Protein AF-A0A8H6G0J8-F1 (afdb_monomer)

Organism: NCBI:txid112416

Radius of gyration: 27.84 Å; Cα contacts (8 Å, |Δi|>4): 837; chains: 1; bounding box: 77×48×76 Å

Secondary structure (DSSP, 8-state):
-PPPPEEEEEEEEEESS-SEEETTSSS---EEEEEEE-TTS---S-EEEEE-TTSTTSHHHHHHTTSEEEEETTTTEEEEEEEGGGTTS-------SS--EEEEEEPSTT----PPP-----------PPPPPEEEE----TT-SS---EEEE--HHHHHGGG--TT-EEEEEESSSB-----EEEEPSS----TT--GGGSPPPPSSEEEESS--EEEEEEES-PPPPPPEEEEEEEESSEEETT--SPPEEEEEEEE-SSS-EEEE-SS---S--SS------SPPTT-SSSPPPGGGEEEEETTT--B-SPPP-------S--GGGEEEE-BT-EEEEEEETTTT-HHHHHH--SEEEEEEEPPEEE-EEES-HHHHHTT-SS-SS-SSSS-PPEEE-----EEEEEE---

Foldseek 3Di:
DPPFAAFAKAWAWDWLFFLEAALVCPDDTFIKIKIFGDPPRPPDQFKKKFWCPQWLLQPLNCQQVQQKWKAFPVVRATEHEHECVVPVDDDDDDDDPDHDYDYHYDYPVVDDDDDDDDDDDDDDDDDPDDFTDMDMQHGDPPPDDDDRIDIHTSSCCVVCSVVDDAFIKMKMKGPFQFGSTPAMDTDDPDPDPCRHPPPVRDDDGDRHTYTYPDIYMRMGHYHNHFDDDFDKAKDWDWPPLADELVCVPFIKIKIKIAGQDQFKKKWFQFWAAQARGSDPPQTDRAGHPQQPQDAHACLQKFKAFPPPRDTQDDDDRDDDDDDFDALSRMGMHGHGDIDMDIHRPNVNCPSCNPPDDWGKIKMFGDWDWIDMDTDDSCVQCPPHRTDRDGPDPHHGTDIDGHPDIRMHTYDYDD

Nearest PDB structures (foldseek):
  2ice-assembly2_D  TM=2.641E-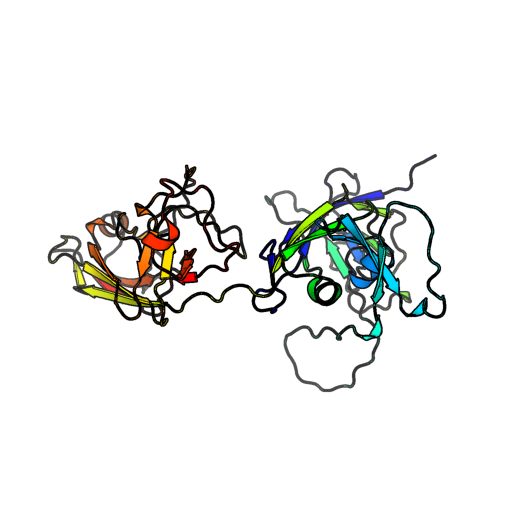01  e=4.319E-03  Homo sapiens
  5fo9-assembly1_D  TM=2.405E-01  e=1.978E-02  Homo sapiens
  2ice-assembly1_A  TM=2.514E-01  e=1.492E-02  Homo sapiens
  8oq3-assembly1_D  TM=1.794E-01  e=2.601E-03  Homo sapiens
  2a73-assembly1_A  TM=1.605E-01  e=1.670E-02  Homo sapiens

pLDDT: mean 79.12, std 18.6, range [26.67, 98.12]

Solvent-accessible surface area (backbone atoms only — not comparable to full-atom values): 24398 Å² total; per-residue (Å²): 131,84,73,78,56,67,46,51,31,40,56,41,61,37,61,54,29,39,58,54,40,29,69,67,58,83,51,78,49,35,42,23,41,36,40,34,77,48,92,78,74,83,75,66,82,50,24,40,35,33,41,30,64,68,8,58,73,24,49,73,50,9,34,41,71,53,38,31,40,47,30,37,68,76,77,71,28,43,53,44,41,37,58,52,88,63,66,83,66,74,90,75,85,78,92,64,98,80,75,59,69,53,80,42,75,48,69,82,84,74,60,75,80,85,76,80,90,80,92,79,97,74,96,71,82,86,76,93,67,86,73,56,47,71,49,74,45,59,48,68,65,95,82,65,92,84,80,44,69,46,77,40,78,49,60,48,45,82,77,47,54,91,77,64,52,62,80,39,36,36,33,44,31,38,70,46,36,61,34,52,50,81,39,38,40,75,42,63,98,61,86,78,84,49,63,82,53,57,79,91,74,55,75,85,53,56,91,47,49,46,27,38,75,51,64,38,57,43,69,34,36,29,36,59,60,71,68,78,60,76,54,64,49,44,46,69,47,57,45,57,44,65,38,37,72,82,46,71,73,64,32,34,35,39,36,38,40,25,26,71,38,93,55,34,37,19,30,56,19,44,41,70,70,92,39,48,48,63,53,92,69,76,51,49,47,59,29,35,87,68,32,89,73,48,79,62,46,59,65,49,32,45,37,27,35,64,90,79,66,48,70,74,53,73,80,75,79,49,90,72,90,77,87,63,49,56,77,72,33,52,35,62,35,46,47,73,43,66,50,74,40,80,37,59,51,64,84,62,23,65,59,58,75,74,73,56,74,72,44,50,34,40,38,33,54,46,76,40,78,26,38,70,43,83,40,48,57,63,74,76,45,61,96,44,97,54,46,87,66,79,81,85,71,79,3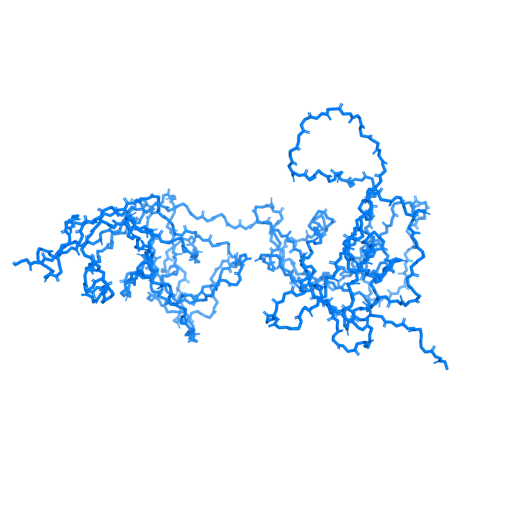5,57,48,30,70,50,49,38,90,49,73,44,67,34,36,40,38,76,76,127

Structure (mmCIF, N/CA/C/O backbone):
data_AF-A0A8H6G0J8-F1
#
_entry.id   AF-A0A8H6G0J8-F1
#
loop_
_atom_site.group_PDB
_atom_site.id
_atom_site.type_symbol
_atom_site.label_atom_id
_atom_site.label_alt_id
_atom_site.label_comp_id
_atom_site.label_asym_id
_atom_site.label_entity_id
_atom_site.label_seq_id
_atom_site.pdbx_PDB_ins_code
_atom_site.Cartn_x
_atom_site.Cartn_y
_atom_site.Cartn_z
_atom_site.occupancy
_atom_site.B_iso_or_equiv
_atom_site.auth_seq_id
_atom_site.auth_comp_id
_atom_site.auth_asym_id
_atom_site.auth_atom_id
_atom_site.pdbx_PDB_model_num
ATOM 1 N N . MET A 1 1 ? -11.792 21.447 44.479 1.00 40.25 1 MET A N 1
ATOM 2 C CA . MET A 1 1 ? -11.626 20.067 43.989 1.00 40.25 1 MET A CA 1
ATOM 3 C C . MET A 1 1 ? -10.348 20.055 43.179 1.00 40.25 1 MET A C 1
ATOM 5 O O . MET A 1 1 ? -10.345 20.572 42.070 1.00 40.25 1 MET A O 1
ATOM 9 N N . GLU A 1 2 ? -9.246 19.625 43.788 1.00 47.16 2 GLU A N 1
ATOM 10 C CA . GLU A 1 2 ? -7.993 19.401 43.063 1.00 47.16 2 GLU A CA 1
ATOM 11 C C . GLU A 1 2 ? -8.250 18.283 42.051 1.00 47.16 2 GLU A C 1
ATOM 13 O O . GLU A 1 2 ? -8.705 17.204 42.425 1.00 47.16 2 GLU A O 1
ATOM 18 N N . GLY A 1 3 ? -8.083 18.577 40.761 1.00 70.88 3 GLY A N 1
ATOM 19 C CA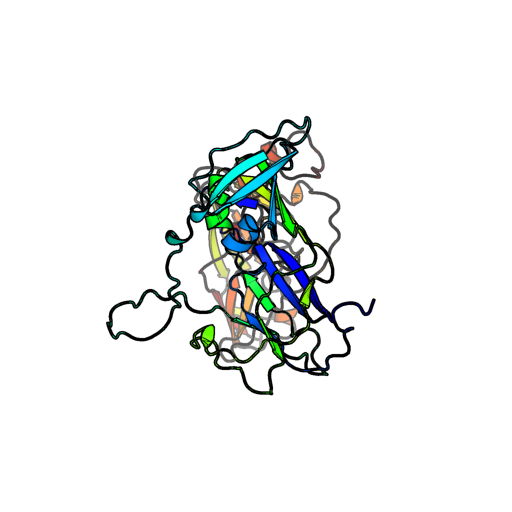 . GLY A 1 3 ? -8.262 17.575 39.717 1.00 70.88 3 GLY A CA 1
ATOM 20 C C . GLY A 1 3 ? -7.226 16.471 39.887 1.00 70.88 3 GLY A C 1
ATOM 21 O O . GLY A 1 3 ? -6.053 16.769 40.115 1.00 70.88 3 GLY A O 1
ATOM 22 N N . THR A 1 4 ? -7.655 15.213 39.782 1.00 75.00 4 THR A N 1
ATOM 23 C CA . THR A 1 4 ? -6.759 14.054 39.765 1.00 75.00 4 THR A CA 1
ATOM 24 C C . THR A 1 4 ? -5.615 14.322 38.783 1.00 75.00 4 THR A C 1
ATOM 26 O O . THR A 1 4 ? -5.885 14.732 37.646 1.00 75.00 4 THR A O 1
ATOM 29 N N . PRO A 1 5 ? -4.344 14.153 39.189 1.00 83.56 5 PRO A N 1
ATOM 30 C CA . PRO A 1 5 ? -3.228 14.372 38.283 1.00 83.56 5 PRO A CA 1
ATOM 31 C C . PRO A 1 5 ? -3.387 13.448 37.070 1.00 83.56 5 PRO A C 1
ATOM 33 O O . PRO A 1 5 ? -3.730 12.277 37.214 1.00 83.56 5 PRO A O 1
ATOM 36 N N . CYS A 1 6 ? -3.157 13.973 35.868 1.00 84.56 6 CYS A N 1
ATOM 37 C CA . CYS A 1 6 ? -3.256 13.206 34.631 1.00 84.56 6 CYS A CA 1
ATOM 38 C C . CYS A 1 6 ? -1.990 13.368 33.792 1.00 84.56 6 CYS A C 1
ATOM 40 O O . CYS A 1 6 ? -1.335 14.411 33.830 1.00 84.56 6 CYS A O 1
ATOM 42 N N . VAL A 1 7 ? -1.656 12.328 33.031 1.00 85.69 7 VAL A N 1
ATOM 43 C CA . VAL A 1 7 ? -0.593 12.351 32.025 1.00 85.69 7 VAL A CA 1
ATOM 44 C C . VAL A 1 7 ? -1.217 12.189 30.649 1.00 85.69 7 VAL A C 1
ATOM 46 O O . VAL A 1 7 ? -1.873 11.189 30.362 1.00 85.69 7 VAL A O 1
ATOM 49 N N . LYS A 1 8 ? -0.990 13.173 29.785 1.00 88.69 8 LYS A N 1
ATOM 50 C CA . LYS A 1 8 ? -1.549 13.255 28.443 1.00 88.69 8 LYS A CA 1
ATOM 51 C C . LYS A 1 8 ? -0.637 12.578 27.431 1.00 88.69 8 LYS A C 1
ATOM 53 O O . LYS A 1 8 ? 0.538 12.921 27.260 1.00 88.69 8 LYS A O 1
ATOM 58 N N . LEU A 1 9 ? -1.221 11.657 26.684 1.00 87.12 9 LEU A N 1
ATOM 59 C CA . LEU A 1 9 ? -0.642 11.054 25.497 1.00 87.12 9 LEU A CA 1
ATOM 60 C C . LEU A 1 9 ? -1.373 11.589 24.268 1.00 87.12 9 LEU A C 1
ATOM 62 O O . LEU A 1 9 ? -2.596 11.693 24.235 1.00 87.12 9 LEU A O 1
ATOM 66 N N . ARG A 1 10 ? -0.628 11.947 23.229 1.00 86.75 10 ARG A N 1
ATOM 67 C CA . ARG A 1 10 ? -1.212 12.172 21.913 1.00 86.75 10 ARG A CA 1
ATOM 68 C C . ARG A 1 10 ? -1.430 10.809 21.278 1.00 86.75 10 ARG A C 1
ATOM 70 O O . ARG A 1 10 ? -0.469 10.070 21.088 1.00 86.75 10 ARG A O 1
ATOM 77 N N . ILE A 1 11 ? -2.680 10.526 20.939 1.00 87.94 11 ILE A N 1
ATOM 78 C CA . ILE A 1 11 ? -3.084 9.281 20.303 1.00 87.94 11 ILE A CA 1
ATOM 79 C C . ILE A 1 11 ? -3.740 9.576 18.963 1.00 87.94 11 ILE A C 1
ATOM 81 O O . ILE A 1 11 ? -4.491 10.545 18.830 1.00 87.94 11 ILE A O 1
ATOM 85 N N . ASN A 1 12 ? -3.438 8.752 17.964 1.00 87.00 12 ASN A N 1
ATOM 86 C CA . ASN A 1 12 ? -4.037 8.849 16.645 1.00 87.00 12 ASN A CA 1
ATOM 87 C C . ASN A 1 12 ? -4.220 7.456 16.032 1.00 87.00 12 ASN A C 1
ATOM 89 O O . ASN A 1 12 ? -3.272 6.677 15.967 1.00 87.00 12 ASN A O 1
ATOM 93 N N . LEU A 1 13 ? -5.430 7.156 15.561 1.00 86.06 13 LEU A N 1
ATOM 94 C CA . LEU A 1 13 ? -5.717 5.950 14.786 1.00 86.06 13 LEU A CA 1
ATOM 95 C C . LEU A 1 13 ? -5.312 6.191 13.335 1.00 86.06 13 LEU A C 1
ATOM 97 O O . LEU A 1 13 ? -5.855 7.084 12.689 1.00 86.06 13 LEU A O 1
ATOM 101 N N . GLN A 1 14 ? -4.384 5.410 12.803 1.00 83.75 14 GLN A N 1
ATOM 102 C CA . GLN A 1 14 ? -3.931 5.474 11.416 1.00 83.75 14 GLN A CA 1
ATOM 103 C C . GLN A 1 14 ? -4.237 4.153 10.711 1.00 83.75 14 GLN A C 1
ATOM 105 O O . GLN A 1 14 ? -4.139 3.106 11.339 1.00 83.75 14 GLN A O 1
ATOM 110 N N . PRO A 1 15 ? -4.597 4.147 9.422 1.00 79.25 15 PRO A N 1
ATOM 111 C CA . PRO A 1 15 ? -4.571 2.904 8.665 1.00 79.25 15 PRO A CA 1
ATOM 112 C C . PRO A 1 15 ? -3.132 2.386 8.559 1.00 79.25 15 PRO A C 1
ATOM 114 O O . PRO A 1 15 ? -2.200 3.169 8.379 1.00 79.25 15 PRO A O 1
ATOM 117 N N 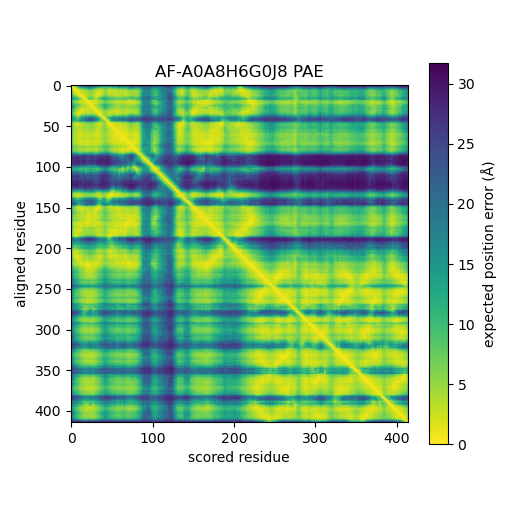. SER A 1 16 ? -2.953 1.068 8.638 1.00 72.44 16 SER A N 1
ATOM 118 C CA . SER A 1 16 ? -1.670 0.425 8.318 1.00 72.44 16 SER A CA 1
ATOM 119 C C . SER A 1 16 ? -1.301 0.616 6.854 1.00 72.44 16 SER A C 1
ATOM 121 O O . SER A 1 16 ? -0.179 1.007 6.543 1.00 72.44 16 SER A O 1
ATOM 123 N N . HIS A 1 17 ? -2.273 0.370 5.976 1.00 69.19 17 HIS A N 1
ATOM 124 C CA . HIS A 1 17 ? -2.066 0.379 4.534 1.00 69.19 17 HIS A CA 1
ATOM 125 C C . HIS A 1 17 ? -3.214 1.013 3.749 1.00 69.19 17 HIS A C 1
ATOM 127 O O . HIS A 1 17 ? -3.002 1.605 2.699 1.00 69.19 17 HIS A O 1
ATOM 133 N N . SER A 1 18 ? -4.448 0.874 4.229 1.00 77.31 18 SER A N 1
ATOM 134 C CA . SER A 1 18 ? -5.642 1.252 3.481 1.00 77.31 18 SER A CA 1
ATOM 135 C C . SER A 1 18 ? -6.769 1.672 4.406 1.00 77.31 18 SER A C 1
ATOM 137 O O . SER A 1 18 ? -6.881 1.170 5.519 1.00 77.31 18 SER A O 1
ATOM 139 N N . LEU A 1 19 ? -7.659 2.529 3.906 1.00 86.38 19 LEU A N 1
ATOM 140 C CA . LEU A 1 19 ? -8.984 2.764 4.495 1.00 86.38 19 LEU A CA 1
ATOM 141 C C . LEU A 1 19 ? -10.038 1.796 3.927 1.00 86.38 19 LEU A C 1
ATOM 143 O O . LEU A 1 19 ? -11.237 2.069 3.974 1.00 86.38 19 LEU A O 1
ATOM 147 N N . VAL A 1 20 ? -9.593 0.689 3.336 1.00 89.56 20 VAL A N 1
ATOM 148 C CA . VAL A 1 20 ? -10.431 -0.343 2.729 1.00 89.56 20 VAL A CA 1
ATOM 149 C C . VAL A 1 20 ? -10.112 -1.676 3.386 1.00 89.56 20 VAL A C 1
ATOM 151 O O . VAL A 1 20 ? -8.983 -2.160 3.291 1.00 89.56 20 VAL A O 1
ATOM 154 N N . PHE A 1 21 ? -11.112 -2.240 4.052 1.00 91.56 21 PHE A N 1
ATOM 155 C CA . PHE A 1 21 ? -11.091 -3.563 4.648 1.00 91.56 21 PHE A CA 1
ATOM 156 C C . PHE A 1 21 ? -11.520 -4.587 3.598 1.00 91.56 21 PHE A C 1
ATOM 158 O O . PHE A 1 21 ? -12.638 -4.529 3.086 1.00 91.56 21 PHE A O 1
ATOM 165 N N . ASP A 1 22 ? -10.635 -5.527 3.291 1.00 92.00 22 ASP A N 1
ATOM 166 C CA . ASP A 1 22 ? -10.881 -6.612 2.347 1.00 92.00 22 ASP A CA 1
ATOM 167 C C . ASP A 1 22 ? -11.289 -7.884 3.103 1.00 92.00 22 ASP A C 1
ATOM 169 O O . ASP A 1 22 ? -10.471 -8.501 3.792 1.00 92.00 22 ASP A O 1
ATOM 173 N N . LEU A 1 23 ? -12.558 -8.285 2.989 1.00 92.12 23 LEU A N 1
ATOM 174 C CA . LEU A 1 23 ? -13.074 -9.470 3.681 1.00 92.12 23 LEU A CA 1
ATOM 175 C C . LEU A 1 23 ? -12.442 -10.775 3.182 1.00 92.12 23 LEU A C 1
ATOM 177 O O . LEU A 1 23 ? -12.340 -11.728 3.962 1.00 92.12 23 LEU A O 1
ATOM 181 N N . SER A 1 24 ? -11.945 -10.817 1.942 1.00 90.38 24 SER A N 1
ATOM 182 C CA . SER A 1 24 ? -11.219 -11.982 1.424 1.00 90.38 24 SER A CA 1
ATOM 183 C C . SER A 1 24 ? -9.900 -12.228 2.166 1.00 90.38 24 SER A C 1
ATOM 185 O O . SER A 1 24 ? -9.430 -13.361 2.227 1.00 90.38 24 SER A O 1
ATOM 187 N N . GLY A 1 25 ? -9.339 -11.192 2.803 1.00 85.69 25 GLY A N 1
ATOM 188 C CA . GLY A 1 25 ? -8.056 -11.252 3.503 1.00 85.69 25 GLY A CA 1
ATOM 189 C C . GLY A 1 25 ? -6.837 -11.144 2.585 1.00 85.69 25 GLY A C 1
ATOM 190 O O . GLY A 1 25 ? -5.717 -11.292 3.067 1.00 85.69 25 GLY A O 1
ATOM 191 N N . THR A 1 26 ? -7.033 -10.872 1.291 1.00 83.69 26 THR A N 1
ATOM 192 C CA . THR A 1 26 ? -5.938 -10.722 0.320 1.00 83.69 26 THR A CA 1
ATOM 193 C C . THR A 1 26 ? -5.108 -9.475 0.617 1.00 83.69 26 THR A C 1
ATOM 195 O O . THR A 1 26 ? -3.881 -9.513 0.556 1.00 83.69 26 THR A O 1
ATOM 198 N N . ASN A 1 27 ? -5.765 -8.370 0.978 1.00 81.94 27 ASN A N 1
ATOM 199 C CA . ASN A 1 27 ? -5.090 -7.169 1.452 1.00 81.94 27 ASN A CA 1
ATOM 200 C C . ASN A 1 27 ? -5.131 -7.088 2.986 1.00 81.94 27 ASN A C 1
ATOM 202 O O . ASN A 1 27 ? -6.226 -6.984 3.552 1.00 81.94 27 ASN A O 1
ATOM 206 N N . PRO A 1 28 ? -3.974 -7.068 3.675 1.00 81.81 28 PRO A N 1
ATOM 207 C CA . PRO A 1 28 ? -3.955 -6.908 5.117 1.00 81.81 28 PRO A CA 1
ATOM 208 C C . PRO A 1 28 ? -4.561 -5.552 5.489 1.00 81.81 28 PRO A C 1
ATOM 210 O O . PRO A 1 28 ? -4.145 -4.496 5.004 1.00 81.81 28 PRO A O 1
ATOM 213 N N . PHE A 1 29 ? -5.558 -5.593 6.365 1.00 85.94 29 PHE A N 1
ATOM 214 C CA . PHE A 1 29 ? -6.103 -4.414 7.012 1.00 85.94 29 PHE A CA 1
ATOM 215 C C . PHE A 1 29 ? -5.723 -4.456 8.483 1.00 85.94 29 PHE A C 1
ATOM 217 O O . PHE A 1 29 ? -5.848 -5.489 9.139 1.00 85.94 29 PHE A O 1
ATOM 224 N N . ASP A 1 30 ? -5.281 -3.319 8.997 1.00 86.06 30 ASP A N 1
ATOM 225 C CA . ASP A 1 30 ? -5.179 -3.084 10.427 1.00 86.06 30 ASP A CA 1
ATOM 226 C C . ASP A 1 30 ? -5.194 -1.582 10.700 1.00 86.06 30 ASP A C 1
ATOM 228 O O . ASP A 1 30 ? -4.848 -0.776 9.826 1.00 86.06 30 ASP A O 1
ATOM 232 N N . LEU A 1 31 ? -5.549 -1.219 11.925 1.00 86.12 31 LEU A N 1
ATOM 233 C CA . LEU A 1 31 ? -5.402 0.129 12.439 1.00 86.12 31 LEU A CA 1
ATOM 234 C C . LEU A 1 31 ? -4.182 0.188 13.356 1.00 86.12 31 LEU A C 1
ATOM 236 O O . LEU A 1 31 ? -3.965 -0.652 14.223 1.00 86.12 31 LEU A O 1
ATOM 240 N N . LEU A 1 32 ? -3.370 1.207 13.138 1.00 87.50 32 LEU A N 1
ATOM 241 C CA . LEU A 1 32 ? -2.192 1.518 13.915 1.00 87.50 32 LEU A CA 1
ATOM 242 C C . LEU A 1 32 ? -2.547 2.609 14.916 1.00 87.50 32 LEU A C 1
ATOM 244 O O . LEU A 1 32 ? -3.043 3.670 14.535 1.00 87.50 32 LEU A O 1
ATOM 248 N N . LEU A 1 33 ? -2.251 2.380 16.189 1.00 85.06 33 LEU A N 1
ATOM 249 C CA . LEU A 1 33 ? -2.282 3.423 17.194 1.00 85.06 33 LEU A CA 1
ATOM 250 C C . LEU A 1 33 ? -0.920 4.104 17.254 1.00 85.06 33 LEU A C 1
ATOM 252 O O . LEU A 1 33 ? 0.080 3.532 17.691 1.00 85.06 33 LEU A O 1
ATOM 256 N N . GLU A 1 34 ? -0.883 5.345 16.796 1.00 86.69 34 GLU A N 1
ATOM 257 C CA . GLU A 1 34 ? 0.239 6.239 17.010 1.00 86.69 34 GLU A CA 1
ATOM 258 C C . GLU A 1 34 ? 0.135 6.834 18.412 1.00 86.69 34 GLU A C 1
ATOM 260 O O . GLU A 1 34 ? -0.859 7.482 18.734 1.00 86.69 34 GLU A O 1
ATOM 265 N N . VAL A 1 35 ? 1.175 6.643 19.223 1.00 84.75 35 VAL A N 1
ATOM 266 C CA . VAL A 1 35 ? 1.263 7.161 20.588 1.00 84.75 35 VAL A CA 1
ATOM 267 C C . VAL A 1 35 ? 2.512 8.033 20.718 1.00 84.75 35 VAL A C 1
ATOM 269 O O . VAL A 1 35 ? 3.634 7.584 20.467 1.00 84.75 35 VAL A O 1
ATOM 272 N N . ASP A 1 36 ? 2.316 9.286 21.125 1.00 83.25 36 ASP A N 1
ATOM 273 C CA . ASP A 1 36 ? 3.375 10.260 21.412 1.00 83.25 36 ASP A CA 1
ATOM 274 C C . ASP A 1 36 ? 3.121 10.926 22.770 1.00 83.25 36 ASP A C 1
ATOM 276 O O . ASP A 1 36 ? 1.985 11.064 23.226 1.00 83.25 36 ASP A O 1
ATOM 280 N N . ARG A 1 37 ? 4.182 11.366 23.444 1.00 77.62 37 ARG A N 1
ATOM 281 C CA . ARG A 1 37 ? 4.048 12.083 24.715 1.00 77.62 37 ARG A CA 1
ATOM 282 C C . ARG A 1 37 ? 3.680 13.536 24.457 1.00 77.62 37 ARG A C 1
ATOM 284 O O . ARG A 1 37 ? 4.317 14.228 23.660 1.00 77.62 37 ARG A O 1
ATOM 291 N N . PHE A 1 38 ? 2.675 14.037 25.170 1.00 75.06 38 PHE A N 1
ATOM 292 C CA . PHE A 1 38 ? 2.313 15.442 25.066 1.00 75.06 38 PHE A CA 1
ATOM 293 C C . PHE A 1 38 ? 3.381 16.326 25.735 1.00 75.06 38 PHE A C 1
ATOM 295 O O . PHE A 1 38 ? 3.789 16.098 26.870 1.00 75.06 38 PHE A O 1
ATOM 302 N N . ARG A 1 39 ? 3.852 17.364 25.029 1.00 66.25 39 ARG A N 1
ATOM 303 C CA . ARG A 1 39 ? 4.986 18.214 25.457 1.00 66.25 39 ARG A CA 1
ATOM 304 C C . ARG A 1 39 ? 4.653 19.172 26.623 1.00 66.25 39 ARG A C 1
ATOM 306 O O . ARG A 1 39 ? 5.517 19.940 27.025 1.00 66.25 39 ARG A O 1
ATOM 313 N N . GLY A 1 40 ? 3.427 19.160 27.150 1.00 63.72 40 GLY A N 1
ATOM 314 C CA . GLY A 1 40 ? 2.923 20.183 28.077 1.00 63.72 40 GLY A CA 1
ATOM 315 C C . GLY A 1 40 ? 2.911 19.834 29.570 1.00 63.72 40 GLY A C 1
ATOM 316 O O . GLY A 1 40 ? 2.740 20.741 30.374 1.00 63.72 40 GLY A O 1
ATOM 317 N N . ASP A 1 41 ? 3.105 18.575 29.965 1.00 57.44 41 ASP A N 1
ATOM 318 C CA . ASP A 1 41 ? 2.653 18.116 31.295 1.00 57.44 41 ASP A CA 1
ATOM 319 C C . ASP A 1 41 ? 3.667 18.253 32.443 1.00 57.44 41 ASP A C 1
ATOM 321 O O . ASP A 1 41 ? 3.487 17.662 33.502 1.00 57.44 41 ASP A O 1
ATOM 325 N N . GLY A 1 42 ? 4.758 19.004 32.273 1.00 57.62 42 GLY A N 1
ATOM 326 C CA . GLY A 1 42 ? 5.709 19.299 33.361 1.00 57.62 42 GLY A CA 1
ATOM 327 C C . GLY A 1 42 ? 6.493 18.098 33.937 1.00 57.62 42 GLY A C 1
ATOM 328 O O . GLY A 1 42 ? 7.509 18.308 34.591 1.00 57.62 42 GLY A O 1
ATOM 329 N N . GLY A 1 43 ? 6.107 16.850 33.638 1.00 56.97 43 GLY A N 1
ATOM 330 C CA . GLY A 1 43 ? 6.656 15.593 34.180 1.00 56.97 43 GLY A CA 1
ATOM 331 C C . GLY A 1 43 ? 8.059 15.192 33.704 1.00 56.97 43 GLY A C 1
ATOM 332 O O . GLY A 1 43 ? 8.468 14.042 33.860 1.00 56.97 43 GLY A O 1
ATOM 333 N N . GLY A 1 44 ? 8.815 16.123 33.123 1.00 61.75 44 GLY A N 1
ATOM 334 C CA . GLY A 1 44 ? 10.196 15.906 32.705 1.00 61.75 44 GLY A CA 1
ATOM 335 C C . GLY A 1 44 ? 10.394 14.871 31.587 1.00 61.75 44 GLY A C 1
ATOM 336 O O . GLY A 1 44 ? 9.498 14.156 31.131 1.00 61.75 44 GLY A O 1
ATOM 337 N N . TRP A 1 45 ? 11.638 14.795 31.127 1.00 68.81 45 TRP A N 1
ATOM 338 C CA . TRP A 1 45 ? 12.089 13.936 30.034 1.00 68.81 45 TRP A CA 1
ATOM 339 C C . TRP A 1 45 ? 12.367 12.502 30.508 1.00 68.81 45 TRP A C 1
ATOM 341 O O . TRP A 1 45 ? 13.428 11.983 30.196 1.00 68.81 45 TRP A O 1
ATOM 351 N N . ARG A 1 46 ? 11.484 11.868 31.297 1.00 78.56 46 ARG A N 1
ATOM 352 C CA . ARG A 1 46 ? 11.637 10.459 31.749 1.00 78.56 46 ARG A CA 1
ATOM 353 C C . ARG A 1 46 ? 10.817 9.508 30.893 1.00 78.56 46 ARG A C 1
ATOM 355 O O . ARG A 1 46 ? 9.747 9.907 30.458 1.00 78.56 46 ARG A O 1
ATOM 362 N N . SER A 1 47 ? 11.289 8.298 30.606 1.00 80.88 47 SER A N 1
ATOM 363 C CA . SER A 1 47 ? 10.511 7.354 29.792 1.00 80.88 47 SER A CA 1
ATOM 364 C C . SER A 1 47 ? 9.236 6.972 30.540 1.00 80.88 47 SER A C 1
ATOM 366 O O . SER A 1 47 ? 9.196 7.045 31.765 1.00 80.88 47 SER A O 1
ATOM 368 N N . ILE A 1 48 ? 8.181 6.604 29.821 1.00 86.25 48 ILE A N 1
ATOM 369 C CA . ILE A 1 48 ? 6.953 6.067 30.417 1.00 86.25 48 ILE A CA 1
ATOM 370 C C . ILE A 1 48 ? 6.850 4.612 30.007 1.00 86.25 48 ILE A C 1
ATOM 372 O O . ILE A 1 48 ? 7.010 4.305 28.833 1.00 86.25 48 ILE A O 1
ATOM 376 N N . THR A 1 49 ? 6.577 3.732 30.956 1.00 87.44 49 THR A N 1
ATOM 377 C CA . THR A 1 49 ? 6.264 2.330 30.694 1.00 87.44 49 THR A CA 1
ATOM 378 C C . THR A 1 49 ? 4.851 2.064 31.181 1.00 87.44 49 THR A C 1
ATOM 380 O O . THR A 1 49 ? 4.548 2.393 32.322 1.00 87.44 49 THR A O 1
ATOM 383 N N . LEU A 1 50 ? 3.989 1.516 30.328 1.00 89.00 50 LEU A N 1
ATOM 384 C CA . LEU A 1 50 ? 2.586 1.252 30.646 1.00 89.00 50 LEU A CA 1
ATOM 385 C C . LEU A 1 50 ? 2.181 -0.168 30.252 1.00 89.00 50 LEU A C 1
ATOM 387 O O . LEU A 1 50 ? 2.700 -0.723 29.277 1.00 89.00 50 LEU A O 1
ATOM 391 N N . LEU A 1 51 ? 1.270 -0.743 31.032 1.00 88.50 51 LEU A N 1
ATOM 392 C CA . LEU A 1 51 ? 0.673 -2.046 30.766 1.00 88.50 51 LEU A CA 1
ATOM 393 C C . LEU A 1 51 ? -0.403 -1.902 29.683 1.00 88.50 51 LEU A C 1
ATOM 395 O O . LEU A 1 51 ? -1.202 -0.969 29.717 1.00 88.50 51 LEU A O 1
ATOM 399 N N . LEU A 1 52 ? -0.393 -2.810 28.707 1.00 88.19 52 LEU A N 1
ATOM 400 C CA . LEU A 1 52 ? -1.347 -2.807 27.596 1.00 88.19 52 LEU A CA 1
ATOM 401 C C . LEU A 1 52 ? -2.631 -3.562 27.932 1.00 88.19 52 LEU A C 1
ATOM 403 O O . LEU A 1 52 ? -3.694 -3.168 27.463 1.00 88.19 52 LEU A O 1
ATOM 407 N N . ASN A 1 53 ? -2.527 -4.630 28.722 1.00 88.62 53 ASN A N 1
ATOM 408 C CA . ASN A 1 53 ? -3.661 -5.452 29.129 1.00 88.62 53 ASN A CA 1
ATOM 409 C C . ASN A 1 53 ? -4.702 -4.592 29.856 1.00 88.62 53 ASN A C 1
ATOM 411 O O . ASN A 1 53 ? -4.344 -3.792 30.725 1.00 88.62 53 ASN A O 1
ATOM 415 N N . GLY A 1 54 ? -5.977 -4.768 29.514 1.00 88.19 54 GLY A N 1
ATOM 416 C CA . GLY A 1 54 ? -7.050 -4.014 30.160 1.00 88.19 54 GLY A CA 1
ATOM 417 C C . GLY A 1 54 ? -7.104 -2.528 29.784 1.00 88.19 54 GLY A C 1
ATOM 418 O O . GLY A 1 54 ? -7.707 -1.746 30.504 1.00 88.19 54 GLY A O 1
ATOM 419 N N . SER A 1 55 ? -6.448 -2.116 28.696 1.00 91.38 55 SER A N 1
ATOM 420 C CA . SER A 1 55 ? -6.425 -0.721 28.233 1.00 91.38 55 SER A CA 1
ATOM 421 C C . SER A 1 55 ? -6.991 -0.586 26.819 1.00 91.38 55 SER A C 1
ATOM 423 O O . SER A 1 55 ? -7.313 -1.573 26.163 1.00 91.38 55 SER A O 1
ATOM 425 N N . LEU A 1 56 ? -7.021 0.640 26.291 1.00 91.12 56 LEU A N 1
ATOM 426 C CA . LEU A 1 56 ? -7.353 0.941 24.893 1.00 91.12 56 LEU A CA 1
ATOM 427 C C . LEU A 1 56 ? -6.523 0.134 23.869 1.00 91.12 56 LEU A C 1
ATOM 429 O O . LEU A 1 56 ? -6.939 -0.054 22.729 1.00 91.12 56 LEU A O 1
ATOM 433 N N . LEU A 1 57 ? -5.328 -0.310 24.264 1.00 87.50 57 LEU A N 1
ATOM 434 C CA . LEU A 1 57 ? -4.382 -1.055 23.427 1.00 87.50 57 LEU A CA 1
ATOM 435 C C . LEU A 1 57 ? -4.643 -2.570 23.409 1.00 87.50 57 LEU A C 1
ATOM 437 O O . LEU A 1 57 ? -3.993 -3.298 22.656 1.00 87.50 57 LEU A O 1
ATOM 441 N N . ASP A 1 58 ? -5.585 -3.031 24.224 1.00 90.25 58 ASP A N 1
ATOM 442 C CA . ASP A 1 58 ? -6.094 -4.393 24.270 1.00 90.25 58 ASP A CA 1
ATOM 443 C C . ASP A 1 58 ? -7.483 -4.410 23.622 1.00 90.25 58 ASP A C 1
ATOM 445 O O . ASP A 1 58 ? -8.486 -4.129 24.268 1.00 90.25 58 ASP A O 1
ATOM 449 N N . VAL A 1 59 ? -7.541 -4.638 22.306 1.00 90.44 59 VAL A N 1
ATOM 450 C CA . VAL A 1 59 ? -8.756 -4.410 21.500 1.00 90.44 59 VAL A CA 1
ATOM 451 C C . VAL A 1 59 ? -9.992 -5.164 22.007 1.00 90.44 59 VAL A C 1
ATOM 453 O O . VAL A 1 59 ? -11.030 -4.512 22.142 1.00 90.44 59 VAL A O 1
ATOM 456 N N . PRO A 1 60 ? -9.941 -6.477 22.315 1.00 90.62 60 PRO A N 1
ATOM 457 C CA . PRO A 1 60 ? -11.101 -7.182 22.864 1.00 90.62 60 PRO A CA 1
ATOM 458 C C . PRO A 1 60 ? -11.613 -6.544 24.159 1.00 90.62 60 PRO A C 1
ATOM 460 O O . PRO A 1 60 ? -12.814 -6.291 24.295 1.00 90.62 60 PRO A O 1
ATOM 463 N N . HIS A 1 61 ? -10.699 -6.206 25.074 1.00 90.94 61 HIS A N 1
ATOM 464 C CA . HIS A 1 61 ? -11.040 -5.527 26.317 1.00 90.94 61 HIS A CA 1
ATOM 465 C C . HIS A 1 61 ? -11.619 -4.133 26.057 1.00 90.94 61 HIS A C 1
ATOM 467 O O . HIS A 1 61 ? -12.651 -3.774 26.623 1.00 90.94 61 HIS A O 1
ATOM 473 N N . ALA A 1 62 ? -10.982 -3.357 25.181 1.00 93.06 62 ALA A N 1
ATOM 474 C CA . ALA A 1 62 ? -11.372 -1.999 24.852 1.00 93.06 62 ALA A CA 1
ATOM 475 C C . ALA A 1 62 ? -12.763 -1.939 24.213 1.00 93.06 62 ALA A C 1
ATOM 477 O O . ALA A 1 62 ? -13.534 -1.041 24.535 1.00 93.06 62 ALA A O 1
ATOM 478 N N . LEU A 1 63 ? -13.112 -2.890 23.345 1.00 92.75 63 LEU A N 1
ATOM 479 C CA . LEU A 1 63 ? -14.453 -2.985 22.768 1.00 92.75 63 LEU A CA 1
ATOM 480 C C . LEU A 1 63 ? -15.491 -3.386 23.827 1.00 92.75 63 LEU A C 1
ATOM 482 O O . LEU A 1 63 ? -16.540 -2.754 23.928 1.00 92.75 63 LEU A O 1
ATOM 486 N N . THR A 1 64 ? -15.181 -4.392 24.649 1.00 91.62 64 THR A N 1
ATOM 487 C CA . THR A 1 64 ? -16.098 -4.930 25.672 1.00 91.62 64 THR A CA 1
ATOM 488 C C . THR A 1 64 ? -16.390 -3.937 26.795 1.00 91.62 64 THR A C 1
ATOM 490 O O . THR A 1 64 ? -17.521 -3.825 27.255 1.00 91.62 64 THR A O 1
ATOM 493 N N . ASN A 1 65 ? -15.384 -3.169 27.211 1.00 91.94 65 ASN A N 1
ATOM 494 C CA . ASN A 1 65 ? -15.507 -2.169 28.275 1.00 91.94 65 ASN A CA 1
ATOM 495 C C . ASN A 1 65 ? -15.841 -0.775 27.728 1.00 91.94 65 ASN A C 1
ATOM 497 O O . ASN A 1 65 ? -15.802 0.212 28.460 1.00 91.94 65 ASN A O 1
ATOM 501 N N . GLY A 1 66 ? -16.156 -0.680 26.431 1.00 92.69 66 GLY A N 1
ATOM 502 C CA . GLY A 1 66 ? -16.573 0.559 25.794 1.00 92.69 66 GLY A CA 1
ATOM 503 C C . GLY A 1 66 ? -15.511 1.655 25.823 1.00 92.69 66 GLY A C 1
ATOM 504 O O . GLY A 1 66 ? -15.885 2.816 25.910 1.00 92.69 66 GLY A O 1
ATOM 505 N N . LEU A 1 67 ? -14.218 1.320 25.759 1.00 93.19 67 LEU A N 1
ATOM 506 C CA . LEU A 1 67 ? -13.116 2.252 25.466 1.00 93.19 67 LEU A CA 1
ATOM 507 C C . LEU A 1 67 ? -12.990 2.508 23.952 1.00 93.19 67 LEU A C 1
ATOM 509 O O . LEU A 1 67 ? -12.639 3.610 23.526 1.00 93.19 67 LEU A O 1
ATOM 513 N N . LEU A 1 68 ? -13.306 1.493 23.142 1.00 94.00 68 LEU A N 1
ATOM 514 C CA . LEU A 1 68 ? -13.470 1.566 21.691 1.00 94.00 68 LEU A CA 1
ATOM 515 C C . LEU A 1 68 ? -14.914 1.250 21.316 1.00 94.00 68 LEU A C 1
ATOM 517 O O . LEU A 1 68 ? -15.561 0.404 21.926 1.00 94.00 68 LEU A O 1
ATOM 521 N N . GLU A 1 69 ? -15.393 1.888 20.258 1.00 95.12 69 GLU A N 1
ATOM 522 C CA . GLU A 1 69 ? -16.674 1.564 19.645 1.00 95.12 69 GLU A CA 1
ATOM 523 C C . GLU A 1 69 ? -16.541 1.435 18.131 1.00 95.12 69 GLU A C 1
ATOM 525 O O . GLU A 1 69 ? -15.794 2.175 17.483 1.00 95.12 69 GLU A O 1
ATOM 530 N N . LEU A 1 70 ? -17.294 0.482 17.587 1.00 96.06 70 LEU A N 1
ATOM 531 C CA . LEU A 1 70 ? -17.480 0.282 16.159 1.00 96.06 70 LEU A CA 1
ATOM 532 C C . LEU A 1 70 ? -18.884 0.767 15.789 1.00 96.06 70 LEU A C 1
ATOM 534 O O . LEU A 1 70 ? -19.862 0.397 16.441 1.00 96.06 70 LEU A O 1
ATOM 538 N N . ILE A 1 71 ? -18.973 1.588 14.748 1.00 96.19 71 ILE A N 1
ATOM 539 C CA . ILE A 1 71 ? -20.222 2.181 14.262 1.00 96.19 71 ILE A CA 1
ATOM 540 C C . ILE A 1 71 ? -20.353 1.864 12.775 1.00 96.19 71 ILE A C 1
ATOM 542 O O . ILE A 1 71 ? -19.416 2.121 12.018 1.00 96.19 71 ILE A O 1
ATOM 546 N N . ASP A 1 72 ? -21.495 1.324 12.355 1.00 96.25 72 ASP A N 1
ATOM 547 C CA . ASP A 1 72 ? -21.891 1.245 10.949 1.00 96.25 72 ASP A CA 1
ATOM 548 C C . ASP A 1 72 ? -22.438 2.614 10.527 1.00 96.25 72 ASP A C 1
ATOM 550 O O . ASP A 1 72 ? -23.483 3.054 11.000 1.00 96.25 72 ASP A O 1
ATOM 554 N N . LEU A 1 73 ? -21.702 3.321 9.672 1.00 95.62 73 LEU A N 1
ATOM 555 C CA . LEU A 1 73 ? -22.045 4.681 9.251 1.00 95.62 73 LEU A CA 1
ATOM 556 C C . LEU A 1 73 ? -23.181 4.720 8.229 1.00 95.62 73 LEU A C 1
ATOM 558 O O . LEU A 1 73 ? -23.752 5.788 8.014 1.00 95.62 73 LEU A O 1
ATOM 562 N N . ASP A 1 74 ? -23.463 3.606 7.554 1.00 93.38 74 ASP A N 1
ATOM 563 C CA . ASP A 1 74 ? -24.518 3.551 6.545 1.00 93.38 74 ASP A CA 1
ATOM 564 C C . ASP A 1 74 ? -25.844 3.065 7.151 1.00 93.38 74 ASP A C 1
ATOM 566 O O . ASP A 1 74 ? -26.906 3.494 6.701 1.00 93.38 74 ASP A O 1
ATOM 570 N N . ALA A 1 75 ? -25.794 2.231 8.197 1.00 92.38 75 ALA A N 1
ATOM 571 C CA . ALA A 1 75 ? -26.962 1.852 8.998 1.00 92.38 75 ALA A CA 1
ATOM 572 C C . ALA A 1 75 ? -27.221 2.771 10.211 1.00 92.38 75 ALA A C 1
ATOM 574 O O . ALA A 1 75 ? -28.269 2.645 10.842 1.00 92.38 75 ALA A O 1
ATOM 575 N N . ASP A 1 76 ? -26.280 3.666 10.532 1.00 91.50 76 ASP A N 1
ATOM 576 C CA . ASP A 1 76 ? -26.276 4.516 11.734 1.00 91.50 76 ASP A CA 1
ATOM 577 C C . ASP A 1 76 ? -26.475 3.708 13.032 1.00 91.50 76 ASP A C 1
ATOM 579 O O . ASP A 1 76 ? -27.211 4.098 13.937 1.00 91.50 76 ASP A O 1
ATOM 583 N N . CYS A 1 77 ? -25.842 2.530 13.108 1.00 92.06 77 CYS A N 1
ATOM 584 C CA . CYS A 1 77 ? -25.953 1.626 14.251 1.00 92.06 77 CYS A CA 1
ATOM 585 C C . CYS A 1 77 ? -24.607 1.413 14.949 1.00 92.06 77 CYS A C 1
ATOM 587 O O . CYS A 1 77 ? -23.542 1.360 14.327 1.00 92.06 77 CYS A O 1
ATOM 589 N N . LYS A 1 78 ? -24.657 1.282 16.276 1.00 92.81 78 LYS A N 1
ATOM 590 C CA . LYS A 1 78 ? -23.484 1.027 17.116 1.00 92.81 78 LYS A CA 1
ATOM 591 C C . LYS A 1 78 ? -23.455 -0.435 17.546 1.00 92.81 78 LYS A C 1
ATOM 593 O O . LYS A 1 78 ? -24.445 -0.960 18.059 1.00 92.81 78 LYS A O 1
ATOM 598 N N . PHE A 1 79 ? -22.292 -1.063 17.409 1.00 91.00 79 PHE A N 1
ATOM 599 C CA . PHE A 1 79 ? -22.056 -2.403 17.939 1.00 91.00 79 PHE A CA 1
ATOM 600 C C . PHE A 1 79 ? -21.750 -2.329 19.437 1.00 91.00 79 PHE A C 1
ATOM 602 O O . PHE A 1 79 ? -20.928 -1.519 19.877 1.00 91.00 79 PHE A O 1
ATOM 609 N N . VAL A 1 80 ? -22.403 -3.186 20.220 1.00 89.88 80 VAL A N 1
ATOM 610 C CA . VAL A 1 80 ? -22.179 -3.320 21.664 1.00 89.88 80 VAL A CA 1
ATOM 611 C C . VAL A 1 80 ? -21.533 -4.670 21.931 1.00 89.88 80 VAL A C 1
ATOM 613 O O . VAL A 1 80 ? -22.139 -5.712 21.688 1.00 89.88 80 VAL A O 1
ATOM 616 N N . PHE A 1 81 ? -20.311 -4.651 22.451 1.00 89.00 81 PHE A N 1
ATOM 617 C CA . PHE A 1 81 ? -19.548 -5.856 22.762 1.00 89.00 81 PHE A CA 1
ATOM 618 C C . PHE A 1 81 ? -19.722 -6.218 24.239 1.00 89.00 81 PHE A C 1
ATOM 620 O O . PHE A 1 81 ? -19.720 -5.334 25.093 1.00 89.00 81 PHE A O 1
ATOM 627 N N . LYS A 1 82 ? -19.888 -7.507 24.541 1.00 86.19 82 LYS A N 1
ATOM 628 C CA . LYS A 1 82 ? -19.994 -8.037 25.908 1.00 86.19 82 LYS A CA 1
ATOM 629 C C . LYS A 1 82 ? -19.056 -9.225 26.103 1.00 86.19 82 LYS A C 1
ATOM 631 O O . LYS A 1 82 ? -18.857 -10.010 25.171 1.00 86.19 82 LYS A O 1
ATOM 636 N N . SER A 1 83 ? -18.523 -9.376 27.316 1.00 77.81 83 SER A N 1
ATOM 637 C CA . SER A 1 83 ? -17.727 -10.553 27.681 1.00 77.81 83 SER A CA 1
ATOM 638 C C . SER A 1 83 ? -18.634 -11.780 27.781 1.00 77.81 83 SER A C 1
ATOM 640 O O . SER A 1 83 ? -19.774 -11.687 28.249 1.00 77.81 83 SER A O 1
ATOM 642 N N . LYS A 1 84 ? -18.142 -12.946 27.344 1.00 68.00 84 LYS A N 1
ATOM 643 C CA . LYS A 1 84 ? -18.850 -14.224 27.515 1.00 68.00 84 LYS A CA 1
ATOM 644 C C . LYS A 1 84 ? -19.046 -14.603 28.985 1.00 68.00 84 LYS A C 1
ATOM 646 O O . LYS A 1 84 ? -20.046 -15.252 29.285 1.00 68.00 84 LYS A O 1
ATOM 651 N N . ASP A 1 85 ? -18.181 -14.152 29.890 1.00 63.09 85 ASP A N 1
ATOM 652 C CA . ASP A 1 85 ? -18.286 -14.468 31.323 1.00 63.09 85 ASP A CA 1
ATOM 653 C C . ASP A 1 85 ? -19.466 -13.766 32.007 1.00 63.09 85 ASP A C 1
ATOM 655 O O . ASP A 1 85 ? -19.980 -14.228 33.025 1.00 63.09 85 ASP A O 1
ATOM 659 N N . GLU A 1 86 ? -19.993 -12.701 31.398 1.00 56.44 86 GLU A N 1
ATOM 660 C CA . GLU A 1 86 ? -21.256 -12.078 31.813 1.00 56.44 86 GLU A CA 1
ATOM 661 C C . GLU A 1 86 ? -22.496 -12.864 31.310 1.00 56.44 86 GLU A C 1
ATOM 663 O O . GLU A 1 86 ? -23.651 -12.532 31.604 1.00 56.44 86 GLU A O 1
ATOM 668 N N . GLY A 1 87 ? -22.272 -13.950 30.562 1.00 43.44 87 GLY A N 1
ATOM 669 C CA . GLY A 1 87 ? -23.252 -14.770 29.855 1.00 43.44 87 GLY A CA 1
ATOM 670 C C . GLY A 1 87 ? -24.018 -15.796 30.696 1.00 43.44 87 GLY A C 1
ATOM 671 O O . GLY A 1 87 ? -24.130 -16.950 30.296 1.00 43.44 87 GLY A O 1
ATOM 672 N N . ILE A 1 88 ? -24.639 -15.375 31.803 1.00 36.94 88 ILE A N 1
ATOM 673 C CA . ILE A 1 88 ? -25.935 -15.945 32.250 1.00 36.94 88 ILE A CA 1
ATOM 674 C C . ILE A 1 88 ? -27.045 -14.869 32.236 1.00 36.94 88 ILE A C 1
ATOM 676 O O . ILE A 1 88 ? -28.224 -15.159 32.451 1.00 36.94 88 ILE A O 1
ATOM 680 N N . ALA A 1 89 ? -26.738 -13.615 31.890 1.00 36.22 89 ALA A N 1
ATOM 681 C CA . ALA A 1 89 ? -27.766 -12.590 31.756 1.00 36.22 89 ALA A CA 1
ATOM 682 C C . ALA A 1 89 ? -28.440 -12.645 30.371 1.00 36.22 89 ALA A C 1
ATOM 684 O O . ALA A 1 89 ? -27.855 -12.287 29.348 1.00 36.22 89 ALA A O 1
ATOM 685 N N . ARG A 1 90 ? -29.704 -13.090 30.356 1.00 29.70 90 ARG A N 1
ATOM 686 C CA . ARG A 1 90 ? -30.633 -12.985 29.215 1.00 29.70 90 ARG A CA 1
ATOM 687 C C . ARG A 1 90 ? -30.596 -11.571 28.600 1.00 29.70 90 ARG A C 1
ATOM 689 O O . ARG A 1 90 ? -30.507 -10.601 29.352 1.00 29.70 90 ARG A O 1
ATOM 696 N N . PRO A 1 91 ? -30.744 -11.419 27.272 1.00 31.41 91 PRO A N 1
ATOM 697 C CA . PRO A 1 91 ? -30.875 -10.103 26.660 1.00 31.41 91 PRO A CA 1
ATOM 698 C C . PRO A 1 91 ? -32.175 -9.435 27.128 1.00 31.41 91 PRO A C 1
ATOM 700 O O . PRO A 1 91 ? -33.273 -9.901 26.825 1.00 31.41 91 PRO A O 1
ATOM 703 N N . THR A 1 92 ? -32.057 -8.337 27.871 1.00 31.06 92 THR A N 1
ATOM 704 C CA . THR A 1 92 ? -33.177 -7.433 28.146 1.00 31.06 92 THR A CA 1
ATOM 705 C C . THR A 1 92 ? -33.243 -6.419 27.008 1.00 31.06 92 THR A C 1
ATOM 707 O O . THR A 1 92 ? -32.310 -5.636 26.829 1.00 31.06 92 THR A O 1
ATOM 710 N N . LEU A 1 93 ? -34.328 -6.436 26.225 1.00 29.66 93 LEU A N 1
ATOM 711 C CA . LEU A 1 93 ? -34.632 -5.350 25.293 1.00 29.66 93 LEU A CA 1
ATOM 712 C C . LEU A 1 93 ? -34.781 -4.047 26.089 1.00 29.66 93 LEU A C 1
ATOM 714 O O . LEU A 1 93 ? -35.652 -3.946 26.953 1.00 29.66 93 LEU A O 1
ATOM 718 N N . SER A 1 94 ? -33.951 -3.053 25.781 1.00 30.34 94 SER A N 1
ATOM 719 C CA . SER A 1 94 ? -34.174 -1.677 26.217 1.00 30.34 94 SER A CA 1
ATOM 720 C C . SER A 1 94 ? -35.125 -1.009 25.230 1.00 30.34 94 SER A C 1
ATOM 722 O O . SER A 1 94 ? -34.818 -0.878 24.048 1.00 30.34 94 SER A O 1
ATOM 724 N N . THR A 1 95 ? -36.301 -0.604 25.702 1.00 34.41 95 THR A N 1
ATOM 725 C CA . THR A 1 95 ? -37.240 0.226 24.947 1.00 34.41 95 THR A CA 1
ATOM 726 C C . THR A 1 95 ? -36.857 1.698 25.102 1.00 34.41 95 THR A C 1
ATOM 728 O O . THR A 1 95 ? -37.377 2.386 25.981 1.00 34.41 95 THR A O 1
ATOM 731 N N . GLN A 1 96 ? -35.972 2.187 24.233 1.00 33.59 96 GLN A N 1
ATOM 732 C CA . GLN A 1 96 ? -35.951 3.594 23.828 1.00 33.59 96 GLN A CA 1
ATOM 733 C C . GLN A 1 96 ? -35.952 3.683 22.293 1.00 33.59 96 GLN A C 1
ATOM 735 O O . GLN A 1 96 ? -35.261 2.902 21.641 1.00 33.59 96 GLN A O 1
ATOM 740 N N . PRO A 1 97 ? -36.755 4.579 21.694 1.00 38.09 97 PRO A N 1
ATOM 741 C CA . PRO A 1 97 ? -36.898 4.663 20.249 1.00 38.09 97 PRO A CA 1
ATOM 742 C C . PRO A 1 97 ? -35.867 5.638 19.659 1.00 38.09 97 PRO A C 1
ATOM 744 O O . PRO A 1 97 ? -36.128 6.834 19.608 1.00 38.09 97 PRO A O 1
ATOM 747 N N . SER A 1 98 ? -34.720 5.119 19.218 1.00 40.62 98 SER A N 1
ATOM 748 C CA . SER A 1 98 ? -33.901 5.650 18.101 1.00 40.62 98 SER A CA 1
ATOM 749 C C . SER A 1 98 ? -32.611 4.858 17.903 1.00 40.62 98 SER A C 1
ATOM 751 O O . SER A 1 98 ? -32.093 4.833 16.794 1.00 40.62 98 SER A O 1
ATOM 753 N N . ASP A 1 99 ? -32.120 4.178 18.940 1.00 41.31 99 ASP A N 1
ATOM 754 C CA . ASP A 1 99 ? -30.789 3.577 18.896 1.00 41.31 99 ASP A CA 1
ATOM 755 C C . ASP A 1 99 ? -30.902 2.071 18.638 1.00 41.31 99 ASP A C 1
ATOM 757 O O . ASP A 1 99 ? -31.188 1.268 19.530 1.00 41.31 99 ASP A O 1
ATOM 761 N N . SER A 1 100 ? -30.725 1.681 17.376 1.00 47.50 100 SER A N 1
ATOM 762 C CA . SER A 1 100 ? -30.588 0.276 17.000 1.00 47.50 100 SER A CA 1
ATOM 763 C C . SER A 1 100 ? -29.205 -0.216 17.430 1.00 47.50 100 SER A C 1
ATOM 765 O O . SER A 1 100 ? -28.191 0.280 16.935 1.00 47.50 100 SER A O 1
ATOM 767 N N . PHE A 1 101 ? -29.153 -1.195 18.335 1.00 50.47 101 PHE A N 1
ATOM 768 C CA . PHE A 1 101 ? -27.908 -1.818 18.791 1.00 50.47 101 PHE A CA 1
ATOM 769 C C . PHE A 1 101 ? -27.848 -3.284 18.371 1.00 50.47 101 PHE A C 1
ATOM 771 O O . PHE A 1 101 ? -28.794 -4.033 18.618 1.00 50.47 101 PHE A O 1
ATOM 778 N N . ASP A 1 102 ? -26.698 -3.702 17.844 1.00 65.62 102 ASP A N 1
ATOM 779 C CA . ASP A 1 102 ? -26.363 -5.115 17.659 1.00 65.62 102 ASP A CA 1
ATOM 780 C C . ASP A 1 102 ? -25.434 -5.563 18.800 1.00 65.62 102 ASP A C 1
ATOM 782 O O . ASP A 1 102 ? -24.369 -4.975 19.018 1.00 65.62 102 ASP A O 1
ATOM 786 N N . ILE A 1 103 ? -25.850 -6.583 19.562 1.00 69.06 103 ILE A N 1
ATOM 787 C CA . ILE A 1 103 ? -25.075 -7.136 20.686 1.00 69.06 103 ILE A CA 1
ATOM 788 C C . ILE A 1 103 ? -24.184 -8.275 20.183 1.00 69.06 103 ILE A C 1
ATOM 790 O O . ILE A 1 103 ? -24.677 -9.242 19.603 1.00 69.06 103 ILE A O 1
ATOM 794 N N . VAL A 1 104 ? -22.885 -8.186 20.470 1.00 68.56 104 VAL A N 1
ATOM 795 C CA . VAL A 1 104 ? -21.858 -9.156 20.069 1.00 68.56 104 VAL A CA 1
ATOM 796 C C . VAL A 1 104 ? -21.139 -9.690 21.307 1.00 68.56 104 VAL A C 1
ATOM 798 O O . VAL A 1 104 ? -20.739 -8.920 22.178 1.00 68.56 104 VAL A O 1
ATOM 801 N N . TYR A 1 105 ? -20.945 -11.006 21.381 1.00 69.00 105 TYR A N 1
ATOM 802 C CA . TYR A 1 105 ? -20.195 -11.652 22.463 1.00 69.00 105 TYR A CA 1
ATOM 803 C C . TYR A 1 105 ? -18.777 -12.000 21.997 1.00 69.00 105 TYR A C 1
ATOM 805 O O . TYR A 1 105 ? -18.622 -12.655 20.965 1.00 69.00 105 TYR A O 1
ATOM 813 N N . LEU A 1 106 ? -17.755 -11.595 22.758 1.00 56.28 106 LEU A N 1
ATOM 814 C CA . LEU A 1 106 ? -16.349 -11.926 22.491 1.00 56.28 106 LEU A CA 1
ATOM 815 C C . LEU A 1 106 ? -15.874 -13.067 23.399 1.00 56.28 106 LEU A C 1
ATOM 817 O O . LEU A 1 106 ? -16.202 -13.105 24.582 1.00 56.28 106 LEU A O 1
ATOM 821 N N . ASP A 1 107 ? -15.122 -14.009 22.828 1.00 53.56 107 ASP A N 1
ATOM 822 C CA . ASP A 1 107 ? -14.474 -15.098 23.563 1.00 53.56 107 ASP A CA 1
ATOM 823 C C . ASP A 1 107 ? -13.064 -14.681 23.988 1.00 53.56 107 ASP A C 1
ATOM 825 O O . ASP A 1 107 ? -12.244 -14.377 23.118 1.00 53.56 107 ASP A O 1
ATOM 829 N N . GLU A 1 108 ? -12.772 -14.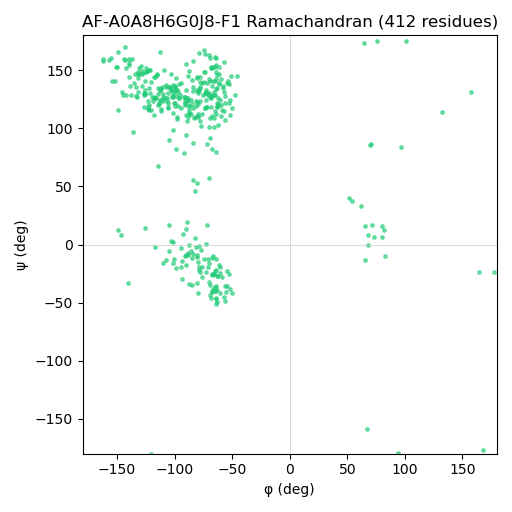667 25.289 1.00 49.53 108 GLU A N 1
ATOM 830 C CA . GLU A 1 108 ? -11.414 -14.389 25.776 1.00 49.53 108 GLU A CA 1
ATOM 831 C C . GLU A 1 108 ? -10.461 -15.576 25.520 1.00 49.53 108 GLU A C 1
ATOM 833 O O . GLU A 1 108 ? -9.263 -15.369 25.330 1.00 49.53 108 GLU A O 1
ATOM 838 N N . ASP A 1 109 ? -10.979 -16.804 25.375 1.00 41.44 109 ASP A N 1
ATOM 839 C CA . ASP A 1 109 ? -10.169 -18.026 25.235 1.00 41.44 109 ASP A CA 1
ATOM 840 C C . ASP A 1 109 ? -9.816 -18.385 23.779 1.00 41.44 109 ASP A C 1
ATOM 842 O O . ASP A 1 109 ? -8.978 -19.253 23.525 1.00 41.44 109 ASP A O 1
ATOM 846 N N . SER A 1 110 ? -10.401 -17.699 22.790 1.00 36.25 110 SER A N 1
ATOM 847 C CA . SER A 1 110 ? -10.036 -17.863 21.367 1.00 36.25 110 SER A CA 1
ATOM 848 C C . SER A 1 110 ? -8.793 -17.052 20.961 1.00 36.25 110 SER A C 1
ATOM 850 O O . SER A 1 110 ? -8.427 -17.008 19.783 1.00 36.25 110 SER A O 1
ATOM 852 N N . LEU A 1 111 ? -8.123 -16.410 21.924 1.00 37.84 111 LEU A N 1
ATOM 853 C CA . LEU A 1 111 ? -6.884 -15.668 21.717 1.00 37.84 111 LEU A CA 1
ATOM 854 C C . LEU A 1 111 ? -5.728 -16.634 21.419 1.00 37.84 111 LEU A C 1
ATOM 856 O O . LEU A 1 111 ? -5.138 -17.247 22.310 1.00 37.84 111 LEU A O 1
ATOM 860 N N . VAL A 1 112 ? -5.369 -16.747 20.137 1.00 27.88 112 VAL A N 1
ATOM 861 C CA . VAL A 1 112 ? -4.161 -17.453 19.694 1.00 27.88 112 VAL A CA 1
ATOM 862 C C . VAL A 1 112 ? -2.953 -16.904 20.451 1.00 27.88 112 VAL A C 1
ATOM 864 O O . VAL A 1 112 ? -2.625 -15.717 20.390 1.00 27.88 112 VAL A O 1
ATOM 867 N N . THR A 1 113 ? -2.264 -17.796 21.161 1.00 28.08 113 THR A N 1
ATOM 868 C CA . THR A 1 113 ? -1.021 -17.492 21.861 1.00 28.08 113 THR A CA 1
ATOM 869 C C . THR A 1 113 ? 0.017 -16.995 20.855 1.00 28.08 113 THR A C 1
ATOM 871 O O . THR A 1 113 ? 0.450 -17.717 19.958 1.00 28.08 113 THR A O 1
ATOM 874 N N . LEU A 1 114 ? 0.413 -15.735 21.016 1.00 30.83 114 LEU A N 1
ATOM 875 C CA . LEU A 1 114 ? 1.426 -15.053 20.219 1.00 30.83 114 LEU A CA 1
ATOM 876 C C . LEU A 1 114 ? 2.763 -15.816 20.277 1.00 30.83 114 LEU A C 1
ATOM 878 O O . LEU A 1 114 ? 3.394 -15.874 21.334 1.00 30.83 114 LEU A O 1
ATOM 882 N N . ARG A 1 115 ? 3.231 -16.353 19.144 1.00 26.67 115 ARG A N 1
ATOM 883 C CA . ARG A 1 115 ? 4.648 -16.705 18.959 1.00 26.67 115 ARG A CA 1
ATOM 884 C C . ARG A 1 115 ? 5.382 -15.501 18.360 1.00 26.67 115 ARG A C 1
ATOM 886 O O . ARG A 1 115 ? 4.982 -15.045 17.291 1.00 26.67 115 ARG A O 1
ATOM 893 N N . PRO A 1 116 ? 6.419 -14.963 19.016 1.00 32.44 116 PRO A N 1
ATOM 894 C CA . PRO A 1 116 ? 7.416 -14.148 18.340 1.00 32.44 116 PRO A CA 1
ATOM 895 C C . PRO A 1 116 ? 8.379 -15.077 17.578 1.00 32.44 116 PRO A C 1
ATOM 897 O O . PRO A 1 116 ? 8.963 -15.969 18.189 1.00 32.44 116 PRO A O 1
ATOM 900 N N . GLU A 1 117 ? 8.524 -14.887 16.268 1.00 33.16 117 GLU A N 1
ATOM 901 C CA . GLU A 1 117 ? 9.730 -15.284 15.511 1.00 33.16 117 GLU A CA 1
ATOM 902 C C . GLU A 1 117 ? 10.891 -14.391 16.035 1.00 33.16 117 GLU A C 1
ATOM 904 O O . GLU A 1 117 ? 10.651 -13.208 16.291 1.00 33.16 117 GLU A O 1
ATOM 909 N N . ASP A 1 118 ? 12.100 -14.837 16.407 1.00 31.88 118 ASP A N 1
ATOM 910 C CA . ASP A 1 118 ? 12.990 -15.894 15.895 1.00 31.88 118 ASP A CA 1
ATOM 911 C C . ASP A 1 118 ? 13.885 -16.559 16.989 1.00 31.88 118 ASP A C 1
ATOM 913 O O . ASP A 1 118 ? 14.087 -16.008 18.073 1.00 31.88 118 ASP A O 1
ATOM 917 N N . ASP A 1 119 ? 14.471 -17.712 16.615 1.00 31.98 119 ASP A N 1
ATOM 918 C CA . ASP A 1 119 ? 15.694 -18.401 17.100 1.00 31.98 119 ASP A CA 1
ATOM 919 C C . ASP A 1 119 ? 15.774 -19.061 18.499 1.00 31.98 119 ASP A C 1
ATOM 921 O O . ASP A 1 119 ? 16.355 -18.534 19.447 1.00 31.98 119 ASP A O 1
ATOM 925 N N . ASN A 1 120 ? 15.314 -20.319 18.580 1.00 28.45 120 ASN A N 1
ATOM 926 C CA . ASN A 1 120 ? 16.105 -21.532 18.898 1.00 28.45 120 ASN A CA 1
ATOM 927 C C . ASN A 1 120 ? 15.211 -22.663 19.436 1.00 28.45 120 ASN A C 1
ATOM 929 O O . ASN A 1 120 ? 14.409 -22.490 20.353 1.00 28.45 120 ASN A O 1
ATOM 933 N N . LEU A 1 121 ? 15.390 -23.854 18.864 1.00 35.59 121 LEU A N 1
ATOM 934 C CA . LEU A 1 121 ? 14.758 -25.102 19.285 1.00 35.59 121 LEU A CA 1
ATOM 935 C C . LEU A 1 121 ? 15.233 -25.528 20.681 1.00 35.59 121 LEU A C 1
ATOM 937 O O . LEU A 1 121 ? 16.320 -26.086 20.814 1.00 35.59 121 LEU A O 1
ATOM 941 N N . THR A 1 122 ? 14.351 -25.425 21.676 1.00 30.39 122 THR A N 1
ATOM 942 C CA . THR A 1 122 ? 14.275 -26.442 22.733 1.00 30.39 122 THR A CA 1
ATOM 943 C C . THR A 1 122 ? 12.851 -26.574 23.262 1.00 30.39 122 THR A C 1
ATOM 945 O O . THR A 1 122 ? 12.274 -25.657 23.840 1.00 30.39 122 THR A O 1
ATOM 948 N N . THR A 1 123 ? 12.282 -27.752 23.036 1.00 36.31 123 THR A N 1
ATOM 949 C CA . THR A 1 123 ? 10.941 -28.172 23.434 1.00 36.31 123 THR A CA 1
ATOM 950 C C . THR A 1 123 ? 10.802 -28.223 24.958 1.00 36.31 123 THR A C 1
ATOM 952 O O . THR A 1 123 ? 11.370 -29.101 25.605 1.00 36.31 123 THR A O 1
ATOM 955 N N . SER A 1 124 ? 9.991 -27.337 25.532 1.00 31.39 124 SER A N 1
ATOM 956 C CA . SER A 1 124 ? 9.352 -27.540 26.837 1.00 31.39 124 SER A CA 1
ATOM 957 C C . SER A 1 124 ? 7.908 -27.019 26.793 1.00 31.39 124 SER A C 1
ATOM 959 O O . SER A 1 124 ? 7.581 -26.104 26.038 1.00 31.39 124 SER A O 1
ATOM 961 N N . ALA A 1 125 ? 7.013 -27.709 27.503 1.00 34.62 125 ALA A N 1
ATOM 962 C CA . ALA A 1 125 ? 5.559 -27.578 27.392 1.00 34.62 125 ALA A CA 1
ATOM 963 C C . ALA A 1 125 ? 5.036 -26.160 27.733 1.00 34.62 125 ALA A C 1
ATOM 965 O O . ALA A 1 125 ? 5.590 -25.507 28.620 1.00 34.62 125 ALA A O 1
ATOM 966 N N . PRO A 1 126 ? 3.956 -25.679 27.083 1.00 37.56 126 PRO A N 1
ATOM 967 C CA . PRO A 1 126 ? 3.446 -24.331 27.307 1.00 37.56 126 PRO A CA 1
ATOM 968 C C . PRO A 1 126 ? 2.673 -24.244 28.631 1.00 37.56 126 PRO A C 1
ATOM 970 O O . PRO A 1 126 ? 1.590 -24.805 28.778 1.00 37.56 126 PRO A O 1
ATOM 973 N N . SER A 1 127 ? 3.228 -23.501 29.588 1.00 35.56 127 SER A N 1
ATOM 974 C CA . SER A 1 127 ? 2.482 -22.952 30.724 1.00 35.56 127 SER A CA 1
ATOM 975 C C . SER A 1 127 ? 1.593 -21.807 30.223 1.00 35.56 127 SER A C 1
ATOM 977 O O . SER A 1 127 ? 2.091 -20.821 29.677 1.00 35.56 127 SER A O 1
ATOM 979 N N . ALA A 1 128 ? 0.278 -21.964 30.368 1.00 45.81 128 ALA A N 1
ATOM 980 C CA . ALA A 1 128 ? -0.763 -21.078 29.854 1.00 45.81 128 ALA A CA 1
ATOM 981 C C . ALA A 1 128 ? -1.041 -19.877 30.781 1.00 45.81 128 ALA A C 1
ATOM 983 O O . ALA A 1 128 ? -2.171 -19.681 31.217 1.00 45.81 128 ALA A O 1
ATOM 984 N N . GLN A 1 129 ? -0.023 -19.078 31.116 1.00 48.75 129 GLN A N 1
ATOM 985 C CA . GLN A 1 129 ? -0.260 -17.772 31.746 1.00 48.75 129 GLN A CA 1
ATOM 986 C C . GLN A 1 129 ? -0.158 -16.645 30.708 1.00 48.75 129 GLN A C 1
ATOM 988 O O . GLN A 1 129 ? 0.803 -16.622 29.929 1.00 48.75 129 GLN A O 1
ATOM 993 N N . PRO A 1 130 ? -1.126 -15.707 30.667 1.00 55.16 130 PRO A N 1
ATOM 994 C CA . PRO A 1 130 ? -1.096 -14.590 29.734 1.00 55.16 130 PRO A CA 1
ATOM 995 C C . PRO A 1 130 ? 0.129 -13.719 30.026 1.00 55.16 130 PRO A C 1
ATOM 997 O O . PRO A 1 130 ? 0.283 -13.168 31.115 1.00 55.16 130 PRO A O 1
ATOM 1000 N N . LYS A 1 131 ? 1.033 -13.608 29.048 1.00 66.50 131 LYS A N 1
ATOM 1001 C CA . LYS A 1 131 ? 2.216 -12.749 29.166 1.00 66.50 131 LYS A CA 1
ATOM 1002 C C . LYS A 1 131 ? 1.781 -11.285 29.235 1.00 66.50 131 LYS A C 1
ATOM 1004 O O . LYS A 1 131 ? 1.042 -10.812 28.369 1.00 66.50 131 LYS A O 1
ATOM 1009 N N . ASN A 1 132 ? 2.276 -10.560 30.235 1.00 73.44 132 ASN A N 1
ATOM 1010 C CA . ASN A 1 132 ? 2.034 -9.128 30.385 1.00 73.44 132 ASN A CA 1
ATOM 1011 C C . ASN A 1 132 ? 2.617 -8.365 29.188 1.00 73.44 132 ASN A C 1
ATOM 1013 O O . ASN A 1 132 ? 3.825 -8.385 28.941 1.00 73.44 132 ASN A O 1
ATOM 1017 N N . ARG A 1 133 ? 1.763 -7.666 28.434 1.00 80.00 133 ARG A N 1
ATOM 1018 C CA . ARG A 1 133 ? 2.205 -6.841 27.306 1.00 80.00 133 ARG A CA 1
ATOM 1019 C C . ARG A 1 133 ? 2.476 -5.429 27.802 1.00 80.00 133 ARG A C 1
ATOM 1021 O O . ARG A 1 133 ? 1.603 -4.783 28.371 1.00 80.00 133 ARG A O 1
ATOM 1028 N N . VAL A 1 134 ? 3.686 -4.938 27.565 1.00 83.62 134 VAL A N 1
ATOM 1029 C CA . VAL A 1 134 ? 4.148 -3.641 28.070 1.00 83.62 134 VAL A CA 1
ATOM 1030 C C . VAL A 1 134 ? 4.651 -2.767 26.927 1.00 83.62 134 VAL A C 1
ATOM 1032 O O . VAL A 1 134 ? 5.328 -3.247 26.016 1.00 83.62 134 VAL A O 1
ATOM 1035 N N . LEU A 1 135 ? 4.353 -1.470 26.997 1.00 84.38 135 LEU A N 1
ATOM 1036 C CA . LEU A 1 135 ? 4.843 -0.454 26.073 1.00 84.38 135 LEU A CA 1
ATOM 1037 C C . LEU A 1 135 ? 5.707 0.568 26.806 1.00 84.38 135 LEU A C 1
ATOM 1039 O O . LEU A 1 135 ? 5.245 1.223 27.737 1.00 84.38 135 LEU A O 1
ATOM 1043 N N . THR A 1 136 ? 6.926 0.780 26.311 1.00 85.06 136 THR A N 1
ATOM 1044 C CA . THR A 1 136 ? 7.801 1.862 26.773 1.00 85.06 136 THR A CA 1
ATOM 1045 C C . THR A 1 136 ? 7.868 2.993 25.743 1.00 85.06 136 THR A C 1
ATOM 1047 O O . THR A 1 136 ? 8.349 2.821 24.619 1.00 85.06 136 THR A O 1
ATOM 1050 N N . LEU A 1 137 ? 7.406 4.174 26.148 1.00 83.00 137 LEU A N 1
ATOM 1051 C CA . LEU A 1 137 ? 7.539 5.448 25.454 1.00 83.00 137 LEU A CA 1
ATOM 1052 C C . LEU A 1 137 ? 8.839 6.124 25.900 1.00 83.00 137 LEU A C 1
ATOM 1054 O O . LEU A 1 137 ? 8.953 6.627 27.023 1.00 83.00 137 LEU A O 1
ATOM 1058 N N . LEU A 1 138 ? 9.836 6.115 25.018 1.00 78.00 138 LEU A N 1
ATOM 1059 C CA . LEU A 1 138 ? 11.144 6.701 25.290 1.00 78.00 138 LEU A CA 1
ATOM 1060 C C . LEU A 1 138 ? 11.094 8.230 25.339 1.00 78.00 138 LEU A C 1
ATOM 1062 O O . LEU A 1 138 ? 10.152 8.894 24.902 1.00 78.00 138 LEU A O 1
ATOM 1066 N N . THR A 1 139 ? 12.147 8.791 25.911 1.00 71.94 139 THR A N 1
ATOM 1067 C CA . THR A 1 139 ? 12.312 10.225 26.090 1.00 71.94 139 THR A CA 1
ATOM 1068 C C . THR A 1 139 ? 12.732 10.848 24.773 1.00 71.94 139 THR A C 1
ATOM 1070 O O . THR A 1 139 ? 13.514 10.289 24.007 1.00 71.94 139 THR A O 1
ATOM 1073 N N . ARG A 1 140 ? 12.183 12.023 24.473 1.00 63.88 140 ARG A N 1
ATOM 1074 C CA . ARG A 1 140 ? 12.569 12.755 23.273 1.00 63.88 140 ARG A CA 1
ATOM 1075 C C . ARG A 1 140 ? 13.913 13.425 23.541 1.00 63.88 140 ARG A C 1
ATOM 1077 O O . ARG A 1 140 ? 13.946 14.448 24.212 1.00 63.88 140 ARG A O 1
ATOM 1084 N N . GLU A 1 141 ? 15.004 12.858 23.036 1.00 58.72 141 GLU A N 1
ATOM 1085 C CA . GLU A 1 141 ? 16.317 13.498 23.135 1.00 58.72 141 GLU A CA 1
ATOM 1086 C C . GLU A 1 141 ? 16.272 14.898 22.505 1.00 58.72 141 GLU A C 1
ATOM 1088 O O . GLU A 1 141 ? 15.743 15.111 21.403 1.00 58.72 141 GLU A O 1
ATOM 1093 N N . SER A 1 142 ? 16.794 15.877 23.240 1.00 50.09 142 SER A N 1
ATOM 1094 C CA . SER A 1 142 ? 16.874 17.281 22.853 1.00 50.09 142 SER A CA 1
ATOM 1095 C C . SER A 1 142 ? 17.846 17.454 21.682 1.00 50.09 142 SER A C 1
ATOM 1097 O O . SER A 1 142 ? 19.009 17.783 21.875 1.00 50.09 142 SER A O 1
ATOM 1099 N N . GLY A 1 143 ? 17.382 17.203 20.457 1.00 53.50 143 GLY A N 1
ATOM 1100 C CA . GLY A 1 143 ? 18.173 17.427 19.239 1.00 53.50 143 GLY A CA 1
ATOM 1101 C C . GLY A 1 143 ? 17.637 16.744 17.979 1.00 53.50 143 GLY A C 1
ATOM 1102 O O . GLY A 1 143 ? 17.861 17.229 16.873 1.00 53.50 143 GLY A O 1
ATOM 1103 N N . GLY A 1 144 ? 16.860 15.664 18.117 1.00 50.41 144 GLY A N 1
ATOM 1104 C CA . GLY A 1 144 ? 16.324 14.918 16.975 1.00 50.41 144 GLY A CA 1
ATOM 1105 C C . GLY A 1 144 ? 14.989 15.466 16.455 1.00 50.41 144 GLY A C 1
ATOM 1106 O O . GLY A 1 144 ? 13.970 15.454 17.156 1.00 50.41 144 GLY A O 1
ATOM 1107 N N . ARG A 1 145 ? 14.941 15.899 15.189 1.00 50.34 145 ARG A N 1
ATOM 1108 C CA . ARG A 1 145 ? 13.673 16.128 14.473 1.00 50.34 145 ARG A CA 1
ATOM 1109 C C . ARG A 1 145 ? 12.963 14.768 14.289 1.00 50.34 145 ARG A C 1
ATOM 1111 O O . ARG A 1 145 ? 13.318 14.022 13.393 1.00 50.34 145 ARG A O 1
ATOM 1118 N N . ARG A 1 146 ? 11.951 14.488 15.130 1.00 55.59 146 ARG A N 1
ATOM 1119 C CA . ARG A 1 146 ? 10.960 13.377 15.054 1.00 55.59 146 ARG A CA 1
ATOM 1120 C C . ARG A 1 146 ? 11.484 11.948 15.325 1.00 55.59 146 ARG A C 1
ATOM 1122 O O . ARG A 1 146 ? 11.769 11.243 14.369 1.00 55.59 146 ARG A O 1
ATOM 1129 N N . LYS A 1 147 ? 11.539 11.482 16.591 1.00 53.03 147 LYS A N 1
ATOM 1130 C CA . LYS A 1 147 ? 11.807 10.050 16.916 1.00 53.03 147 LYS A CA 1
ATOM 1131 C C . LYS A 1 147 ? 11.172 9.456 18.201 1.00 53.03 147 LYS A C 1
ATOM 1133 O O . LYS A 1 147 ? 11.549 8.358 18.581 1.00 53.03 147 LYS A O 1
ATOM 1138 N N . ALA A 1 148 ? 10.209 10.101 18.868 1.00 57.50 148 ALA A N 1
ATOM 1139 C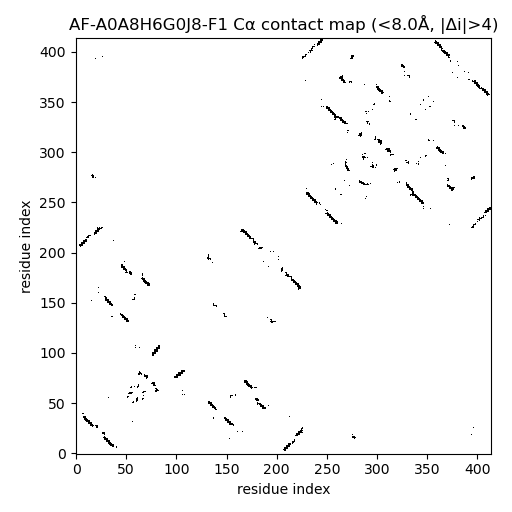 CA . ALA A 1 148 ? 9.570 9.516 20.072 1.00 57.50 148 ALA A CA 1
ATOM 1140 C C . ALA A 1 148 ? 8.151 8.961 19.827 1.00 57.50 148 ALA A C 1
ATOM 1142 O O . ALA A 1 148 ? 7.399 8.743 20.768 1.00 57.50 148 ALA A O 1
ATOM 1143 N N . GLN A 1 149 ? 7.787 8.747 18.564 1.00 73.31 149 GLN A N 1
ATOM 1144 C CA . GLN A 1 149 ? 6.497 8.187 18.183 1.00 73.31 149 GLN A CA 1
ATOM 1145 C C . GLN A 1 149 ? 6.582 6.659 18.224 1.00 73.31 149 GLN A C 1
ATOM 1147 O O . GLN A 1 149 ? 7.445 6.072 17.568 1.00 73.31 149 GLN A O 1
ATOM 1152 N N . LYS A 1 150 ? 5.701 6.008 18.987 1.00 83.44 150 LYS A N 1
ATOM 1153 C CA . LYS A 1 150 ? 5.502 4.556 18.910 1.00 83.44 150 LYS A CA 1
ATOM 1154 C C . LYS A 1 150 ? 4.263 4.279 18.068 1.00 83.44 150 LYS A C 1
ATOM 1156 O O . LYS A 1 150 ? 3.247 4.947 18.219 1.00 83.44 150 LYS A O 1
ATOM 1161 N N . ILE A 1 151 ? 4.376 3.308 17.172 1.00 84.00 151 ILE A N 1
ATOM 1162 C CA . ILE A 1 151 ? 3.292 2.842 16.310 1.00 84.00 151 ILE A CA 1
ATOM 1163 C C . ILE A 1 151 ? 2.959 1.424 16.759 1.00 84.00 151 ILE A C 1
ATOM 1165 O O . ILE A 1 151 ? 3.859 0.585 16.830 1.00 84.00 151 ILE A O 1
ATOM 1169 N N . ILE A 1 152 ? 1.698 1.177 17.105 1.00 84.88 152 ILE A N 1
ATOM 1170 C CA . ILE A 1 152 ? 1.244 -0.095 17.672 1.00 84.88 152 ILE A CA 1
ATOM 1171 C C . ILE A 1 152 ? 0.128 -0.655 16.789 1.00 84.88 152 ILE A C 1
ATOM 1173 O O . ILE A 1 152 ? -0.901 0.005 16.663 1.00 84.88 152 ILE A O 1
ATOM 1177 N N . PRO A 1 153 ? 0.290 -1.839 16.179 1.00 86.12 153 PRO A N 1
ATOM 1178 C CA . PRO A 1 153 ? -0.801 -2.491 15.465 1.00 86.12 153 PR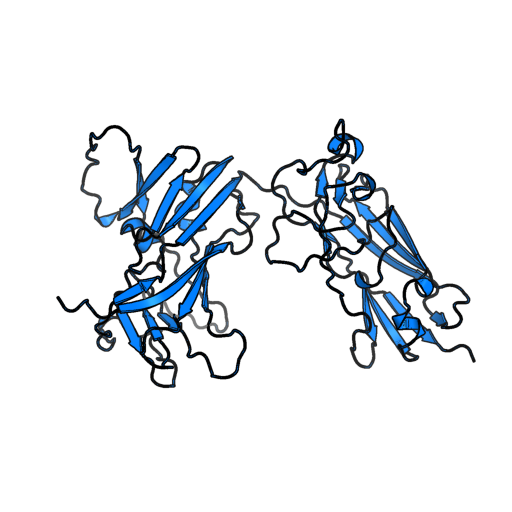O A CA 1
ATOM 1179 C C . PRO A 1 153 ? -1.873 -2.956 16.454 1.00 86.12 153 PRO A C 1
ATOM 1181 O O . PRO A 1 153 ? -1.558 -3.645 17.430 1.00 86.12 153 PRO A O 1
ATOM 1184 N N . LEU A 1 154 ? -3.123 -2.565 16.209 1.00 86.94 154 LEU A N 1
ATOM 1185 C CA . LEU A 1 154 ? -4.268 -2.949 17.034 1.00 86.94 154 LEU A CA 1
ATOM 1186 C C . LEU A 1 154 ? -4.745 -4.373 16.731 1.00 86.94 154 LEU A C 1
ATOM 1188 O O . LEU A 1 154 ? -5.356 -4.996 17.592 1.00 86.94 154 LEU A O 1
ATOM 1192 N N . ARG A 1 155 ? -4.437 -4.906 15.543 1.00 86.44 155 ARG A N 1
ATOM 1193 C CA . ARG A 1 155 ? -4.892 -6.211 15.038 1.00 86.44 155 ARG A CA 1
ATOM 1194 C C . ARG A 1 155 ? -6.407 -6.362 15.069 1.00 86.44 155 ARG A C 1
ATOM 1196 O O . ARG A 1 155 ? -6.939 -7.434 15.336 1.00 86.44 155 ARG A O 1
ATOM 1203 N N . ILE A 1 156 ? -7.115 -5.276 14.773 1.00 87.81 156 ILE A N 1
ATOM 1204 C CA . ILE A 1 156 ? -8.568 -5.225 14.958 1.00 87.81 156 ILE A CA 1
ATOM 1205 C C . ILE A 1 156 ? -9.323 -6.186 14.031 1.00 87.81 156 ILE A C 1
ATOM 1207 O O . ILE A 1 156 ? -10.423 -6.635 14.351 1.00 87.81 156 ILE A O 1
ATOM 1211 N N . SER A 1 157 ? -8.726 -6.524 12.889 1.00 87.81 157 SER A N 1
ATOM 1212 C CA . SER A 1 157 ? -9.342 -7.343 11.848 1.00 87.81 157 SER A CA 1
ATOM 1213 C C . SER A 1 157 ? -9.835 -8.692 12.348 1.00 87.81 157 SER A C 1
ATOM 1215 O O . SER A 1 157 ? -10.934 -9.096 11.985 1.00 87.81 157 SER A O 1
ATOM 1217 N N . GLU A 1 158 ? -9.079 -9.362 13.214 1.00 84.25 158 GLU A N 1
ATOM 1218 C CA . GLU A 1 158 ? -9.468 -10.666 13.765 1.00 84.25 158 GLU A CA 1
ATOM 1219 C C . GLU A 1 158 ? -10.738 -10.558 14.620 1.00 84.25 158 GLU A C 1
ATOM 1221 O O . GLU A 1 158 ? -11.599 -11.435 14.579 1.00 84.25 158 GLU A O 1
ATOM 1226 N N . THR A 1 159 ? -10.893 -9.444 15.338 1.00 88.44 159 THR A N 1
ATOM 1227 C CA . THR A 1 159 ? -12.020 -9.210 16.242 1.00 88.44 159 THR A CA 1
ATOM 1228 C C . THR A 1 159 ? -13.281 -8.772 15.507 1.00 88.44 159 THR A C 1
ATOM 1230 O O . THR A 1 159 ? -14.362 -9.238 15.843 1.00 88.44 159 THR A O 1
ATOM 1233 N N . ILE A 1 160 ? -13.177 -7.891 14.505 1.00 91.69 160 ILE A N 1
ATOM 1234 C CA . ILE A 1 160 ? -14.368 -7.258 13.910 1.00 91.69 160 ILE A CA 1
ATOM 1235 C C . ILE A 1 160 ? -14.804 -7.859 12.572 1.00 91.69 160 ILE A C 1
ATOM 1237 O O . ILE A 1 160 ? -15.931 -7.611 12.161 1.00 91.69 160 ILE A O 1
ATOM 1241 N N . LYS A 1 161 ? -13.964 -8.651 11.883 1.00 92.12 161 LYS A N 1
ATOM 1242 C CA . LYS A 1 161 ? -14.221 -9.117 10.501 1.00 92.12 161 LYS A CA 1
ATOM 1243 C C . LYS A 1 161 ? -15.608 -9.730 10.297 1.00 92.12 161 LYS A C 1
ATOM 1245 O O . LYS A 1 161 ? -16.243 -9.460 9.286 1.00 92.12 161 LYS A O 1
ATOM 1250 N N . HIS A 1 162 ? -16.074 -10.538 11.245 1.00 91.19 162 HIS A N 1
ATOM 1251 C CA . HIS A 1 162 ? -17.354 -11.246 11.156 1.00 91.19 162 HIS A CA 1
ATOM 1252 C C . HIS A 1 162 ? -18.588 -10.331 11.288 1.00 91.19 162 HIS A C 1
ATOM 1254 O O . HIS A 1 162 ? -19.698 -10.770 11.005 1.00 91.19 162 HIS A O 1
ATOM 1260 N N . LEU A 1 163 ? -18.400 -9.076 11.707 1.00 93.31 163 LEU A N 1
ATOM 1261 C CA . LEU A 1 163 ? -19.458 -8.071 11.864 1.00 93.31 163 LEU A CA 1
ATOM 1262 C C . LEU A 1 163 ? -19.622 -7.183 10.630 1.00 93.31 163 LEU A C 1
ATOM 1264 O O . LEU A 1 163 ? -20.639 -6.510 10.469 1.00 93.31 163 LEU A O 1
ATOM 1268 N N . LEU A 1 164 ? -18.599 -7.146 9.780 1.00 94.81 164 LEU A N 1
ATOM 1269 C CA . LEU A 1 164 ? -18.503 -6.203 8.680 1.00 94.81 164 LEU A CA 1
ATOM 1270 C C . LEU A 1 164 ? -19.275 -6.703 7.457 1.00 94.81 164 LEU A C 1
ATOM 1272 O O . LEU A 1 164 ? -19.147 -7.858 7.051 1.00 94.81 164 LEU A O 1
ATOM 1276 N N . LYS A 1 165 ? -20.034 -5.803 6.827 1.00 95.06 165 LYS A N 1
ATOM 1277 C CA . LYS A 1 165 ? -20.788 -6.084 5.601 1.00 95.06 165 LYS A CA 1
ATOM 1278 C C . LYS A 1 165 ? -20.104 -5.450 4.384 1.00 95.06 165 LYS A C 1
ATOM 1280 O O . LYS A 1 165 ? -19.712 -4.283 4.455 1.00 95.06 165 LYS A O 1
ATOM 1285 N N . PRO A 1 166 ? -19.971 -6.175 3.255 1.00 95.06 166 PRO A N 1
ATOM 1286 C CA . PRO A 1 166 ? -19.493 -5.589 2.007 1.00 95.06 166 PRO A CA 1
ATOM 1287 C C . PRO A 1 166 ? -20.313 -4.361 1.594 1.00 95.06 166 PRO A C 1
ATOM 1289 O O . PRO A 1 166 ? -21.538 -4.367 1.685 1.00 95.06 166 PRO A O 1
ATOM 1292 N N . GLY A 1 167 ? -19.641 -3.323 1.099 1.00 92.69 167 GLY A N 1
ATOM 1293 C CA . GLY A 1 167 ? -20.270 -2.090 0.622 1.00 92.69 167 GLY A CA 1
ATOM 1294 C C . GLY A 1 167 ? -20.599 -1.071 1.714 1.00 92.69 167 GLY A C 1
ATOM 1295 O O . GLY A 1 167 ? -20.910 0.068 1.373 1.00 92.69 167 GLY A O 1
ATOM 1296 N N . CYS A 1 168 ? -20.478 -1.442 2.991 1.00 95.06 168 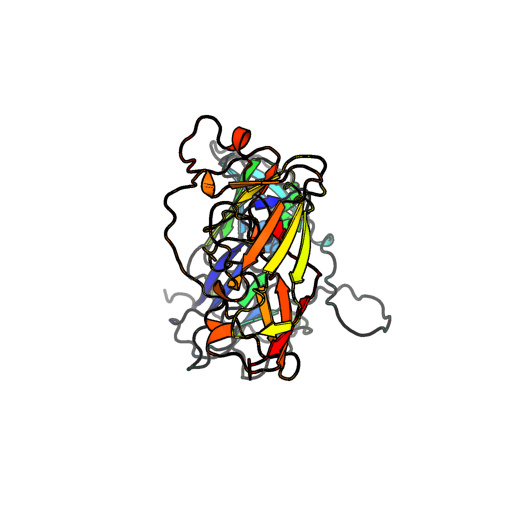CYS A N 1
ATOM 1297 C CA . CYS A 1 168 ? -20.717 -0.551 4.121 1.00 95.06 168 CYS A CA 1
ATOM 1298 C C . CYS A 1 168 ? -19.442 0.192 4.554 1.00 95.06 168 CYS A C 1
ATOM 1300 O O . CYS A 1 168 ? -18.305 -0.253 4.345 1.00 95.06 168 CYS A O 1
ATOM 1302 N N . ARG A 1 169 ? -19.638 1.345 5.186 1.00 95.62 169 ARG A N 1
ATOM 1303 C CA . ARG A 1 169 ? -18.611 2.160 5.830 1.00 95.62 169 ARG A CA 1
ATOM 1304 C C . ARG A 1 169 ? -18.758 2.062 7.332 1.00 95.62 169 ARG A C 1
ATOM 1306 O O . ARG A 1 169 ? -19.851 2.182 7.871 1.00 95.62 169 ARG A O 1
ATOM 1313 N N . TYR A 1 170 ? -17.629 1.929 8.003 1.00 96.25 170 TYR A N 1
ATOM 1314 C CA . TYR A 1 170 ? -17.569 1.811 9.446 1.00 96.25 170 TYR A CA 1
ATOM 1315 C C . TYR A 1 170 ? -16.651 2.872 10.027 1.00 96.25 170 TYR A C 1
ATOM 1317 O O . TYR A 1 170 ? -15.697 3.315 9.383 1.00 96.25 170 TYR A O 1
ATOM 1325 N N . ARG A 1 171 ? -16.927 3.256 11.269 1.00 95.88 171 ARG A N 1
ATOM 1326 C CA . ARG A 1 171 ? -16.060 4.091 12.092 1.00 95.88 171 ARG A CA 1
ATOM 1327 C C . ARG A 1 171 ? -15.626 3.303 13.309 1.00 95.88 171 ARG A C 1
ATOM 1329 O O . ARG A 1 171 ? -16.468 2.823 14.060 1.00 95.88 171 ARG A O 1
ATOM 1336 N N . LEU A 1 172 ? -14.318 3.232 13.525 1.00 95.25 172 LEU A N 1
ATOM 1337 C CA . LEU A 1 172 ? -13.772 2.892 14.831 1.00 95.25 172 LEU A CA 1
ATOM 1338 C C . LEU A 1 172 ? -13.431 4.186 15.561 1.00 95.25 172 LEU A C 1
ATOM 1340 O O . LEU A 1 172 ? -12.686 5.006 15.019 1.00 95.25 172 LEU A O 1
ATOM 1344 N N . GLN A 1 173 ? -13.934 4.377 16.776 1.00 94.44 173 GLN A N 1
ATOM 1345 C CA . GLN A 1 173 ? -13.592 5.550 17.577 1.00 94.44 173 GLN A CA 1
ATOM 1346 C C . GLN A 1 173 ? -13.381 5.223 19.049 1.00 94.44 173 GLN A C 1
ATOM 1348 O O . GLN A 1 173 ? -13.892 4.236 19.569 1.00 94.44 173 GLN A O 1
ATOM 1353 N N . THR A 1 174 ? -12.592 6.058 19.716 1.00 94.12 174 THR A N 1
ATOM 1354 C CA . THR A 1 174 ? -12.440 6.025 21.171 1.00 94.12 174 THR A CA 1
ATOM 1355 C C . THR A 1 174 ? -13.638 6.719 21.809 1.00 94.12 174 THR A C 1
ATOM 1357 O O . THR A 1 174 ? -13.961 7.839 21.416 1.00 94.12 174 THR A O 1
ATOM 1360 N N . THR A 1 175 ? -14.264 6.119 22.811 1.00 92.62 175 THR A N 1
ATOM 1361 C CA . THR A 1 175 ? -15.454 6.697 23.469 1.00 92.62 175 THR A CA 1
ATOM 1362 C C . THR A 1 175 ? -15.113 7.837 24.428 1.00 92.62 175 THR A C 1
ATOM 1364 O O . THR A 1 175 ? -15.926 8.729 24.669 1.00 92.62 175 THR A O 1
ATOM 1367 N N . SER A 1 176 ? -13.905 7.815 24.992 1.00 92.00 176 SER A N 1
ATOM 1368 C CA . SER A 1 176 ? -13.446 8.780 25.982 1.00 92.00 176 SER A CA 1
ATOM 1369 C C . SER A 1 176 ? -11.967 9.115 25.786 1.00 92.00 176 SER A C 1
ATOM 1371 O O . SER A 1 176 ? -11.263 8.488 24.994 1.00 92.00 176 SER A O 1
ATOM 1373 N N . ILE A 1 177 ? -11.498 10.137 26.505 1.00 92.50 177 ILE A N 1
ATOM 1374 C CA . ILE A 1 177 ? -10.066 10.433 26.592 1.00 92.50 177 ILE A CA 1
ATOM 1375 C C . ILE A 1 177 ? -9.350 9.543 27.611 1.00 92.50 177 ILE A C 1
ATOM 1377 O O . ILE A 1 177 ? -8.130 9.575 27.654 1.00 92.50 177 ILE A O 1
ATOM 1381 N N . ASP A 1 178 ? -10.053 8.781 28.444 1.00 93.19 178 ASP A N 1
ATOM 1382 C CA . ASP A 1 178 ? -9.413 7.811 29.330 1.00 93.19 178 ASP A CA 1
ATOM 1383 C C . ASP A 1 178 ? -8.918 6.615 28.509 1.00 93.19 178 ASP A C 1
ATOM 1385 O O . ASP A 1 178 ? -9.624 6.089 27.648 1.00 93.19 178 ASP A O 1
ATOM 1389 N N . LEU A 1 179 ? -7.676 6.207 28.756 1.00 91.31 179 LEU A N 1
ATOM 1390 C CA . LEU A 1 179 ? -7.052 5.084 28.067 1.00 91.31 179 LEU A CA 1
ATOM 1391 C C . LEU A 1 179 ? -7.316 3.744 28.753 1.00 91.31 179 LEU A C 1
ATOM 1393 O O . LEU A 1 179 ? -6.894 2.720 28.220 1.00 91.31 179 LEU A O 1
ATOM 1397 N N . GLY A 1 180 ? -7.934 3.739 29.938 1.00 92.00 180 GLY A N 1
ATOM 1398 C CA . GLY A 1 180 ? -8.141 2.527 30.732 1.00 92.00 180 GLY A CA 1
ATOM 1399 C C . GLY A 1 180 ? -6.835 1.903 31.231 1.00 92.00 180 GLY A C 1
ATOM 1400 O O . GLY A 1 180 ? -6.804 0.742 31.611 1.00 92.00 180 GLY A O 1
ATOM 1401 N N . VAL A 1 181 ? -5.719 2.638 31.206 1.00 91.88 181 VAL A N 1
ATOM 1402 C CA . VAL A 1 181 ? -4.418 2.109 31.637 1.00 91.88 181 VAL A CA 1
ATOM 1403 C C . VAL A 1 181 ? -4.439 1.901 33.149 1.00 91.88 181 VAL A C 1
ATOM 1405 O O . VAL A 1 181 ? -4.402 2.861 33.918 1.00 91.88 181 VAL A O 1
ATOM 1408 N N . THR A 1 182 ? -4.457 0.638 33.565 1.00 90.69 182 THR A N 1
ATOM 1409 C CA . THR A 1 182 ? -4.511 0.231 34.978 1.00 90.69 182 THR A CA 1
ATOM 1410 C C . THR A 1 182 ? -3.165 0.350 35.691 1.00 90.69 182 THR A C 1
ATOM 1412 O O . THR A 1 182 ? -3.122 0.501 36.911 1.00 90.69 182 THR A O 1
ATOM 1415 N N . TRP A 1 183 ? -2.056 0.308 34.943 1.00 91.62 183 TRP A N 1
ATOM 1416 C CA . TRP A 1 183 ? -0.705 0.399 35.492 1.00 91.62 183 TRP A CA 1
ATOM 1417 C C . TRP A 1 183 ? 0.255 1.135 34.554 1.00 91.62 183 TRP A C 1
ATOM 1419 O O . TRP A 1 183 ? 0.368 0.804 33.369 1.00 91.62 183 TRP A O 1
ATOM 1429 N N . TRP A 1 184 ? 1.003 2.101 35.092 1.00 91.19 184 TRP A N 1
ATOM 1430 C CA . TRP A 1 184 ? 2.122 2.738 34.398 1.00 91.19 184 TRP A CA 1
ATOM 1431 C C . TRP A 1 184 ? 3.148 3.329 35.371 1.00 91.19 184 TRP A C 1
ATOM 1433 O O . TRP A 1 184 ? 2.865 3.579 36.545 1.00 91.19 184 TRP A O 1
ATOM 1443 N N . ARG A 1 185 ? 4.365 3.571 34.874 1.00 89.06 185 ARG A N 1
ATOM 1444 C CA . ARG A 1 185 ? 5.456 4.162 35.654 1.00 89.06 185 ARG A CA 1
ATOM 1445 C C . ARG A 1 185 ? 6.426 4.980 34.816 1.00 89.06 185 ARG A C 1
ATOM 1447 O O . ARG A 1 185 ? 6.652 4.690 33.638 1.00 89.06 185 ARG A O 1
ATOM 1454 N N . TYR A 1 186 ? 7.073 5.960 35.444 1.00 86.25 186 TYR A N 1
ATOM 1455 C CA . TYR A 1 186 ? 8.281 6.555 34.881 1.00 86.25 186 TYR A CA 1
ATOM 1456 C C . TYR A 1 186 ? 9.455 5.569 34.936 1.00 86.25 186 TYR A C 1
ATOM 1458 O O . TYR A 1 186 ? 9.759 4.999 35.983 1.00 86.25 186 TYR A O 1
ATOM 1466 N N . GLY A 1 187 ? 10.153 5.396 33.817 1.00 73.06 187 GLY A N 1
ATOM 1467 C CA . GLY A 1 187 ? 11.407 4.654 33.777 1.00 73.06 187 GLY A CA 1
ATOM 1468 C C . GLY A 1 187 ? 12.571 5.492 34.310 1.00 73.06 187 GLY A C 1
ATOM 1469 O O . GLY A 1 187 ? 12.733 6.663 33.950 1.00 73.06 187 GLY A O 1
ATOM 1470 N N . SER A 1 188 ? 13.411 4.884 35.148 1.00 62.25 188 SER A N 1
ATOM 1471 C CA . SER A 1 188 ? 14.824 5.264 35.258 1.00 62.25 188 SER A CA 1
ATOM 1472 C C . SER A 1 188 ? 15.537 4.872 33.957 1.00 62.25 188 SER A C 1
ATOM 1474 O O . SER A 1 188 ? 15.088 3.954 33.280 1.00 62.25 188 SER A O 1
ATOM 1476 N N . GLN A 1 189 ? 16.607 5.567 33.558 1.00 49.34 189 GLN A N 1
ATOM 1477 C CA . GLN A 1 189 ? 17.386 5.192 32.367 1.00 49.34 189 GLN A CA 1
ATOM 1478 C C . GLN A 1 189 ? 17.793 3.707 32.450 1.00 49.34 189 GLN A C 1
ATOM 1480 O O . GLN A 1 189 ? 18.567 3.331 33.324 1.00 49.34 189 GLN A O 1
ATOM 1485 N N . GLY A 1 190 ? 17.218 2.878 31.578 1.00 50.62 190 GLY A N 1
ATOM 1486 C CA . GLY A 1 190 ? 17.302 1.416 31.624 1.00 50.62 190 GLY A CA 1
ATOM 1487 C C . GLY A 1 190 ? 15.911 0.815 31.444 1.00 50.62 190 GLY A C 1
ATOM 1488 O O . GLY A 1 190 ? 15.026 1.044 32.265 1.00 50.62 190 GLY A O 1
ATOM 1489 N N . GLU A 1 191 ? 15.691 0.112 30.331 1.00 54.12 191 GLU A N 1
ATOM 1490 C CA . GLU A 1 191 ? 14.433 -0.586 30.058 1.00 54.12 191 GLU A CA 1
ATOM 1491 C C . GLU A 1 191 ? 14.057 -1.450 31.262 1.00 54.12 191 GLU A C 1
ATOM 1493 O O . GLU A 1 191 ? 14.785 -2.360 31.653 1.00 54.12 191 GLU A O 1
ATOM 1498 N N . LEU A 1 192 ? 12.921 -1.137 31.878 1.00 54.84 192 LEU A N 1
ATOM 1499 C CA . LEU A 1 192 ? 12.330 -1.993 32.887 1.00 54.84 192 LEU A CA 1
ATOM 1500 C C . LEU A 1 192 ? 12.057 -3.350 32.220 1.00 54.84 192 LEU A C 1
ATOM 1502 O O . LEU A 1 192 ? 11.190 -3.451 31.351 1.00 54.84 192 LEU A O 1
ATOM 1506 N N . ALA A 1 193 ? 12.813 -4.380 32.610 1.00 55.91 193 ALA A N 1
ATOM 1507 C CA . ALA A 1 193 ? 12.650 -5.767 32.177 1.00 55.91 193 ALA A CA 1
ATOM 1508 C C . ALA A 1 193 ? 11.365 -6.377 32.777 1.00 55.91 193 ALA A C 1
ATOM 1510 O O . ALA A 1 193 ? 11.399 -7.351 33.517 1.00 55.91 193 ALA A O 1
ATOM 1511 N N . ILE A 1 194 ? 10.216 -5.751 32.504 1.00 61.28 194 ILE A N 1
ATOM 1512 C CA . ILE A 1 194 ? 8.899 -6.125 33.039 1.00 61.28 194 ILE A CA 1
ATOM 1513 C C . ILE A 1 194 ? 8.206 -7.169 32.154 1.00 61.28 194 ILE A C 1
ATOM 1515 O O . ILE A 1 194 ? 7.204 -7.748 32.557 1.00 61.28 194 ILE A O 1
ATOM 1519 N N . LYS A 1 195 ? 8.746 -7.459 30.963 1.00 58.66 195 LYS A N 1
ATOM 1520 C CA . LYS A 1 195 ? 8.100 -8.329 29.964 1.00 58.66 195 LYS A CA 1
ATOM 1521 C C . LYS A 1 195 ? 7.718 -9.721 30.495 1.00 58.66 195 LYS A C 1
ATOM 1523 O O . LYS A 1 195 ? 6.778 -10.301 29.966 1.00 58.66 195 LYS A O 1
ATOM 1528 N N . ASP A 1 196 ? 8.369 -10.192 31.562 1.00 63.72 196 ASP A N 1
ATOM 1529 C CA . ASP A 1 196 ? 8.129 -11.509 32.167 1.00 63.72 196 ASP A CA 1
ATOM 1530 C C . ASP A 1 196 ? 7.803 -11.453 33.675 1.00 63.72 196 ASP A C 1
ATOM 1532 O O . ASP A 1 196 ? 7.853 -12.474 34.358 1.00 63.72 196 ASP A O 1
ATOM 1536 N N . VAL A 1 197 ? 7.478 -10.275 34.222 1.00 67.81 197 VAL A N 1
ATOM 1537 C CA . VAL A 1 197 ? 7.131 -10.134 35.646 1.00 67.81 197 VAL A CA 1
ATOM 1538 C C . VAL A 1 197 ? 5.615 -10.301 35.819 1.00 67.81 197 VAL A C 1
ATOM 1540 O O . VAL A 1 197 ? 4.866 -9.531 35.210 1.00 67.81 197 VAL A O 1
ATOM 1543 N N . PRO A 1 198 ? 5.140 -11.265 36.636 1.00 73.38 198 PRO A N 1
ATOM 1544 C CA . PRO A 1 198 ? 3.731 -11.388 37.011 1.00 73.38 198 PRO A CA 1
ATOM 1545 C C . PRO A 1 198 ? 3.156 -10.067 37.529 1.00 73.38 198 PRO A C 1
ATOM 1547 O O . PRO A 1 198 ? 3.853 -9.311 38.205 1.00 73.38 198 PRO A O 1
ATOM 1550 N N . MET A 1 199 ? 1.877 -9.794 37.246 1.00 71.50 199 MET A N 1
ATOM 1551 C CA . MET A 1 199 ? 1.237 -8.514 37.598 1.00 71.50 199 MET A CA 1
ATOM 1552 C C . MET A 1 199 ? 1.332 -8.210 39.105 1.00 71.50 199 MET A C 1
ATOM 1554 O O . MET A 1 199 ? 1.564 -7.073 39.503 1.00 71.50 199 MET A O 1
ATOM 1558 N N . GLU A 1 200 ? 1.240 -9.253 39.928 1.00 75.12 200 GLU A N 1
ATOM 1559 C CA . GLU A 1 200 ? 1.337 -9.222 41.394 1.00 75.12 200 GLU A CA 1
ATOM 1560 C C . GLU A 1 200 ? 2.708 -8.765 41.914 1.00 75.12 200 GLU A C 1
ATOM 1562 O O . GLU A 1 200 ? 2.825 -8.306 43.048 1.00 75.12 200 GLU A O 1
ATOM 1567 N N . LEU A 1 201 ? 3.751 -8.889 41.089 1.00 79.12 201 LEU A N 1
ATOM 1568 C CA . LEU A 1 201 ? 5.129 -8.527 41.420 1.00 79.12 201 LEU A CA 1
ATOM 1569 C C . LEU A 1 201 ? 5.538 -7.173 40.824 1.00 79.12 201 LEU A C 1
ATOM 1571 O O . LEU A 1 201 ? 6.685 -6.747 40.988 1.00 79.12 201 LEU A O 1
ATOM 1575 N N . LEU A 1 202 ? 4.623 -6.481 40.136 1.00 77.81 202 LEU A N 1
ATOM 1576 C CA . LEU A 1 202 ? 4.879 -5.133 39.645 1.00 77.81 202 LEU A CA 1
ATOM 1577 C C . LEU A 1 202 ? 4.959 -4.149 40.817 1.00 77.81 202 LEU A C 1
ATOM 1579 O O . LEU A 1 202 ? 4.166 -4.223 41.758 1.00 77.81 202 LEU A O 1
ATOM 1583 N N . PRO A 1 203 ? 5.883 -3.175 40.771 1.00 83.88 203 PRO A N 1
ATOM 1584 C CA . PRO A 1 203 ? 5.891 -2.115 41.763 1.00 83.88 203 PRO A CA 1
ATOM 1585 C C . PRO A 1 203 ? 4.610 -1.269 41.637 1.00 83.88 203 PRO A C 1
ATOM 1587 O O . PRO A 1 203 ? 3.983 -1.271 40.574 1.00 83.88 203 PRO A O 1
ATOM 1590 N N . PRO A 1 204 ? 4.236 -0.486 42.666 1.00 87.25 204 PRO A N 1
ATOM 1591 C CA . PRO A 1 204 ? 3.049 0.362 42.606 1.00 87.25 204 PRO A CA 1
ATOM 1592 C C . PRO A 1 204 ? 3.044 1.272 41.370 1.00 87.25 204 PRO A C 1
ATOM 1594 O O . PRO A 1 204 ? 4.089 1.831 41.003 1.00 87.25 204 PRO A O 1
ATOM 1597 N N . SER A 1 205 ? 1.870 1.397 40.742 1.00 89.31 205 SER A N 1
ATOM 1598 C CA . SER A 1 205 ? 1.636 2.336 39.640 1.00 89.31 205 SER A CA 1
ATOM 1599 C C . SER A 1 205 ? 1.787 3.775 40.127 1.00 89.31 205 SER A C 1
ATOM 1601 O O . SER A 1 205 ? 1.574 4.084 41.301 1.00 89.31 205 SER A O 1
ATOM 1603 N N . GLU A 1 206 ? 2.121 4.670 39.206 1.00 90.12 206 GLU A N 1
ATOM 1604 C CA . GLU A 1 206 ? 2.028 6.105 39.452 1.00 90.12 206 GLU A CA 1
ATOM 1605 C C . GLU A 1 206 ? 0.560 6.507 39.696 1.00 90.12 206 GLU A C 1
ATOM 1607 O O . GLU A 1 206 ? -0.344 5.927 39.085 1.00 90.12 206 GLU A O 1
ATOM 1612 N N . PRO A 1 207 ? 0.299 7.501 40.566 1.00 87.25 207 PRO A N 1
ATOM 1613 C CA . PRO A 1 207 ? -1.053 7.851 41.012 1.00 87.25 207 PRO A CA 1
ATOM 1614 C C . PRO A 1 207 ? -1.865 8.650 39.981 1.00 87.25 207 PRO A C 1
ATOM 1616 O O . PRO A 1 207 ? -3.025 8.970 40.230 1.00 87.25 207 PRO A O 1
ATOM 1619 N N . ALA A 1 208 ? -1.256 9.034 38.857 1.00 88.06 208 ALA A N 1
ATOM 1620 C CA . ALA A 1 208 ? -1.918 9.817 37.821 1.00 88.06 208 ALA A CA 1
ATOM 1621 C C . ALA A 1 208 ? -2.637 8.910 36.816 1.00 88.06 208 ALA A C 1
ATOM 1623 O O . ALA A 1 208 ? -2.166 7.819 36.516 1.00 88.06 208 ALA A O 1
ATOM 1624 N N . THR A 1 209 ? -3.735 9.374 36.231 1.00 89.88 209 THR A N 1
ATOM 1625 C CA . THR A 1 209 ? -4.412 8.657 35.139 1.00 89.88 209 THR A CA 1
ATOM 1626 C C . THR A 1 209 ? -3.782 8.989 33.789 1.00 89.88 209 THR A C 1
ATOM 1628 O O . THR A 1 209 ? -3.408 10.137 33.528 1.00 89.88 209 THR A O 1
ATOM 1631 N N . MET A 1 210 ? -3.665 7.998 32.902 1.00 89.25 210 MET A N 1
ATOM 1632 C CA . MET A 1 210 ? -3.214 8.239 31.530 1.00 89.25 210 MET A CA 1
ATOM 1633 C C . MET A 1 210 ? -4.407 8.571 30.639 1.00 89.25 210 MET A C 1
ATOM 1635 O O . MET A 1 210 ? -5.342 7.783 30.535 1.00 89.25 210 MET A O 1
ATOM 1639 N N . VAL A 1 211 ? -4.355 9.721 29.971 1.00 92.25 211 VAL A N 1
ATOM 1640 C CA . VAL A 1 211 ? -5.442 10.199 29.109 1.00 92.25 211 VAL A CA 1
ATOM 1641 C C . VAL A 1 211 ? -4.928 10.558 27.717 1.00 92.25 211 VAL A C 1
ATOM 1643 O O . VAL A 1 211 ? -3.806 11.035 27.555 1.00 92.25 211 VAL A O 1
ATOM 1646 N N . ALA A 1 212 ? -5.745 10.366 26.689 1.00 90.94 212 ALA A N 1
ATOM 1647 C CA . ALA A 1 212 ? -5.533 10.942 25.376 1.00 90.94 212 ALA A CA 1
ATOM 1648 C C . ALA A 1 212 ? -5.686 12.471 25.425 1.00 90.94 212 ALA A C 1
ATOM 1650 O O . ALA A 1 212 ? -6.462 13.030 26.198 1.00 90.94 212 ALA A O 1
ATOM 1651 N N . THR A 1 213 ? -5.003 13.177 24.527 1.00 89.25 213 THR A N 1
ATOM 1652 C CA . THR A 1 213 ? -5.229 14.618 24.329 1.00 89.25 213 THR A CA 1
ATOM 1653 C C . THR A 1 213 ? -6.605 14.929 23.744 1.00 89.25 213 THR A C 1
ATOM 1655 O O . THR A 1 213 ? -7.087 16.047 23.892 1.00 89.25 213 THR A O 1
ATOM 1658 N N . GLN A 1 214 ? -7.193 13.972 23.025 1.00 91.12 214 GLN A N 1
ATOM 1659 C CA . GLN A 1 214 ? -8.491 14.084 22.368 1.00 91.12 214 GLN A CA 1
ATOM 1660 C C . GLN A 1 214 ? -9.029 12.691 22.034 1.00 91.12 214 GLN A C 1
ATOM 1662 O O . GLN A 1 214 ? -8.247 11.753 21.873 1.00 91.12 214 GLN A O 1
ATOM 1667 N N . VAL A 1 215 ? -10.344 12.594 21.856 1.00 92.75 215 VAL A N 1
ATOM 1668 C CA . VAL A 1 215 ? -10.981 11.444 21.206 1.00 92.75 215 VAL A CA 1
ATOM 1669 C C . VAL A 1 215 ? -10.473 11.335 19.767 1.00 92.75 215 VAL A C 1
ATOM 1671 O O . VAL A 1 215 ? -10.326 12.345 19.072 1.00 92.75 215 VAL A O 1
ATOM 1674 N N . CYS A 1 216 ? -10.195 10.117 19.310 1.00 91.31 216 CYS A N 1
ATOM 1675 C CA . CYS A 1 216 ? -9.782 9.853 17.938 1.00 91.31 216 CYS A CA 1
ATOM 1676 C C . CYS A 1 216 ? -10.704 8.829 17.275 1.00 91.31 216 CYS A C 1
ATOM 1678 O O . CYS A 1 216 ? -11.266 7.955 17.931 1.00 91.31 216 CYS A O 1
ATOM 1680 N N . HIS A 1 217 ? -10.867 8.962 15.962 1.00 93.38 217 HIS A N 1
ATOM 1681 C CA . HIS A 1 217 ? -11.658 8.046 15.156 1.00 93.38 217 HIS A CA 1
ATOM 1682 C C . HIS A 1 217 ? -10.974 7.776 13.823 1.00 93.38 217 HIS A C 1
ATOM 1684 O O . HIS A 1 217 ? -10.136 8.562 13.360 1.00 93.38 217 HIS A O 1
ATOM 1690 N N . ARG A 1 218 ? -11.355 6.668 13.195 1.00 93.69 218 ARG A N 1
ATOM 1691 C CA . ARG A 1 218 ? -10.982 6.356 11.825 1.00 93.69 218 ARG A CA 1
ATOM 1692 C C . ARG A 1 218 ? -12.133 5.679 11.099 1.00 93.69 218 ARG A C 1
ATOM 1694 O O . ARG A 1 218 ? -12.663 4.672 11.563 1.00 93.69 218 ARG A O 1
ATOM 1701 N N . ASP A 1 219 ? -12.450 6.233 9.936 1.00 93.94 219 ASP A N 1
ATOM 1702 C CA . ASP A 1 219 ? -13.469 5.705 9.037 1.00 93.94 219 ASP A CA 1
ATOM 1703 C C . ASP A 1 219 ? -12.795 4.801 8.005 1.00 93.94 219 ASP A C 1
ATOM 1705 O O . ASP A 1 219 ? -11.723 5.130 7.491 1.00 93.94 219 ASP A O 1
ATOM 1709 N N . PHE A 1 220 ? -13.424 3.679 7.686 1.00 93.19 220 PHE A N 1
ATOM 1710 C CA . PHE A 1 220 ? -12.983 2.763 6.643 1.00 93.19 220 PHE A CA 1
ATOM 1711 C C . PHE A 1 220 ? -14.187 2.178 5.902 1.00 93.19 220 PHE A C 1
ATOM 1713 O O . PHE A 1 220 ? -15.315 2.193 6.386 1.00 93.19 220 PHE A O 1
ATOM 1720 N N . SER A 1 221 ? -13.948 1.693 4.692 1.00 93.31 221 SER A N 1
ATOM 1721 C CA . SER A 1 221 ? -14.949 1.036 3.845 1.00 93.31 221 SER A CA 1
ATOM 1722 C C . SER A 1 221 ? -14.662 -0.452 3.753 1.00 93.31 221 SER A C 1
ATOM 1724 O O . SER A 1 221 ? -13.503 -0.851 3.830 1.00 93.31 221 SER A O 1
ATOM 1726 N N . VAL A 1 222 ? -15.695 -1.268 3.585 1.00 93.75 222 VAL A N 1
ATOM 1727 C CA . VAL A 1 222 ? -15.562 -2.724 3.509 1.00 93.75 222 VAL A CA 1
ATOM 1728 C C . VAL A 1 222 ? -15.904 -3.186 2.103 1.00 93.75 222 VAL A C 1
ATOM 1730 O O . VAL A 1 222 ? -16.910 -2.778 1.525 1.00 93.75 222 VAL A O 1
ATOM 1733 N N . VAL A 1 223 ? -15.071 -4.058 1.550 1.00 93.44 223 VAL A N 1
ATOM 1734 C CA . VAL A 1 223 ? -15.319 -4.734 0.276 1.00 93.44 223 VAL A CA 1
ATOM 1735 C C . VAL A 1 223 ? -15.295 -6.241 0.488 1.00 93.44 223 VAL A C 1
ATOM 1737 O O . VAL A 1 223 ? -14.607 -6.744 1.376 1.00 93.44 223 VAL A O 1
ATOM 1740 N N . GLU A 1 224 ? -16.058 -6.964 -0.327 1.00 93.88 224 GLU A N 1
ATOM 1741 C CA . GLU A 1 224 ? -16.075 -8.429 -0.296 1.00 93.88 224 GLU A CA 1
ATOM 1742 C C . GLU A 1 224 ? -14.704 -9.001 -0.667 1.00 93.88 224 GLU A C 1
ATOM 1744 O O . GLU A 1 224 ? -14.143 -9.823 0.055 1.00 93.88 224 GLU A O 1
ATOM 1749 N N . SER A 1 225 ? -14.143 -8.514 -1.772 1.00 92.25 225 SER A N 1
ATOM 1750 C CA . SER A 1 225 ? -12.796 -8.842 -2.212 1.00 92.25 225 SER A CA 1
ATOM 1751 C C . SER A 1 225 ? -12.214 -7.687 -3.018 1.00 92.25 225 SER A C 1
ATOM 1753 O O . SER A 1 225 ? -12.924 -7.048 -3.802 1.00 92.25 225 SER A O 1
ATOM 1755 N N . LEU A 1 226 ? -10.927 -7.395 -2.822 1.00 90.69 226 LEU A N 1
ATOM 1756 C CA . LEU A 1 226 ? -10.208 -6.487 -3.709 1.00 90.69 226 LEU A CA 1
ATOM 1757 C C . LEU A 1 226 ? -9.813 -7.201 -5.006 1.00 90.69 226 LEU A C 1
ATOM 1759 O O . LEU A 1 226 ? -9.433 -8.371 -4.981 1.00 90.69 226 LEU A O 1
ATOM 1763 N N . PRO A 1 227 ? -9.844 -6.499 -6.150 1.00 90.19 227 PRO A N 1
ATOM 1764 C CA . PRO A 1 227 ? -9.430 -7.098 -7.405 1.00 90.19 227 PRO A CA 1
ATOM 1765 C C . PRO A 1 227 ? -7.921 -7.378 -7.386 1.00 90.19 227 PRO A C 1
ATOM 1767 O O . PRO A 1 227 ? -7.127 -6.531 -6.969 1.00 90.19 227 PRO A O 1
ATOM 1770 N N . VAL A 1 228 ? -7.525 -8.555 -7.871 1.00 89.94 228 VAL A N 1
ATOM 1771 C CA . VAL A 1 228 ? -6.116 -8.958 -7.972 1.00 89.94 228 VAL A CA 1
ATOM 1772 C C . VAL A 1 228 ? -5.445 -8.199 -9.122 1.00 89.94 228 VAL A C 1
ATOM 1774 O O . VAL A 1 228 ? -6.006 -8.188 -10.222 1.00 89.94 228 VAL A O 1
ATOM 1777 N N . PRO A 1 229 ? -4.273 -7.566 -8.908 1.00 92.75 229 PRO A N 1
ATOM 1778 C CA . PRO A 1 229 ? -3.527 -6.923 -9.981 1.00 92.75 229 PRO A CA 1
ATOM 1779 C C . PRO A 1 229 ? -3.246 -7.869 -11.157 1.00 92.75 229 PRO A C 1
ATOM 1781 O O . PRO A 1 229 ? -2.932 -9.039 -10.931 1.00 92.75 229 PRO A O 1
ATOM 1784 N N . PRO A 1 230 ? -3.326 -7.380 -12.406 1.00 94.31 230 PRO A N 1
ATOM 1785 C CA . PRO A 1 230 ? -2.973 -8.164 -13.578 1.00 94.31 230 PRO A CA 1
ATOM 1786 C C . PRO A 1 230 ? -1.505 -8.571 -13.518 1.00 94.31 230 PRO A C 1
ATOM 1788 O O . PRO A 1 230 ? -0.675 -7.875 -12.939 1.00 94.31 230 PRO A O 1
ATOM 1791 N N . SER A 1 231 ? -1.165 -9.682 -14.159 1.00 93.81 231 SER A N 1
ATOM 1792 C CA . SER A 1 231 ? 0.235 -10.042 -14.345 1.00 93.81 231 SER A CA 1
ATOM 1793 C C . SER A 1 231 ? 0.778 -9.326 -15.585 1.00 93.81 231 SER A C 1
ATOM 1795 O O . SER A 1 231 ? 0.140 -9.281 -16.638 1.00 93.81 231 SER A O 1
ATOM 1797 N N . VAL A 1 232 ? 1.945 -8.704 -15.434 1.00 96.50 232 VAL A N 1
ATOM 1798 C CA . VAL A 1 232 ? 2.649 -8.003 -16.507 1.00 96.50 232 VAL A CA 1
ATOM 1799 C C . VAL A 1 232 ? 4.097 -8.460 -16.482 1.00 96.50 232 VAL A C 1
ATOM 1801 O O . VAL A 1 232 ? 4.729 -8.465 -15.428 1.00 96.50 232 VAL A O 1
ATOM 1804 N N . TYR A 1 233 ? 4.614 -8.833 -17.646 1.00 97.44 233 TYR A N 1
ATOM 1805 C CA . TYR A 1 233 ? 6.019 -9.149 -17.852 1.00 97.44 233 TYR A CA 1
ATOM 1806 C C . TYR A 1 233 ? 6.727 -7.942 -18.467 1.00 97.44 233 TYR A C 1
ATOM 1808 O O . TYR A 1 233 ? 6.209 -7.336 -19.406 1.00 97.44 233 TYR A O 1
ATOM 1816 N N . ILE A 1 234 ? 7.895 -7.586 -17.935 1.00 98.12 234 ILE A N 1
ATOM 1817 C CA . ILE A 1 234 ? 8.718 -6.489 -18.445 1.00 98.12 234 ILE A CA 1
ATOM 1818 C C . ILE A 1 234 ? 10.113 -7.032 -18.728 1.00 98.12 234 ILE A C 1
ATOM 1820 O O . ILE A 1 234 ? 10.696 -7.656 -17.846 1.00 98.12 234 ILE A O 1
ATOM 1824 N N . SER A 1 235 ? 10.635 -6.765 -19.925 1.00 97.62 235 SER A N 1
ATOM 1825 C CA . SER A 1 235 ? 12.017 -7.072 -20.294 1.00 97.62 235 SER A CA 1
ATOM 1826 C C . SER A 1 235 ? 12.786 -5.824 -20.715 1.00 97.62 235 SER A C 1
ATOM 1828 O O . SER A 1 235 ? 12.209 -4.874 -21.257 1.00 97.62 235 SER A O 1
ATOM 1830 N N . LEU A 1 236 ? 14.098 -5.832 -20.483 1.00 97.69 236 LEU A N 1
ATOM 1831 C CA . LEU A 1 236 ? 15.002 -4.713 -20.753 1.00 97.69 236 LEU A CA 1
ATOM 1832 C C . LEU A 1 236 ? 16.166 -5.155 -21.643 1.00 97.69 236 LEU A C 1
ATOM 1834 O O . LEU A 1 236 ? 16.854 -6.128 -21.343 1.00 97.69 236 LEU A O 1
ATOM 1838 N N . ALA A 1 237 ? 16.463 -4.383 -22.686 1.00 96.94 237 ALA A N 1
ATOM 1839 C CA . ALA A 1 237 ? 17.638 -4.598 -23.525 1.00 96.94 237 ALA A CA 1
ATOM 1840 C C . ALA A 1 237 ? 18.306 -3.267 -23.886 1.00 96.94 237 ALA A C 1
ATOM 1842 O O . ALA A 1 237 ? 17.635 -2.305 -24.238 1.00 96.94 237 ALA A O 1
ATOM 1843 N N . LEU A 1 238 ? 19.638 -3.196 -23.822 1.00 96.12 238 LEU A N 1
ATOM 1844 C CA . LEU A 1 238 ? 20.398 -2.019 -24.256 1.00 96.12 238 LEU A CA 1
ATOM 1845 C C . LEU A 1 238 ? 21.294 -2.385 -25.436 1.00 96.12 238 LEU A C 1
ATOM 1847 O O . LEU A 1 238 ? 22.119 -3.296 -25.334 1.00 96.12 238 LEU A O 1
ATOM 1851 N N . SER A 1 239 ? 21.167 -1.636 -26.530 1.00 94.75 239 SER A N 1
ATOM 1852 C CA . SER A 1 239 ? 21.967 -1.837 -27.735 1.00 94.75 239 SER A CA 1
ATOM 1853 C C . SER A 1 239 ? 22.552 -0.518 -28.261 1.00 94.75 239 SER A C 1
ATOM 1855 O O . SER A 1 239 ? 21.793 0.424 -28.491 1.00 94.75 239 SER A O 1
ATOM 1857 N N . PRO A 1 240 ? 23.879 -0.432 -28.483 1.00 94.38 240 PRO A N 1
ATOM 1858 C CA . PRO A 1 240 ? 24.893 -1.404 -28.057 1.00 94.38 240 PRO A CA 1
ATOM 1859 C C . PRO A 1 240 ? 25.111 -1.425 -26.526 1.00 94.38 240 PRO A C 1
ATOM 1861 O O . PRO A 1 240 ? 24.866 -0.427 -25.847 1.00 94.38 240 PRO A O 1
ATOM 1864 N N . PRO A 1 241 ? 25.690 -2.513 -25.979 1.00 91.69 241 PRO A N 1
ATOM 1865 C CA . PRO A 1 241 ? 26.070 -2.598 -24.563 1.00 91.69 241 PRO A CA 1
ATOM 1866 C C . PRO A 1 241 ? 27.327 -1.776 -24.221 1.00 91.69 241 PRO A C 1
ATOM 1868 O O . PRO A 1 241 ? 27.654 -1.573 -23.051 1.00 91.69 241 PRO A O 1
ATOM 1871 N N . VAL A 1 242 ? 28.065 -1.303 -25.230 1.00 92.94 242 VAL A N 1
ATOM 1872 C CA . VAL A 1 242 ? 29.175 -0.359 -25.052 1.00 92.94 242 VAL A CA 1
ATOM 1873 C C . VAL A 1 242 ? 28.681 1.027 -25.430 1.00 92.94 242 VAL A C 1
ATOM 1875 O O . VAL A 1 242 ? 28.390 1.298 -26.590 1.00 92.94 242 VAL A O 1
ATOM 1878 N N . VAL A 1 243 ? 28.603 1.900 -24.433 1.00 90.81 243 VAL A N 1
ATOM 1879 C CA . VAL A 1 243 ? 28.092 3.259 -24.557 1.00 90.81 243 VAL A CA 1
ATOM 1880 C C . VAL A 1 243 ? 29.263 4.226 -24.667 1.00 90.81 243 VAL A C 1
ATOM 1882 O O . VAL A 1 243 ? 30.100 4.311 -23.767 1.00 90.81 243 VAL A O 1
ATOM 1885 N N . TYR A 1 244 ? 29.304 4.989 -25.753 1.00 88.81 244 TYR A N 1
ATOM 1886 C CA . TYR A 1 244 ? 30.291 6.045 -25.950 1.00 88.81 244 TYR A CA 1
ATOM 1887 C C . TYR A 1 244 ? 29.691 7.408 -25.626 1.00 88.81 244 TYR A C 1
ATOM 1889 O O . TYR A 1 244 ? 28.587 7.721 -26.069 1.00 88.81 244 TYR A O 1
ATOM 1897 N N . ARG A 1 245 ? 30.427 8.265 -24.908 1.00 85.31 245 ARG A N 1
ATOM 1898 C CA . ARG A 1 245 ? 29.949 9.630 -24.598 1.00 85.31 245 ARG A CA 1
ATOM 1899 C C . ARG A 1 245 ? 29.693 10.491 -25.841 1.00 85.31 245 ARG A C 1
ATOM 1901 O O . ARG A 1 245 ? 28.876 11.405 -25.765 1.00 85.31 245 ARG A O 1
ATOM 1908 N N . SER A 1 246 ? 30.349 10.187 -26.965 1.00 81.38 246 SER A N 1
ATOM 1909 C CA . SER A 1 246 ? 30.082 10.825 -28.265 1.00 81.38 246 SER A CA 1
ATOM 1910 C C . SER A 1 246 ? 28.631 10.645 -28.721 1.00 81.38 246 SER A C 1
ATOM 1912 O O . SER A 1 246 ? 28.095 11.502 -29.418 1.00 81.38 246 SER A O 1
ATOM 1914 N N . GLY A 1 247 ? 27.985 9.553 -28.297 1.00 77.75 247 GLY A N 1
ATOM 1915 C CA . GLY A 1 247 ? 26.651 9.164 -28.733 1.00 77.75 247 GLY A CA 1
ATOM 1916 C C . GLY A 1 247 ? 26.600 8.431 -30.071 1.00 77.75 247 GLY A C 1
ATOM 1917 O O . GLY A 1 247 ? 25.498 8.267 -30.593 1.00 77.75 247 GLY A O 1
ATOM 1918 N N . ASP A 1 248 ? 27.745 7.991 -30.602 1.00 80.81 248 ASP A N 1
ATOM 1919 C CA . ASP A 1 248 ? 27.831 7.235 -31.855 1.00 80.81 248 ASP A CA 1
ATOM 1920 C C . ASP A 1 248 ? 28.508 5.861 -31.637 1.00 80.81 248 ASP A C 1
ATOM 1922 O O . ASP A 1 248 ? 29.650 5.829 -31.166 1.00 80.81 248 ASP A O 1
ATOM 1926 N N . PRO A 1 249 ? 27.830 4.731 -31.929 1.00 83.94 249 PRO A N 1
ATOM 1927 C CA . PRO A 1 249 ? 26.412 4.642 -32.287 1.00 83.94 249 PRO A CA 1
ATOM 1928 C C . PRO A 1 249 ? 25.509 4.995 -31.098 1.00 83.94 249 PRO A C 1
ATOM 1930 O O . PRO A 1 249 ? 25.886 4.840 -29.934 1.00 83.94 249 PRO A O 1
ATOM 1933 N N . THR A 1 250 ? 24.308 5.499 -31.392 1.00 88.00 250 THR A N 1
ATOM 1934 C CA . THR A 1 250 ? 23.365 5.934 -30.356 1.00 88.00 250 THR A CA 1
ATOM 1935 C C . THR A 1 250 ? 22.846 4.727 -29.575 1.00 88.00 250 THR A C 1
ATOM 1937 O O . THR A 1 250 ? 22.214 3.859 -30.173 1.00 88.00 250 THR A O 1
ATOM 1940 N N . PRO A 1 251 ? 23.091 4.653 -28.255 1.00 91.88 251 PRO A N 1
ATOM 1941 C CA . PRO A 1 251 ? 22.574 3.574 -27.435 1.00 91.88 251 PRO A CA 1
ATOM 1942 C C . PRO A 1 251 ? 21.075 3.734 -27.218 1.00 91.88 251 PRO A C 1
ATOM 1944 O O . PRO A 1 251 ? 20.609 4.756 -26.703 1.00 91.88 251 PRO A O 1
ATOM 1947 N N . THR A 1 252 ? 20.342 2.689 -27.574 1.00 93.69 252 THR A N 1
ATOM 1948 C CA . THR A 1 252 ? 18.899 2.585 -27.394 1.00 93.69 252 THR A CA 1
ATOM 1949 C C . THR A 1 252 ? 18.610 1.558 -26.313 1.00 93.69 252 THR A C 1
ATOM 1951 O O . THR A 1 252 ? 19.058 0.412 -26.391 1.00 93.69 252 THR A O 1
ATOM 1954 N N . LEU A 1 253 ? 17.884 1.989 -25.284 1.00 95.06 253 LEU A N 1
ATOM 1955 C CA . LEU A 1 253 ? 17.292 1.113 -24.284 1.00 95.06 253 LEU A CA 1
ATOM 1956 C C . LEU A 1 253 ? 15.892 0.737 -24.767 1.00 95.06 253 LEU A C 1
ATOM 1958 O O . LEU A 1 253 ? 15.009 1.592 -24.827 1.00 95.06 253 LEU A O 1
ATOM 1962 N N . GLU A 1 254 ? 15.715 -0.527 -25.111 1.00 96.62 254 GLU A N 1
ATOM 1963 C CA . GLU A 1 254 ? 14.435 -1.134 -25.435 1.00 96.62 254 GLU A CA 1
ATOM 1964 C C . GLU A 1 254 ? 13.800 -1.704 -24.164 1.00 96.62 254 GLU A C 1
ATOM 1966 O O . GLU A 1 254 ? 14.451 -2.376 -23.358 1.00 96.62 254 GLU A O 1
ATOM 1971 N N . ILE A 1 255 ? 12.518 -1.413 -23.980 1.00 97.06 255 ILE A N 1
ATOM 1972 C CA . ILE A 1 255 ? 11.701 -1.914 -22.881 1.00 97.06 255 ILE A CA 1
ATOM 1973 C C . ILE A 1 255 ? 10.476 -2.558 -23.509 1.00 97.06 255 ILE A C 1
ATOM 1975 O O . ILE A 1 255 ? 9.694 -1.868 -24.162 1.00 97.06 255 ILE A O 1
ATOM 1979 N N . SER A 1 256 ? 10.295 -3.855 -23.299 1.00 97.69 256 SER A N 1
ATOM 1980 C CA . SER A 1 256 ? 9.109 -4.573 -23.762 1.00 97.69 256 SER A CA 1
ATOM 1981 C C . SER A 1 256 ? 8.219 -4.889 -22.573 1.00 97.69 256 SER A C 1
ATOM 1983 O O . SER A 1 256 ? 8.679 -5.450 -21.582 1.00 97.69 256 SER A O 1
ATOM 1985 N N . ILE A 1 257 ? 6.949 -4.497 -22.644 1.00 98.06 257 ILE A N 1
ATOM 1986 C CA . ILE A 1 257 ? 5.973 -4.685 -21.569 1.00 98.06 257 ILE A CA 1
ATOM 1987 C C . ILE A 1 257 ? 4.804 -5.486 -22.126 1.00 98.06 257 ILE A C 1
ATOM 1989 O O . ILE A 1 257 ? 4.088 -5.011 -23.003 1.00 98.06 257 ILE A O 1
ATOM 1993 N N . THR A 1 258 ? 4.587 -6.686 -21.603 1.00 98.00 258 THR A N 1
ATOM 1994 C CA . THR A 1 258 ? 3.554 -7.607 -22.084 1.00 98.00 258 THR A CA 1
ATOM 1995 C C . THR A 1 258 ? 2.550 -7.892 -20.978 1.00 98.00 258 THR A C 1
ATOM 1997 O O . THR A 1 258 ? 2.917 -8.357 -19.901 1.00 98.00 258 THR A O 1
ATOM 2000 N N . ASN A 1 259 ? 1.272 -7.634 -21.248 1.00 97.81 259 ASN A N 1
ATOM 2001 C CA . ASN A 1 259 ? 0.184 -8.109 -20.400 1.00 97.81 259 ASN A CA 1
ATOM 2002 C C . ASN A 1 259 ? 0.040 -9.626 -20.581 1.00 97.81 259 ASN A C 1
ATOM 2004 O O . ASN A 1 259 ? -0.224 -10.090 -21.689 1.00 97.81 259 ASN A O 1
ATOM 2008 N N . THR A 1 260 ? 0.234 -10.390 -19.509 1.00 97.00 260 THR A N 1
ATOM 2009 C CA . THR A 1 260 ? 0.160 -11.859 -19.539 1.00 97.00 260 THR A CA 1
ATOM 2010 C C . THR A 1 260 ? -1.221 -12.386 -19.149 1.00 97.00 260 THR A C 1
ATOM 2012 O O . THR A 1 260 ? -1.444 -13.595 -19.191 1.00 97.00 260 THR A O 1
ATOM 2015 N N . ALA A 1 261 ? -2.153 -11.500 -18.782 1.00 95.62 261 ALA A N 1
ATOM 2016 C CA . ALA A 1 261 ? -3.548 -11.853 -18.567 1.00 95.62 261 ALA A CA 1
ATOM 2017 C C . ALA A 1 261 ? -4.290 -12.094 -19.894 1.00 95.62 261 ALA A C 1
ATOM 2019 O O . ALA A 1 261 ? -3.818 -11.743 -20.974 1.00 95.62 261 ALA A O 1
ATOM 2020 N N . ASP A 1 262 ? -5.484 -12.672 -19.795 1.00 96.12 262 ASP A N 1
ATOM 2021 C CA . ASP A 1 262 ? -6.387 -12.988 -20.907 1.00 96.12 262 ASP A CA 1
ATOM 2022 C C . ASP A 1 262 ? -7.274 -11.807 -21.341 1.00 96.12 262 ASP A C 1
ATOM 2024 O O . ASP A 1 262 ? -7.962 -11.886 -22.359 1.00 96.12 262 ASP A O 1
ATOM 2028 N N . GLN A 1 263 ? -7.255 -10.706 -20.588 1.00 96.12 263 GLN A N 1
ATOM 2029 C CA . GLN A 1 263 ? -8.078 -9.520 -20.820 1.00 96.12 263 GLN A CA 1
ATOM 2030 C C . GLN A 1 263 ? -7.230 -8.252 -20.929 1.00 96.12 263 GLN A C 1
ATOM 2032 O O . GLN A 1 263 ? -6.188 -8.153 -20.271 1.00 96.12 263 GLN A O 1
ATOM 2037 N N . PRO A 1 264 ? -7.661 -7.259 -21.732 1.00 97.19 264 PRO A N 1
ATOM 2038 C CA . PRO A 1 264 ? -6.964 -5.985 -21.827 1.00 97.19 264 PRO A CA 1
ATOM 2039 C C . PRO A 1 264 ? -6.907 -5.294 -20.465 1.00 97.19 264 PRO A C 1
ATOM 2041 O O . PRO A 1 264 ? -7.866 -5.321 -19.688 1.00 97.19 264 PRO A O 1
ATOM 2044 N N . VAL A 1 265 ? -5.782 -4.639 -20.188 1.00 96.81 265 VAL A N 1
ATOM 2045 C CA . VAL A 1 265 ? -5.599 -3.820 -18.988 1.00 96.81 265 VAL A CA 1
ATOM 2046 C C . VAL A 1 265 ? -5.253 -2.396 -19.379 1.00 96.81 265 VAL A C 1
ATOM 2048 O O . VAL A 1 265 ? -4.324 -2.142 -20.140 1.00 96.81 265 VAL A O 1
ATOM 2051 N N . THR A 1 266 ? -5.960 -1.441 -18.795 1.00 95.38 266 THR A N 1
ATOM 2052 C CA . THR A 1 266 ? -5.642 -0.023 -18.894 1.00 95.38 266 THR A CA 1
ATOM 2053 C C . THR A 1 266 ? -5.004 0.480 -17.610 1.00 95.38 266 THR A C 1
ATOM 2055 O O . THR A 1 266 ? -5.487 0.223 -16.511 1.00 95.38 266 THR A O 1
ATOM 2058 N N . MET A 1 267 ? -3.927 1.242 -17.746 1.00 94.44 267 MET A N 1
ATOM 2059 C CA . MET A 1 267 ? -3.112 1.748 -16.648 1.00 94.44 267 MET A CA 1
ATOM 2060 C C . MET A 1 267 ? -2.880 3.249 -16.759 1.00 94.44 267 MET A C 1
ATOM 2062 O O . MET A 1 267 ? -2.859 3.796 -17.864 1.00 94.44 267 MET A O 1
ATOM 2066 N N . ILE A 1 268 ? -2.645 3.910 -15.622 1.00 90.94 268 ILE A N 1
ATOM 2067 C CA . ILE A 1 268 ? -2.204 5.309 -15.613 1.00 90.94 268 ILE A CA 1
ATOM 2068 C C . ILE A 1 268 ? -0.685 5.366 -15.766 1.00 90.94 268 ILE A C 1
ATOM 2070 O O . ILE A 1 268 ? 0.068 4.853 -14.939 1.00 90.94 268 ILE A O 1
ATOM 2074 N N . SER A 1 269 ? -0.223 6.034 -16.815 1.00 88.75 269 SER A N 1
ATOM 2075 C CA . SER A 1 269 ? 1.178 6.073 -17.207 1.00 88.75 269 SER A CA 1
ATOM 2076 C C . SER A 1 269 ? 1.964 7.262 -16.655 1.00 88.75 269 SER A C 1
ATOM 2078 O O . SER A 1 269 ? 3.190 7.215 -16.672 1.00 88.75 269 SER A O 1
ATOM 2080 N N . PHE A 1 270 ? 1.317 8.309 -16.130 1.00 84.12 270 PHE A N 1
ATOM 2081 C CA . PHE A 1 270 ? 2.008 9.427 -15.469 1.00 84.12 270 PHE A CA 1
ATOM 2082 C C . PHE A 1 270 ? 1.094 10.273 -14.574 1.00 84.12 270 PHE A C 1
ATOM 2084 O O . PHE A 1 270 ? -0.126 10.313 -14.762 1.00 84.12 270 PHE A O 1
ATOM 2091 N N . GLY A 1 271 ? 1.715 11.005 -13.646 1.00 77.12 271 GLY A N 1
ATOM 2092 C CA . GLY A 1 271 ? 1.045 11.802 -12.617 1.00 77.12 271 GLY A CA 1
ATOM 2093 C C . GLY A 1 271 ? 0.875 11.050 -11.297 1.00 77.12 271 GLY A C 1
ATOM 2094 O O . GLY A 1 271 ? 1.280 9.890 -11.168 1.00 77.12 271 GLY A O 1
ATOM 2095 N N . SER A 1 272 ? 0.256 11.721 -10.324 1.00 76.19 272 SER A N 1
ATOM 2096 C CA . SER A 1 272 ? -0.168 11.100 -9.065 1.00 76.19 272 SER A CA 1
ATOM 2097 C C . SER A 1 272 ? -1.103 9.930 -9.374 1.00 76.19 272 SER A C 1
ATOM 2099 O O . SER A 1 272 ? -1.671 9.898 -10.458 1.00 76.19 272 SER A O 1
ATOM 2101 N N . GLN A 1 273 ? -1.260 8.940 -8.495 1.00 77.69 273 GLN A N 1
ATOM 2102 C CA . GLN A 1 273 ? -2.124 7.787 -8.777 1.00 77.69 273 GLN A CA 1
ATOM 2103 C C . GLN A 1 273 ? -2.955 7.415 -7.551 1.00 77.69 273 GLN A C 1
ATOM 2105 O O . GLN A 1 273 ? -2.390 7.255 -6.472 1.00 77.69 273 GLN A O 1
ATOM 2110 N N . PRO A 1 274 ? -4.285 7.268 -7.684 1.00 71.75 274 PRO A N 1
ATOM 2111 C CA . PRO A 1 274 ? -5.152 6.955 -6.561 1.00 71.75 274 PRO A CA 1
ATOM 2112 C C . PRO A 1 274 ? -5.304 5.434 -6.454 1.00 71.75 274 PRO A C 1
ATOM 2114 O O . PRO A 1 274 ? -6.294 4.857 -6.899 1.00 71.75 274 PRO A O 1
ATOM 2117 N N . HIS A 1 275 ? -4.300 4.770 -5.900 1.00 74.75 275 HIS A N 1
ATOM 2118 C CA . HIS A 1 275 ? -4.387 3.362 -5.517 1.00 74.75 275 HIS A CA 1
ATOM 2119 C C . HIS A 1 275 ? -4.314 3.232 -3.992 1.00 74.75 275 HIS A C 1
ATOM 2121 O O . HIS A 1 275 ? -3.960 4.173 -3.280 1.00 74.75 275 HIS A O 1
ATOM 2127 N N . ILE A 1 276 ? -4.679 2.057 -3.493 1.00 75.69 276 ILE A N 1
ATOM 2128 C CA . ILE A 1 276 ? -4.520 1.677 -2.093 1.00 75.69 276 ILE A CA 1
ATOM 2129 C C . ILE A 1 276 ? -3.020 1.507 -1.832 1.00 75.69 276 ILE A C 1
ATOM 2131 O O . ILE A 1 276 ? -2.474 0.442 -2.099 1.00 75.69 276 ILE A O 1
ATOM 2135 N N . SER A 1 277 ? -2.323 2.556 -1.396 1.00 66.38 277 SER A N 1
ATOM 2136 C CA . SER A 1 277 ? -0.881 2.453 -1.157 1.00 66.38 277 SER A CA 1
ATOM 2137 C C . SER A 1 277 ? -0.582 2.166 0.312 1.00 66.38 277 SER A C 1
ATOM 2139 O O . SER A 1 277 ? -0.999 2.953 1.163 1.00 66.38 277 SER A O 1
ATOM 2141 N N . PRO A 1 278 ? 0.195 1.109 0.625 1.00 51.16 278 PRO A N 1
ATOM 2142 C CA . PRO A 1 278 ? 0.558 0.759 1.994 1.00 51.16 278 PRO A CA 1
ATOM 2143 C C . PRO A 1 278 ? 1.413 1.815 2.703 1.00 51.16 278 PRO A C 1
ATOM 2145 O O . PRO A 1 278 ? 1.612 1.737 3.911 1.00 51.16 278 PRO A O 1
ATOM 2148 N N . THR A 1 279 ? 1.941 2.789 1.965 1.00 50.19 279 THR A N 1
ATOM 2149 C CA . THR A 1 279 ? 2.728 3.907 2.481 1.00 50.19 279 THR A CA 1
ATOM 2150 C C . THR A 1 279 ? 2.370 5.154 1.685 1.00 50.19 279 THR A C 1
ATOM 2152 O O . THR A 1 279 ? 1.989 5.064 0.524 1.00 50.19 279 THR A O 1
ATOM 2155 N N . HIS A 1 280 ? 2.492 6.342 2.280 1.00 48.88 280 HIS A N 1
ATOM 2156 C CA . HIS A 1 280 ? 2.485 7.587 1.511 1.00 48.88 280 HIS A CA 1
ATOM 2157 C C . HIS A 1 280 ? 3.711 7.597 0.579 1.00 48.88 280 HIS A C 1
ATOM 2159 O O . HIS A 1 280 ? 4.732 8.205 0.908 1.00 48.88 280 HIS A O 1
ATOM 2165 N N . THR A 1 281 ? 3.652 6.892 -0.556 1.00 49.97 281 THR A N 1
ATOM 2166 C CA . THR A 1 281 ? 4.680 6.980 -1.587 1.00 49.97 281 THR A CA 1
ATOM 2167 C C . THR A 1 281 ? 4.666 8.423 -2.072 1.00 49.97 281 THR A C 1
ATOM 2169 O O . THR A 1 281 ? 3.631 8.992 -2.433 1.00 49.97 281 THR A O 1
ATOM 2172 N N . GLN A 1 282 ? 5.814 9.089 -1.937 1.00 56.78 282 GLN A N 1
ATOM 2173 C CA . GLN A 1 282 ? 5.972 10.460 -2.399 1.00 56.78 282 GLN A CA 1
ATOM 2174 C C . GLN A 1 282 ? 5.608 10.475 -3.885 1.00 56.78 282 GLN A C 1
ATOM 2176 O O . GLN A 1 282 ? 6.170 9.712 -4.666 1.00 56.78 282 GLN A O 1
ATOM 2181 N N . SER A 1 283 ? 4.615 11.291 -4.249 1.00 59.53 283 SER A N 1
ATOM 2182 C CA . SER A 1 283 ? 4.040 11.310 -5.594 1.00 59.53 283 SER A CA 1
ATOM 2183 C C . SER A 1 283 ? 5.137 11.555 -6.624 1.00 59.53 283 SER A C 1
ATOM 2185 O O . SER A 1 283 ? 5.632 12.674 -6.755 1.00 59.53 283 SER A O 1
ATOM 2187 N N . ASN A 1 284 ? 5.502 10.516 -7.369 1.00 68.88 284 ASN A N 1
ATOM 2188 C CA . ASN A 1 284 ? 6.362 10.652 -8.527 1.00 68.88 284 ASN A CA 1
ATOM 2189 C C . ASN A 1 284 ? 5.482 10.989 -9.738 1.00 68.88 284 ASN A C 1
ATOM 2191 O O . ASN A 1 284 ? 4.669 10.177 -10.174 1.00 68.88 284 ASN A O 1
ATOM 2195 N N . ASN A 1 285 ? 5.622 12.212 -10.251 1.00 74.44 285 ASN A N 1
ATOM 2196 C CA . ASN A 1 285 ? 4.844 12.698 -11.390 1.00 74.44 285 ASN A CA 1
ATOM 2197 C C . ASN A 1 285 ? 5.475 12.377 -12.750 1.00 74.44 285 ASN A C 1
ATOM 2199 O O . ASN A 1 285 ? 4.896 12.726 -13.782 1.00 74.44 285 ASN A O 1
ATOM 2203 N N . HIS A 1 286 ? 6.637 11.722 -12.770 1.00 81.62 286 HIS A N 1
ATOM 2204 C CA . HIS A 1 286 ? 7.310 11.349 -14.007 1.00 81.62 286 HIS A CA 1
ATOM 2205 C C . HIS A 1 286 ? 6.516 10.306 -14.788 1.00 81.62 286 HIS A C 1
ATOM 2207 O O . HIS A 1 286 ? 5.752 9.506 -14.243 1.00 81.62 286 HIS A O 1
ATOM 2213 N N . ALA A 1 287 ? 6.722 10.321 -16.102 1.00 86.88 287 ALA A N 1
ATOM 2214 C CA . ALA A 1 287 ? 6.190 9.294 -16.972 1.00 86.88 287 ALA A CA 1
ATOM 2215 C C . ALA A 1 287 ? 6.827 7.943 -16.657 1.00 86.88 287 ALA A C 1
ATOM 2217 O O . ALA A 1 287 ? 8.052 7.822 -16.596 1.00 86.88 287 ALA A O 1
ATOM 2218 N N . ARG A 1 288 ? 5.974 6.942 -16.453 1.00 90.50 288 ARG A N 1
ATOM 2219 C CA . ARG A 1 288 ? 6.345 5.549 -16.212 1.00 90.50 288 ARG A CA 1
ATOM 2220 C C . ARG A 1 288 ? 6.710 4.876 -17.526 1.00 90.50 288 ARG A C 1
ATOM 2222 O O . ARG A 1 288 ? 6.349 5.365 -18.593 1.00 90.50 288 ARG A O 1
ATOM 2229 N N . VAL A 1 289 ? 7.364 3.720 -17.447 1.00 93.06 289 VAL A N 1
ATOM 2230 C CA . VAL A 1 289 ? 7.804 2.970 -18.637 1.00 93.06 289 VAL A CA 1
ATOM 2231 C C . VAL A 1 289 ? 6.670 2.537 -19.571 1.00 93.06 289 VAL A C 1
ATOM 2233 O O . VAL A 1 289 ? 6.914 2.304 -20.739 1.00 93.06 289 VAL A O 1
ATOM 2236 N N . ILE A 1 290 ? 5.423 2.504 -19.099 1.00 93.31 290 ILE A N 1
ATOM 2237 C CA . ILE A 1 290 ? 4.233 2.238 -19.926 1.00 93.31 290 ILE A CA 1
ATOM 2238 C C . ILE A 1 290 ? 3.718 3.473 -20.690 1.00 93.31 290 ILE A C 1
ATOM 2240 O O . ILE A 1 290 ? 2.715 3.390 -21.384 1.00 93.31 290 ILE A O 1
ATOM 2244 N N . SER A 1 291 ? 4.321 4.652 -20.530 1.00 91.88 291 SER A N 1
ATOM 2245 C CA . SER A 1 291 ? 3.825 5.890 -21.143 1.00 91.88 291 SER A CA 1
ATOM 2246 C C . SER A 1 291 ? 4.084 5.946 -22.644 1.00 91.88 291 SER A C 1
ATOM 2248 O O . SER A 1 291 ? 5.225 6.072 -23.068 1.00 91.88 291 SER A O 1
ATOM 2250 N N . THR A 1 292 ? 3.014 6.006 -23.441 1.00 87.50 292 THR A N 1
ATOM 2251 C CA . THR A 1 292 ? 3.097 6.233 -24.896 1.00 87.50 292 THR A CA 1
ATOM 2252 C C . THR A 1 292 ? 3.043 7.709 -25.303 1.00 87.50 292 THR A C 1
ATOM 2254 O O . THR A 1 292 ? 3.355 8.050 -26.439 1.00 87.50 292 THR A O 1
ATOM 2257 N N . GLY A 1 293 ? 2.586 8.597 -24.412 1.00 77.94 293 GLY A N 1
ATOM 2258 C CA . GLY A 1 293 ? 2.314 10.007 -24.734 1.00 77.94 293 GLY A CA 1
ATOM 2259 C C . GLY A 1 293 ? 3.312 11.009 -24.153 1.00 77.94 293 GLY A C 1
ATOM 2260 O O . GLY A 1 293 ? 3.299 12.179 -24.534 1.00 77.94 293 GLY A O 1
ATOM 2261 N N . ALA A 1 294 ? 4.149 10.578 -23.212 1.00 82.38 294 ALA A N 1
ATOM 2262 C CA . ALA A 1 294 ? 5.133 11.411 -22.534 1.00 82.38 294 ALA A CA 1
ATOM 2263 C C . ALA A 1 294 ? 6.504 10.733 -22.522 1.00 82.38 294 ALA A C 1
ATOM 2265 O O . ALA A 1 294 ? 6.605 9.509 -22.463 1.00 82.38 294 ALA A O 1
ATOM 2266 N N . LYS A 1 295 ? 7.554 11.557 -22.555 1.00 84.44 295 LYS A N 1
ATOM 2267 C CA . LYS A 1 295 ? 8.953 11.126 -22.553 1.00 84.44 295 LYS A CA 1
ATOM 2268 C C . LYS A 1 295 ? 9.282 10.387 -21.251 1.00 84.44 295 LYS A C 1
ATOM 2270 O O . LYS A 1 295 ? 9.135 10.958 -20.172 1.00 84.44 295 LYS A O 1
ATOM 2275 N N . ILE A 1 296 ? 9.732 9.138 -21.364 1.00 87.31 296 ILE A N 1
ATOM 2276 C CA . ILE A 1 296 ? 10.092 8.300 -20.216 1.00 87.31 296 ILE A CA 1
ATOM 2277 C C . ILE A 1 296 ? 11.357 8.861 -19.556 1.00 87.31 296 ILE A C 1
ATOM 2279 O O . ILE A 1 296 ? 12.374 9.084 -20.213 1.00 87.31 296 ILE A O 1
ATOM 2283 N N . SER A 1 297 ? 11.284 9.105 -18.247 1.00 85.88 297 SER A N 1
ATOM 2284 C CA . SER A 1 297 ? 12.417 9.598 -17.460 1.00 85.88 297 SER A CA 1
ATOM 2285 C C . SER A 1 297 ? 13.362 8.457 -17.086 1.00 85.88 297 SER A C 1
ATOM 2287 O O . SER A 1 297 ? 12.908 7.364 -16.735 1.00 85.88 297 SER A O 1
ATOM 2289 N N . LEU A 1 298 ? 14.671 8.728 -17.062 1.00 86.94 298 LEU A N 1
ATOM 2290 C CA . LEU A 1 298 ? 15.648 7.770 -16.540 1.00 86.94 298 LEU A CA 1
ATOM 2291 C C . LEU A 1 298 ? 15.532 7.535 -15.034 1.00 86.94 298 LEU A C 1
ATOM 2293 O O . LEU A 1 298 ? 16.087 6.570 -14.529 1.00 86.94 298 LEU A O 1
ATOM 2297 N N . GLU A 1 299 ? 14.757 8.349 -14.319 1.00 87.06 299 GLU A N 1
ATOM 2298 C CA . GLU A 1 299 ? 14.438 8.113 -12.909 1.00 87.06 299 GLU A CA 1
ATOM 2299 C C . GLU A 1 299 ? 13.563 6.867 -12.679 1.00 87.06 299 GLU A C 1
ATOM 2301 O O . GLU A 1 299 ? 13.392 6.421 -11.540 1.00 87.06 299 GLU A O 1
ATOM 2306 N N . ASN A 1 300 ? 13.024 6.268 -13.745 1.00 89.88 300 ASN A N 1
ATOM 2307 C CA . ASN A 1 300 ? 12.443 4.929 -13.673 1.00 89.88 300 ASN A CA 1
ATOM 2308 C C . ASN A 1 300 ? 13.505 3.844 -13.469 1.00 89.88 300 ASN A C 1
ATOM 2310 O O . ASN A 1 300 ? 13.148 2.740 -13.081 1.00 89.88 300 ASN A O 1
ATOM 2314 N N . PHE A 1 301 ? 14.787 4.138 -13.689 1.00 92.25 301 PHE A N 1
ATOM 2315 C CA . PHE A 1 301 ? 15.867 3.164 -13.616 1.00 92.25 301 PHE A CA 1
ATOM 2316 C C . PHE A 1 301 ? 16.831 3.481 -12.478 1.00 92.25 301 PHE A C 1
ATOM 2318 O O . PHE A 1 301 ? 17.115 4.638 -12.165 1.00 92.25 301 PHE A O 1
ATOM 2325 N N . SER A 1 302 ? 17.362 2.422 -11.879 1.00 92.62 302 SER A N 1
ATOM 2326 C CA . SER A 1 302 ? 18.550 2.482 -11.042 1.00 92.62 302 SER A CA 1
ATOM 2327 C C . SER A 1 302 ? 19.762 2.214 -11.924 1.00 92.62 302 SER A C 1
ATOM 2329 O O . SER A 1 302 ? 19.790 1.219 -12.649 1.00 92.62 302 SER A O 1
ATOM 2331 N N . ILE A 1 303 ? 20.749 3.110 -11.881 1.00 92.88 303 ILE A N 1
ATOM 2332 C CA . ILE A 1 303 ? 22.032 2.942 -12.571 1.00 92.88 303 ILE A CA 1
ATOM 2333 C C . ILE A 1 303 ? 23.122 2.919 -11.510 1.00 92.88 303 ILE A C 1
ATOM 2335 O O . ILE A 1 303 ? 23.387 3.939 -10.874 1.00 92.88 303 ILE A O 1
ATOM 2339 N N . THR A 1 304 ? 23.752 1.766 -11.315 1.00 93.81 304 THR A N 1
ATOM 2340 C CA . THR A 1 304 ? 24.757 1.549 -10.270 1.00 93.81 304 THR A CA 1
ATOM 2341 C C . THR A 1 304 ? 26.118 1.278 -10.891 1.00 93.81 304 THR A C 1
ATOM 2343 O O . THR A 1 304 ? 26.249 0.405 -11.747 1.00 93.81 304 THR A O 1
ATOM 2346 N N . HIS A 1 305 ? 27.149 1.989 -10.441 1.00 93.56 305 HIS A N 1
ATOM 2347 C CA . HIS A 1 305 ? 28.529 1.674 -10.800 1.00 93.56 305 HIS A CA 1
ATOM 2348 C C . HIS A 1 305 ? 28.943 0.350 -10.148 1.00 93.56 305 HIS A C 1
ATOM 2350 O O . HIS A 1 305 ? 28.857 0.213 -8.928 1.00 93.56 305 HIS A O 1
ATOM 2356 N N . MET A 1 306 ? 29.436 -0.618 -10.923 1.00 95.75 306 MET A N 1
ATOM 2357 C CA . MET A 1 306 ? 29.688 -1.968 -10.403 1.00 95.75 306 MET A CA 1
ATOM 2358 C C . MET A 1 306 ? 30.822 -2.028 -9.374 1.00 95.75 306 MET A C 1
ATOM 2360 O O . MET A 1 306 ? 30.682 -2.696 -8.357 1.00 95.75 306 MET A O 1
ATOM 2364 N N . THR A 1 307 ? 31.916 -1.293 -9.589 1.00 94.31 307 THR A N 1
ATOM 2365 C CA . THR A 1 307 ? 33.074 -1.322 -8.677 1.00 94.31 307 THR A CA 1
ATOM 2366 C C . THR A 1 307 ? 32.806 -0.690 -7.309 1.00 94.31 307 THR A C 1
ATOM 2368 O O . THR A 1 307 ? 33.229 -1.237 -6.298 1.00 94.31 307 THR A O 1
ATOM 2371 N N . CYS A 1 308 ? 32.135 0.467 -7.252 1.00 91.88 308 CYS A N 1
ATOM 2372 C CA . CYS A 1 308 ? 31.927 1.200 -5.996 1.00 91.88 308 CYS A CA 1
ATOM 2373 C C . CYS A 1 308 ? 30.504 1.086 -5.430 1.00 91.88 308 CYS A C 1
ATOM 2375 O O . CYS A 1 308 ? 30.243 1.601 -4.347 1.00 91.88 308 CYS A O 1
ATOM 2377 N N . GLY A 1 309 ? 29.570 0.461 -6.154 1.00 92.31 309 GLY A N 1
ATOM 2378 C CA . GLY A 1 309 ? 28.174 0.314 -5.732 1.00 92.31 309 GLY A CA 1
ATOM 2379 C C . GLY A 1 309 ? 27.379 1.624 -5.689 1.00 92.31 309 GLY A C 1
ATOM 2380 O O . GLY A 1 309 ? 26.252 1.636 -5.200 1.00 92.31 309 GLY A O 1
ATOM 2381 N N . LYS A 1 310 ? 27.938 2.736 -6.182 1.00 90.38 310 LYS A N 1
ATOM 2382 C CA . LYS A 1 310 ? 27.289 4.050 -6.143 1.00 90.38 310 LYS A CA 1
ATOM 2383 C C . LYS A 1 310 ? 26.177 4.140 -7.187 1.00 90.38 310 LYS A C 1
ATOM 2385 O O . LYS A 1 310 ? 26.408 3.878 -8.369 1.00 90.38 310 LYS A O 1
ATOM 2390 N N . GLU A 1 311 ? 24.987 4.550 -6.757 1.00 89.88 311 GLU A N 1
ATOM 2391 C CA . GLU A 1 311 ? 23.873 4.869 -7.649 1.00 89.88 311 GLU A CA 1
ATOM 2392 C C . GLU A 1 311 ? 24.041 6.273 -8.249 1.00 89.88 311 GLU A C 1
ATOM 2394 O O . GLU A 1 311 ? 24.315 7.241 -7.539 1.00 89.88 311 GLU A O 1
ATOM 2399 N N . MET A 1 312 ? 23.905 6.372 -9.571 1.00 87.06 312 MET A N 1
ATOM 2400 C CA . MET A 1 312 ? 24.218 7.583 -10.337 1.00 87.06 312 MET A CA 1
ATOM 2401 C C . MET A 1 312 ? 22.988 8.427 -10.675 1.00 87.06 312 MET A C 1
ATOM 2403 O O . MET A 1 312 ? 23.118 9.614 -10.962 1.00 87.06 312 MET A O 1
ATOM 2407 N N . VAL A 1 313 ? 21.794 7.833 -10.642 1.00 84.25 313 VAL A N 1
ATOM 2408 C CA . VAL A 1 313 ? 20.528 8.526 -10.906 1.00 84.25 313 VAL A CA 1
ATOM 2409 C C . VAL A 1 313 ? 19.751 8.581 -9.606 1.00 84.25 313 VAL A C 1
ATOM 2411 O O . VAL A 1 313 ? 19.348 7.544 -9.097 1.00 84.25 313 VAL A O 1
ATOM 2414 N N . GLN A 1 314 ? 19.520 9.770 -9.061 1.00 79.19 314 GLN A N 1
ATOM 2415 C CA . GLN A 1 314 ? 18.694 9.931 -7.865 1.00 79.19 314 GLN A CA 1
ATOM 2416 C C . GLN A 1 314 ? 17.222 10.110 -8.256 1.00 79.19 314 GLN A C 1
ATOM 2418 O O . GLN A 1 314 ? 16.923 10.710 -9.286 1.00 79.19 314 GLN A O 1
ATOM 2423 N N . GLU A 1 315 ? 16.297 9.591 -7.448 1.00 77.31 315 GLU A N 1
ATOM 2424 C CA . GLU A 1 315 ? 14.877 9.919 -7.603 1.00 77.31 315 GLU A CA 1
ATOM 2425 C C . GLU A 1 315 ? 14.624 11.378 -7.240 1.00 77.31 315 GLU A C 1
ATOM 2427 O O . GLU A 1 315 ? 15.012 11.827 -6.157 1.00 77.31 315 GLU A O 1
ATOM 2432 N N . SER A 1 316 ? 13.951 12.110 -8.129 1.00 70.25 316 SER A N 1
ATOM 2433 C CA . SER A 1 316 ? 13.438 13.433 -7.815 1.00 70.25 316 SER A CA 1
ATOM 2434 C C . SER A 1 316 ? 11.942 13.353 -7.531 1.00 70.25 316 SER A C 1
ATOM 2436 O O . SER A 1 316 ? 11.139 12.835 -8.308 1.00 70.25 316 SER A O 1
ATOM 2438 N N . TYR A 1 317 ? 11.549 13.888 -6.380 1.00 66.50 317 TYR A N 1
ATOM 2439 C CA . TYR A 1 317 ? 10.148 14.001 -6.006 1.00 66.50 317 TYR A CA 1
ATOM 2440 C C . TYR A 1 317 ? 9.688 15.411 -6.331 1.00 66.50 317 TYR A C 1
ATOM 2442 O O . TYR A 1 317 ? 10.072 16.379 -5.673 1.00 66.50 317 TYR A O 1
ATOM 2450 N N . THR A 1 318 ? 8.870 15.536 -7.369 1.00 61.66 318 THR A N 1
ATOM 2451 C CA . THR A 1 318 ? 8.225 16.801 -7.713 1.00 61.66 318 THR A CA 1
ATOM 2452 C C . THR A 1 318 ? 6.748 16.701 -7.380 1.00 61.66 318 THR A C 1
ATOM 2454 O O . THR A 1 318 ? 6.065 15.777 -7.811 1.00 61.66 318 THR A O 1
ATOM 2457 N N . CYS A 1 319 ? 6.234 17.647 -6.595 1.00 50.88 319 CYS A N 1
ATOM 2458 C CA . CYS A 1 319 ? 4.805 17.755 -6.330 1.00 50.88 319 CYS A CA 1
ATOM 2459 C C . CYS A 1 319 ? 4.168 18.610 -7.428 1.00 50.88 319 CYS A C 1
ATOM 2461 O O . CYS A 1 319 ? 4.438 19.806 -7.520 1.00 50.88 319 CYS A O 1
ATOM 2463 N N . VAL A 1 320 ? 3.335 18.003 -8.266 1.00 56.50 320 VAL A N 1
ATOM 2464 C CA . VAL A 1 320 ? 2.524 18.704 -9.259 1.00 56.50 320 VAL A CA 1
ATOM 2465 C C . VAL A 1 320 ? 1.067 18.571 -8.844 1.00 56.50 320 VAL A C 1
ATOM 2467 O O . VAL A 1 320 ? 0.560 17.466 -8.652 1.00 56.50 320 VAL A O 1
ATOM 2470 N N . LEU A 1 321 ? 0.388 19.709 -8.703 1.00 55.09 321 LEU A N 1
ATOM 2471 C CA . LEU A 1 321 ? -1.057 19.751 -8.507 1.00 55.09 321 LEU A CA 1
ATOM 2472 C C . LEU A 1 321 ? -1.732 19.279 -9.795 1.00 55.09 321 LEU A C 1
ATOM 2474 O O . LEU A 1 321 ? -1.675 19.955 -10.823 1.00 55.09 321 LEU A O 1
ATOM 2478 N N . GLN A 1 322 ? -2.354 18.105 -9.752 1.00 60.78 322 GLN A N 1
ATOM 2479 C CA . GLN A 1 322 ? -3.008 17.536 -10.920 1.00 60.78 322 GLN A CA 1
ATOM 2480 C C . GLN A 1 322 ? -4.463 18.018 -11.023 1.00 60.78 322 GLN A C 1
ATOM 2482 O O . GLN A 1 322 ? -5.265 17.816 -10.112 1.00 60.78 322 GLN A O 1
ATOM 2487 N N . VAL A 1 323 ? -4.821 18.632 -12.155 1.00 59.88 323 VAL A N 1
ATOM 2488 C CA . VAL A 1 323 ? -6.192 19.077 -12.455 1.00 59.88 323 VAL A CA 1
ATOM 2489 C C . VAL A 1 323 ? -6.870 18.042 -13.359 1.00 59.88 323 VAL A C 1
ATOM 2491 O O . VAL A 1 323 ? -6.904 18.174 -14.581 1.00 59.88 323 VAL A O 1
ATOM 2494 N N . GLY A 1 324 ? -7.395 16.983 -12.739 1.00 70.69 324 GLY A N 1
ATOM 2495 C CA . GLY A 1 324 ? -8.144 15.917 -13.416 1.00 70.69 324 GLY A CA 1
ATOM 2496 C C . GLY A 1 324 ? -7.288 14.917 -14.207 1.00 70.69 324 GLY A C 1
ATOM 2497 O O . GLY A 1 324 ? -6.066 15.049 -14.306 1.00 70.69 324 GLY A O 1
ATOM 2498 N N . TRP A 1 325 ? -7.950 13.889 -14.748 1.00 76.62 325 TRP A N 1
ATOM 2499 C CA . TRP A 1 325 ? -7.321 12.837 -15.556 1.00 76.62 325 TRP A CA 1
ATOM 2500 C C . TRP A 1 325 ? -7.580 13.072 -17.043 1.00 76.62 325 TRP A C 1
ATOM 2502 O O . TRP A 1 325 ? -8.722 13.237 -17.467 1.00 76.62 325 TRP A O 1
ATOM 2512 N N . GLN A 1 326 ? -6.515 13.089 -17.836 1.00 81.00 326 GLN A N 1
ATOM 2513 C CA . GLN A 1 326 ? -6.536 13.305 -19.279 1.00 81.00 326 GLN A CA 1
ATOM 2514 C C . GLN A 1 326 ? -6.358 11.979 -20.016 1.00 81.00 326 GLN A C 1
ATOM 2516 O O . GLN A 1 326 ? -5.583 11.134 -19.583 1.00 81.00 326 GLN A O 1
ATOM 2521 N N . ARG A 1 327 ? -6.985 11.825 -21.189 1.00 84.94 327 ARG A N 1
ATOM 2522 C CA . ARG A 1 327 ? -6.902 10.592 -22.001 1.00 84.94 327 ARG A CA 1
ATOM 2523 C C . ARG A 1 327 ? -5.464 10.130 -22.264 1.00 84.94 327 ARG A C 1
ATOM 2525 O O . ARG A 1 327 ? -5.184 8.942 -22.203 1.00 84.94 327 ARG A O 1
ATOM 2532 N N . ARG A 1 328 ? -4.542 11.070 -22.493 1.00 85.94 328 ARG A N 1
ATOM 2533 C CA . ARG A 1 328 ? -3.111 10.792 -22.717 1.00 85.94 328 ARG A CA 1
ATOM 2534 C C . ARG A 1 328 ? -2.395 10.116 -21.537 1.00 85.94 328 ARG A C 1
ATOM 2536 O O . ARG A 1 328 ? -1.310 9.593 -21.737 1.00 85.94 328 ARG A O 1
ATOM 2543 N N . GLN A 1 329 ? -2.969 10.160 -20.332 1.00 87.38 329 GLN A N 1
ATOM 2544 C CA . GLN A 1 329 ? -2.422 9.507 -19.137 1.00 87.38 329 GLN A CA 1
ATOM 2545 C C . GLN A 1 329 ? -2.747 8.020 -19.076 1.00 87.38 329 GLN A C 1
ATOM 2547 O O . GLN A 1 329 ? -2.225 7.346 -18.201 1.00 87.38 329 GLN A O 1
ATOM 2552 N N . PHE A 1 330 ? -3.612 7.511 -19.950 1.00 90.88 330 PHE A N 1
ATOM 2553 C CA . PHE A 1 330 ? -4.022 6.116 -19.936 1.00 90.88 330 PHE A CA 1
ATOM 2554 C C . PHE A 1 330 ? -3.329 5.353 -21.057 1.00 90.88 330 PHE A C 1
ATOM 2556 O O . PHE A 1 330 ? -3.250 5.822 -22.193 1.00 90.88 330 PHE A O 1
ATOM 2563 N N . THR A 1 331 ? -2.823 4.170 -20.737 1.00 94.75 331 THR A N 1
ATOM 2564 C CA . THR A 1 331 ? -2.248 3.230 -21.702 1.00 94.75 331 THR A CA 1
ATOM 2565 C C . THR A 1 331 ? -2.929 1.884 -21.540 1.00 94.75 331 THR A C 1
ATOM 2567 O O . THR A 1 331 ? -3.047 1.402 -20.418 1.00 94.75 331 THR A O 1
ATOM 2570 N N . THR A 1 332 ? -3.386 1.306 -22.648 1.00 96.56 332 THR A N 1
ATOM 2571 C CA . THR A 1 332 ? -3.995 -0.027 -22.688 1.00 96.56 332 THR A CA 1
ATOM 2572 C C . THR A 1 332 ? -2.964 -1.020 -23.200 1.00 96.56 332 THR A C 1
ATOM 2574 O O . THR A 1 332 ? -2.316 -0.752 -24.211 1.00 96.56 332 THR A O 1
ATOM 2577 N N . LEU A 1 333 ? -2.807 -2.134 -22.490 1.00 97.69 333 LEU A N 1
ATOM 2578 C CA . LEU A 1 333 ? -2.046 -3.291 -22.930 1.00 97.69 333 LEU A CA 1
ATOM 2579 C C . LEU A 1 333 ? -3.014 -4.403 -23.318 1.00 97.69 333 LEU A C 1
ATOM 2581 O O . LEU A 1 333 ? -3.768 -4.904 -22.477 1.00 97.69 333 LEU A O 1
ATOM 2585 N N . GLU A 1 334 ? -2.959 -4.792 -24.585 1.00 97.62 334 GLU A N 1
ATOM 2586 C CA . GLU A 1 334 ? -3.703 -5.940 -25.087 1.00 97.62 334 GLU A CA 1
ATOM 2587 C C . GLU A 1 334 ? -3.064 -7.256 -24.604 1.00 97.62 334 GLU A C 1
ATOM 2589 O O . GLU A 1 334 ? -1.840 -7.314 -24.436 1.00 97.62 334 GLU A O 1
ATOM 2594 N N . PRO A 1 335 ? -3.860 -8.316 -24.379 1.00 97.88 335 PRO A N 1
ATOM 2595 C CA . PRO A 1 335 ? -3.359 -9.638 -24.001 1.00 97.88 335 PRO A CA 1
ATOM 2596 C C . PRO A 1 335 ? -2.275 -10.149 -24.952 1.00 97.88 335 PRO A C 1
ATOM 2598 O O . PRO A 1 335 ? -2.489 -10.240 -26.160 1.00 97.88 335 PRO A O 1
ATOM 2601 N N . GLY A 1 336 ? -1.104 -10.487 -24.414 1.00 96.94 336 GLY A N 1
ATOM 2602 C CA . GLY A 1 336 ? 0.002 -11.077 -25.171 1.00 96.94 336 GLY A CA 1
ATOM 2603 C C . GLY A 1 336 ? 0.674 -10.164 -26.205 1.00 96.94 336 GLY A C 1
ATOM 2604 O O . GLY A 1 336 ? 1.625 -10.601 -26.850 1.00 96.94 336 GLY A O 1
ATOM 2605 N N . VAL A 1 337 ? 0.230 -8.912 -26.371 1.00 97.31 337 VAL A N 1
ATOM 2606 C CA . VAL A 1 337 ? 0.842 -7.961 -27.309 1.00 97.31 337 VAL A CA 1
ATOM 2607 C C . VAL A 1 337 ? 1.861 -7.097 -26.561 1.00 97.31 337 VAL A C 1
ATOM 2609 O O . VAL A 1 337 ? 1.472 -6.348 -25.659 1.00 97.31 337 VAL A O 1
ATOM 2612 N N . PRO A 1 338 ? 3.158 -7.156 -26.917 1.00 96.44 338 PRO A N 1
ATOM 2613 C CA . PRO A 1 338 ? 4.171 -6.349 -26.256 1.00 96.44 338 PRO A CA 1
ATOM 2614 C C . PRO A 1 338 ? 4.033 -4.869 -26.632 1.00 96.44 338 PRO A C 1
ATOM 2616 O O . PRO A 1 338 ? 4.035 -4.497 -27.807 1.00 96.44 338 PRO A O 1
ATOM 2619 N N . LEU A 1 339 ? 3.980 -4.006 -25.620 1.00 97.19 339 LEU A N 1
ATOM 2620 C CA . LEU A 1 339 ? 4.258 -2.585 -25.762 1.00 97.19 339 LEU A CA 1
ATOM 2621 C C . LEU A 1 339 ? 5.773 -2.384 -25.724 1.00 97.19 339 LEU A C 1
ATOM 2623 O O . LEU A 1 339 ? 6.385 -2.511 -24.664 1.00 97.19 339 LEU A O 1
ATOM 2627 N N . VAL A 1 340 ? 6.356 -2.032 -26.867 1.00 96.62 340 VAL A N 1
ATOM 2628 C CA . VAL A 1 340 ? 7.788 -1.737 -26.981 1.00 96.62 340 VAL A CA 1
ATOM 2629 C C . VAL A 1 340 ? 8.016 -0.232 -26.857 1.00 96.62 340 VAL A C 1
ATOM 2631 O O . VAL A 1 340 ? 7.368 0.568 -27.533 1.00 96.62 340 VAL A O 1
ATOM 2634 N N . GLN A 1 341 ? 8.924 0.155 -25.967 1.00 94.88 341 GLN A N 1
ATOM 2635 C CA . GLN A 1 341 ? 9.384 1.527 -25.786 1.00 94.88 341 GLN A CA 1
ATOM 2636 C C . GLN A 1 341 ? 10.880 1.600 -26.050 1.00 94.88 341 GLN A C 1
ATOM 2638 O O . GLN A 1 341 ? 11.662 0.890 -25.424 1.00 94.88 341 GLN A O 1
ATOM 2643 N N . GLU A 1 342 ? 11.273 2.505 -26.938 1.00 93.50 342 GLU A N 1
ATOM 2644 C CA . GLU A 1 342 ? 12.672 2.780 -27.240 1.00 93.50 342 GLU A CA 1
ATOM 2645 C C . GLU A 1 342 ? 13.079 4.123 -26.639 1.00 93.50 342 GLU A C 1
ATOM 2647 O O . GLU A 1 342 ? 12.490 5.174 -26.913 1.00 93.50 342 GLU A O 1
ATOM 2652 N N . ILE A 1 343 ? 14.112 4.097 -25.805 1.00 91.00 343 ILE A N 1
ATOM 2653 C CA . ILE A 1 343 ? 14.658 5.278 -25.151 1.00 91.00 343 ILE A CA 1
ATOM 2654 C C . ILE A 1 343 ? 16.067 5.511 -25.677 1.00 91.00 343 ILE A C 1
ATOM 2656 O O . ILE A 1 343 ? 16.960 4.694 -25.464 1.00 91.00 343 ILE A O 1
ATOM 2660 N N . ASP A 1 344 ? 16.296 6.678 -26.281 1.00 88.88 344 ASP A N 1
ATOM 2661 C CA . ASP A 1 344 ? 17.653 7.174 -26.526 1.00 88.88 344 ASP A CA 1
ATOM 2662 C C . ASP A 1 344 ? 18.347 7.379 -25.172 1.00 88.88 344 ASP A C 1
ATOM 2664 O O . ASP A 1 344 ? 18.059 8.332 -24.432 1.00 88.88 344 ASP A O 1
ATOM 2668 N N . PHE A 1 345 ? 19.222 6.441 -24.824 1.00 85.12 345 PHE A N 1
ATOM 2669 C CA . PHE A 1 345 ? 19.758 6.306 -23.480 1.00 85.12 345 PHE A CA 1
ATOM 2670 C C . PHE A 1 345 ? 20.605 7.524 -23.098 1.00 85.12 345 PHE A C 1
ATOM 2672 O O . PHE A 1 345 ? 20.522 8.014 -21.974 1.00 85.12 345 PHE A O 1
ATOM 2679 N N . LEU A 1 346 ? 21.349 8.101 -24.047 1.00 81.69 346 LEU A N 1
ATOM 2680 C CA . LEU A 1 346 ? 22.230 9.240 -23.782 1.00 81.69 346 LEU A CA 1
ATOM 2681 C C . LEU A 1 346 ? 21.525 10.593 -23.840 1.00 81.69 346 LEU A C 1
ATOM 2683 O O . LEU A 1 346 ? 21.896 11.482 -23.073 1.00 81.69 346 LEU A O 1
ATOM 2687 N N . LYS A 1 347 ? 20.530 10.799 -24.715 1.00 77.62 347 LYS A N 1
ATOM 2688 C CA . LYS A 1 347 ? 19.775 12.070 -24.739 1.00 77.62 347 LYS A CA 1
ATOM 2689 C C . LYS A 1 347 ? 18.923 12.268 -23.489 1.00 77.62 347 LYS A C 1
ATOM 2691 O O . LYS A 1 347 ? 18.620 13.405 -23.129 1.00 77.62 347 LYS A O 1
ATOM 2696 N N . ASN A 1 348 ? 18.520 11.181 -22.840 1.00 68.62 348 ASN A N 1
ATOM 2697 C CA . ASN A 1 348 ? 17.753 11.224 -21.598 1.00 68.62 348 ASN A CA 1
ATOM 2698 C C . ASN A 1 348 ? 18.630 11.365 -20.348 1.00 68.62 348 ASN A C 1
ATOM 2700 O O . ASN A 1 348 ? 18.122 11.674 -19.272 1.00 68.62 348 ASN A O 1
ATOM 2704 N N . ALA A 1 349 ? 19.944 11.198 -20.496 1.00 67.62 349 ALA A N 1
ATOM 2705 C CA . ALA A 1 349 ? 20.882 11.094 -19.396 1.00 67.62 349 ALA A CA 1
ATOM 2706 C C . ALA A 1 349 ? 21.881 12.249 -19.327 1.00 67.62 349 ALA A C 1
ATOM 2708 O O . ALA A 1 349 ? 23.090 12.061 -19.483 1.00 67.62 349 ALA A O 1
ATOM 2709 N N . ILE A 1 350 ? 21.402 13.454 -19.025 1.00 66.56 350 ILE A N 1
ATOM 2710 C CA . ILE A 1 350 ? 22.296 14.598 -18.774 1.00 66.56 350 ILE A CA 1
ATOM 2711 C C . ILE A 1 350 ? 23.318 14.248 -17.669 1.00 66.56 350 ILE A C 1
ATOM 2713 O O . ILE A 1 350 ? 24.493 14.587 -17.790 1.00 66.56 350 ILE A O 1
ATOM 2717 N N . ALA A 1 351 ? 22.905 13.468 -16.661 1.00 59.28 351 ALA A N 1
ATOM 2718 C CA . ALA A 1 351 ? 23.783 12.946 -15.611 1.00 59.28 351 ALA A CA 1
ATOM 2719 C C . ALA A 1 351 ? 24.860 11.962 -16.125 1.00 59.28 351 ALA A C 1
ATOM 2721 O O . ALA A 1 351 ? 26.012 12.070 -15.708 1.00 59.28 351 ALA A O 1
ATOM 2722 N N . ILE A 1 352 ? 24.531 11.058 -17.066 1.00 66.50 352 ILE A N 1
ATOM 2723 C CA . ILE A 1 352 ? 25.523 10.153 -17.689 1.00 66.50 352 ILE A CA 1
ATOM 2724 C C . ILE A 1 352 ? 26.536 10.966 -18.507 1.00 66.50 352 ILE A C 1
ATOM 2726 O O . ILE A 1 352 ? 27.731 10.684 -18.466 1.00 66.50 352 ILE A O 1
ATOM 2730 N N . ARG A 1 353 ? 26.079 12.001 -19.225 1.00 64.69 353 ARG A N 1
ATOM 2731 C CA . ARG A 1 353 ? 26.948 12.834 -20.072 1.00 64.69 353 ARG A CA 1
ATOM 2732 C C . ARG A 1 353 ? 27.913 13.721 -19.281 1.00 64.69 353 ARG A C 1
ATOM 2734 O O . ARG A 1 353 ? 29.000 13.985 -19.783 1.00 64.69 353 ARG A O 1
ATOM 2741 N N . ALA A 1 354 ? 27.530 14.186 -18.091 1.00 68.12 354 ALA A N 1
ATOM 2742 C CA . ALA A 1 354 ? 28.284 15.204 -17.355 1.00 68.12 354 ALA A CA 1
ATOM 2743 C C . ALA A 1 354 ? 28.992 14.712 -16.077 1.00 68.12 354 ALA A C 1
ATOM 2745 O O . ALA A 1 354 ? 29.850 15.433 -15.576 1.00 68.12 354 ALA A O 1
ATOM 2746 N N . GLY A 1 355 ? 28.653 13.536 -15.527 1.00 71.75 355 GLY A N 1
ATOM 2747 C CA . GLY A 1 355 ? 29.129 13.151 -14.187 1.00 71.75 355 GLY A CA 1
ATOM 2748 C C . GLY A 1 355 ? 29.393 11.666 -13.932 1.00 71.75 355 GLY A C 1
ATOM 2749 O O . GLY A 1 355 ? 29.613 11.300 -12.779 1.00 71.75 355 GLY A O 1
ATOM 2750 N N . MET A 1 356 ? 29.351 10.804 -14.953 1.00 85.25 356 MET A N 1
ATOM 2751 C CA . MET A 1 356 ? 29.666 9.376 -14.810 1.00 85.25 356 MET A CA 1
ATOM 2752 C C . MET A 1 356 ? 31.030 9.046 -15.397 1.00 85.25 356 MET A C 1
ATOM 2754 O O . MET A 1 356 ? 31.247 9.272 -16.584 1.00 85.25 356 MET A O 1
ATOM 2758 N N . ASP A 1 357 ? 31.921 8.492 -14.577 1.00 88.31 357 ASP A N 1
ATOM 2759 C CA . ASP A 1 357 ? 33.256 8.042 -14.981 1.00 88.31 357 ASP A CA 1
ATOM 2760 C C . ASP A 1 357 ? 33.206 6.886 -15.998 1.00 88.31 357 ASP A C 1
ATOM 2762 O O . ASP A 1 357 ? 32.200 6.199 -16.151 1.00 88.31 357 ASP A O 1
ATOM 2766 N N . ALA A 1 358 ? 34.291 6.657 -16.736 1.00 90.94 358 ALA A N 1
ATOM 2767 C CA . ALA A 1 358 ? 34.382 5.459 -17.568 1.00 90.94 358 ALA A CA 1
ATOM 2768 C C . ALA A 1 358 ? 34.386 4.205 -16.675 1.00 90.94 358 ALA A C 1
ATOM 2770 O O . ALA A 1 358 ? 35.106 4.150 -15.678 1.00 90.94 358 ALA A O 1
ATOM 2771 N N . GLY A 1 359 ? 33.598 3.188 -17.026 1.00 93.56 359 GLY A N 1
ATOM 2772 C CA . GLY A 1 359 ? 33.423 2.024 -16.160 1.00 93.56 359 GLY A CA 1
ATOM 2773 C C . GLY A 1 359 ? 32.283 1.102 -16.571 1.00 93.56 359 GLY A C 1
ATOM 2774 O O . GLY A 1 359 ? 31.633 1.301 -17.600 1.00 93.56 359 GLY A O 1
ATOM 2775 N N . GLU A 1 360 ? 32.061 0.069 -15.761 1.00 96.50 360 GLU A N 1
ATOM 2776 C CA . GLU A 1 360 ? 30.948 -0.868 -15.913 1.00 96.50 360 GLU A CA 1
ATOM 2777 C C . GLU A 1 360 ? 29.799 -0.503 -14.980 1.00 96.50 360 GLU A C 1
ATOM 2779 O O . GLU A 1 360 ? 29.977 -0.241 -13.784 1.00 96.50 360 GLU A O 1
ATOM 2784 N N . TYR A 1 361 ? 28.606 -0.502 -15.555 1.00 95.31 361 TYR A N 1
ATOM 2785 C CA . TYR A 1 361 ? 27.387 -0.067 -14.912 1.00 95.31 361 TYR A CA 1
ATOM 2786 C C . TYR A 1 361 ? 26.309 -1.123 -15.053 1.00 95.31 361 TYR A C 1
ATOM 2788 O O . TYR A 1 361 ? 26.201 -1.815 -16.064 1.00 95.31 361 TYR A O 1
ATOM 2796 N N . LYS A 1 362 ? 25.481 -1.187 -14.020 1.00 96.12 362 LYS A N 1
ATOM 2797 C CA . LYS A 1 362 ? 24.298 -2.025 -13.956 1.00 96.12 362 LYS A CA 1
ATOM 2798 C C . LYS A 1 362 ? 23.060 -1.143 -14.015 1.00 96.12 362 LYS A C 1
ATOM 2800 O O . LYS A 1 362 ? 22.939 -0.219 -13.212 1.00 96.12 362 LYS A O 1
ATOM 2805 N N . LEU A 1 363 ? 22.157 -1.447 -14.936 1.00 95.38 363 LEU A N 1
ATOM 2806 C CA . LEU A 1 363 ? 20.865 -0.800 -15.109 1.00 95.38 363 LEU A CA 1
ATOM 2807 C C . LEU A 1 363 ? 19.745 -1.763 -14.706 1.00 95.38 363 LEU A C 1
ATOM 2809 O O . LEU A 1 363 ? 19.710 -2.903 -15.163 1.00 95.38 363 LEU A O 1
ATOM 2813 N N . ARG A 1 364 ? 18.830 -1.294 -13.854 1.00 96.31 364 ARG A N 1
ATOM 2814 C CA . ARG A 1 364 ? 17.628 -2.027 -13.428 1.00 96.31 364 ARG A CA 1
ATOM 2815 C C . ARG A 1 364 ? 16.406 -1.124 -13.480 1.00 96.31 364 ARG A C 1
ATOM 2817 O O . ARG A 1 364 ? 16.517 0.067 -13.185 1.00 96.31 364 ARG A O 1
ATOM 2824 N N . LEU A 1 365 ? 15.240 -1.679 -13.794 1.00 95.12 365 LEU A N 1
ATOM 2825 C CA . LEU A 1 365 ? 13.971 -0.970 -13.632 1.00 95.12 365 LEU A CA 1
ATOM 2826 C C . LEU A 1 365 ? 13.626 -0.873 -12.142 1.00 95.12 365 LEU A C 1
ATOM 2828 O O . LEU A 1 365 ? 13.673 -1.863 -11.417 1.00 95.12 365 LEU A O 1
ATOM 2832 N N . ARG A 1 366 ? 13.271 0.321 -11.671 1.00 92.62 366 ARG A N 1
ATOM 2833 C CA . ARG A 1 366 ? 12.763 0.505 -10.311 1.00 92.62 366 ARG A CA 1
ATOM 2834 C C . ARG A 1 366 ? 11.319 0.032 -10.234 1.00 92.62 366 ARG A C 1
ATOM 2836 O O . ARG A 1 366 ? 10.523 0.345 -11.117 1.00 92.62 366 ARG A O 1
ATOM 2843 N N . ALA A 1 367 ? 10.979 -0.646 -9.142 1.00 91.38 367 ALA A N 1
ATOM 2844 C CA . ALA A 1 367 ? 9.605 -1.026 -8.847 1.00 91.38 367 ALA A CA 1
ATOM 2845 C C . ALA A 1 367 ? 8.722 0.228 -8.716 1.00 91.38 367 ALA A C 1
ATOM 2847 O O . ALA A 1 367 ? 9.024 1.136 -7.936 1.00 91.38 367 ALA A O 1
ATOM 2848 N N . ARG A 1 368 ? 7.642 0.295 -9.499 1.00 88.75 368 ARG A N 1
ATOM 2849 C CA . ARG A 1 368 ? 6.749 1.461 -9.558 1.00 88.75 368 ARG A CA 1
ATOM 2850 C C . ARG A 1 368 ? 5.281 1.040 -9.483 1.00 88.75 368 ARG A C 1
ATOM 2852 O O . ARG A 1 368 ? 4.814 0.237 -10.276 1.00 88.75 368 ARG A O 1
ATOM 2859 N N . ASP A 1 369 ? 4.544 1.652 -8.564 1.00 88.69 369 ASP A N 1
ATOM 2860 C CA . ASP A 1 369 ? 3.142 1.387 -8.201 1.00 88.69 369 ASP A CA 1
ATOM 2861 C C . ASP A 1 369 ? 2.099 2.008 -9.149 1.00 88.69 369 ASP A C 1
ATOM 2863 O O . ASP A 1 369 ? 1.905 3.217 -9.183 1.00 88.69 369 ASP A O 1
ATOM 2867 N N . VAL A 1 370 ? 1.394 1.209 -9.935 1.00 90.38 370 VAL A N 1
ATOM 2868 C CA . VAL A 1 370 ? 0.491 1.690 -10.981 1.00 90.38 370 VAL A CA 1
ATOM 2869 C C . VAL A 1 370 ? -0.969 1.388 -10.669 1.00 90.38 370 VAL A C 1
ATOM 2871 O O . VAL A 1 370 ? -1.331 0.280 -10.289 1.00 90.38 370 VAL A O 1
ATOM 2874 N N . TRP A 1 371 ? -1.836 2.380 -10.853 1.00 91.94 371 TRP A N 1
ATOM 2875 C CA . TRP A 1 371 ? -3.276 2.197 -10.933 1.00 91.94 371 TRP A CA 1
ATOM 2876 C C . TRP A 1 371 ? -3.633 1.529 -12.256 1.00 91.94 371 TRP A C 1
ATOM 2878 O O . TRP A 1 371 ? -3.125 1.909 -13.315 1.00 91.94 371 TRP A O 1
ATOM 2888 N N . TRP A 1 372 ? -4.567 0.587 -12.197 1.00 93.81 372 TRP A N 1
ATOM 2889 C CA . TRP A 1 372 ? -4.933 -0.258 -13.323 1.00 93.81 372 TRP A CA 1
ATOM 2890 C C . TRP A 1 372 ? -6.437 -0.576 -13.339 1.00 93.81 372 TRP A C 1
ATOM 2892 O O . TRP A 1 372 ? -7.133 -0.493 -12.324 1.00 93.81 372 TRP A O 1
ATOM 2902 N N . HIS A 1 373 ? -6.968 -0.970 -14.494 1.00 94.06 373 HIS A N 1
ATOM 2903 C CA . HIS A 1 373 ? -8.347 -1.422 -14.660 1.00 94.06 373 HIS A CA 1
ATOM 2904 C C . HIS A 1 373 ? -8.495 -2.359 -15.854 1.00 94.06 373 HIS A C 1
ATOM 2906 O O . HIS A 1 373 ? -7.882 -2.128 -16.889 1.00 94.06 373 HIS A O 1
ATOM 2912 N N . TRP A 1 374 ? -9.311 -3.402 -15.699 1.00 94.69 374 TRP A N 1
ATOM 2913 C CA . TRP A 1 374 ? -9.674 -4.313 -16.784 1.00 94.69 374 TRP A CA 1
ATOM 2914 C C . TRP A 1 374 ? -10.476 -3.587 -17.866 1.00 94.69 374 TRP A C 1
ATOM 2916 O O . TRP A 1 374 ? -11.321 -2.753 -17.541 1.00 94.69 374 TRP A O 1
ATOM 2926 N N . GLY A 1 375 ? -10.223 -3.893 -19.130 1.00 94.19 375 GLY A N 1
ATOM 2927 C CA . GLY A 1 375 ? -10.862 -3.227 -20.262 1.00 94.19 375 GLY A CA 1
ATOM 2928 C C . GLY A 1 375 ? -9.990 -2.165 -20.923 1.00 94.19 375 GLY A C 1
ATOM 2929 O O . GLY A 1 375 ? -8.877 -1.838 -20.484 1.00 94.19 375 GLY A O 1
ATOM 2930 N N . THR A 1 376 ? -10.512 -1.624 -22.016 1.00 94.00 376 THR A N 1
ATOM 2931 C CA . THR A 1 376 ? -9.806 -0.661 -22.866 1.00 94.00 376 THR A CA 1
ATOM 2932 C C . THR A 1 376 ? -9.932 0.771 -22.340 1.00 94.00 376 THR A C 1
ATOM 2934 O O . THR A 1 376 ? -10.850 1.125 -21.592 1.00 94.00 376 THR A O 1
ATOM 2937 N N . LYS A 1 377 ? -9.003 1.652 -22.734 1.00 91.06 377 LYS A N 1
ATOM 2938 C CA . LYS A 1 377 ? -9.088 3.082 -22.388 1.00 91.06 377 LYS A CA 1
ATOM 2939 C C . LYS A 1 377 ? -10.333 3.726 -23.004 1.00 91.06 377 LYS A C 1
ATOM 2941 O O . LYS A 1 377 ? -10.817 4.724 -22.479 1.00 91.06 377 LYS A O 1
ATOM 2946 N N . GLU A 1 378 ? -10.830 3.192 -24.119 1.00 90.19 378 GLU A N 1
ATOM 2947 C CA . GLU A 1 378 ? -12.071 3.605 -24.766 1.00 90.19 378 GLU A CA 1
ATOM 2948 C C . GLU A 1 378 ? -13.276 3.338 -23.859 1.00 90.19 378 GLU A C 1
ATOM 2950 O O . GLU A 1 378 ? -14.000 4.287 -23.570 1.00 90.19 378 GLU A O 1
ATOM 2955 N N . GLU A 1 379 ? -13.417 2.118 -23.333 1.00 89.12 379 GLU A N 1
ATOM 2956 C CA . GLU A 1 379 ? -14.491 1.731 -22.401 1.00 89.12 379 GLU A CA 1
ATOM 2957 C C . GLU A 1 379 ? -14.459 2.551 -21.103 1.00 89.12 379 GLU A C 1
ATOM 2959 O O . GLU A 1 379 ? -15.483 3.011 -20.603 1.00 89.12 379 GLU A O 1
ATOM 2964 N N . ILE A 1 380 ? -13.262 2.781 -20.557 1.00 85.25 380 ILE A N 1
ATOM 2965 C CA . ILE A 1 380 ? -13.081 3.502 -19.287 1.00 85.25 380 ILE A CA 1
ATOM 2966 C C . ILE A 1 380 ? -13.419 4.994 -19.411 1.00 85.25 380 ILE A C 1
ATOM 2968 O O . ILE A 1 380 ? -13.898 5.610 -18.453 1.00 85.25 380 ILE A O 1
ATOM 2972 N N . LEU A 1 381 ? -13.135 5.594 -20.569 1.00 83.19 381 LEU A N 1
ATOM 2973 C CA . LEU A 1 381 ? -13.256 7.037 -20.795 1.00 83.19 381 LEU A CA 1
ATOM 2974 C C . LEU A 1 381 ? -14.501 7.425 -21.602 1.00 83.19 381 LEU A C 1
ATOM 2976 O O . LEU A 1 381 ? -14.668 8.608 -21.921 1.00 83.19 381 LEU A O 1
ATOM 2980 N N . GLU A 1 382 ? -15.360 6.466 -21.948 1.00 79.56 382 GLU A N 1
ATOM 2981 C CA . GLU A 1 382 ? -16.538 6.706 -22.774 1.00 79.56 382 GLU A CA 1
ATOM 2982 C C . GLU A 1 382 ? -17.444 7.796 -22.162 1.00 79.56 382 GLU A C 1
ATOM 2984 O O . GLU A 1 382 ? -17.788 7.789 -20.977 1.00 79.56 382 GLU A O 1
ATOM 2989 N N . GLY A 1 383 ? -17.787 8.804 -22.974 1.00 65.38 383 GLY A N 1
ATOM 2990 C CA . GLY A 1 383 ? -18.714 9.880 -22.605 1.00 65.38 383 GLY A CA 1
ATOM 2991 C C . GLY A 1 383 ? -18.201 10.945 -21.621 1.00 65.38 383 GLY A C 1
ATOM 2992 O O . GLY A 1 383 ? -18.997 11.785 -21.199 1.00 65.38 383 GLY A O 1
ATOM 2993 N N . LYS A 1 384 ? -16.914 10.958 -21.227 1.00 63.19 384 LYS A N 1
ATOM 2994 C CA . LYS A 1 384 ? -16.396 11.908 -20.214 1.00 63.19 384 LYS A CA 1
ATOM 2995 C C . LYS A 1 384 ? -15.045 12.534 -20.603 1.00 63.19 384 LYS A C 1
ATOM 2997 O O . LYS A 1 384 ? -13.996 11.956 -20.314 1.00 63.19 384 LYS A O 1
ATOM 3002 N N . PRO A 1 385 ? -15.019 13.753 -21.182 1.00 55.88 385 PRO A N 1
ATOM 3003 C CA . PRO A 1 385 ? -13.779 14.502 -21.376 1.00 55.88 385 PRO A CA 1
ATOM 3004 C C . PRO A 1 385 ? -13.273 15.018 -20.018 1.00 55.88 385 PRO A C 1
ATOM 3006 O O . PRO A 1 385 ? -13.593 16.122 -19.590 1.00 55.88 385 PRO A O 1
ATOM 3009 N N . GLY A 1 386 ? -12.507 14.187 -19.310 1.00 60.38 386 GLY A N 1
ATOM 3010 C CA . GLY A 1 386 ? -11.944 14.515 -18.001 1.00 60.38 386 GLY A CA 1
ATOM 3011 C C . GLY A 1 386 ? -12.784 13.977 -16.848 1.00 60.38 386 GLY A C 1
ATOM 3012 O O . GLY A 1 386 ? -13.595 14.677 -16.242 1.00 60.38 386 GLY A O 1
ATOM 3013 N N . THR A 1 387 ? -12.572 12.712 -16.498 1.00 62.00 387 THR A N 1
ATOM 3014 C CA . THR A 1 387 ? -13.167 12.133 -15.293 1.00 62.00 387 THR A CA 1
ATOM 3015 C C . THR A 1 387 ? -12.468 12.692 -14.055 1.00 62.00 387 THR A C 1
ATOM 3017 O O . THR A 1 387 ? -11.245 12.642 -13.964 1.00 62.00 387 THR A O 1
ATOM 3020 N N . LYS A 1 388 ? -13.219 13.184 -13.060 1.00 64.00 388 LYS A N 1
ATOM 3021 C CA . LYS A 1 388 ? -12.661 13.496 -11.725 1.00 64.00 388 LYS A CA 1
ATOM 3022 C C . LYS A 1 388 ? -12.485 12.248 -10.851 1.00 64.00 388 LYS A C 1
ATOM 3024 O O . LYS A 1 388 ? -11.739 12.291 -9.880 1.00 64.00 388 LYS A O 1
ATOM 3029 N N . ARG A 1 389 ? -13.178 11.153 -11.179 1.00 70.06 389 ARG A N 1
ATOM 3030 C CA . ARG A 1 389 ? -13.146 9.881 -10.446 1.00 70.06 389 ARG A CA 1
ATOM 3031 C C . ARG A 1 389 ? -12.801 8.750 -11.405 1.00 70.06 389 ARG A C 1
ATOM 3033 O O . ARG A 1 389 ? -13.422 8.659 -12.460 1.00 70.06 389 ARG A O 1
ATOM 3040 N N . LEU A 1 390 ? -11.824 7.930 -11.034 1.00 75.62 390 LEU A N 1
ATOM 3041 C CA . LEU A 1 390 ? -11.486 6.719 -11.775 1.00 75.62 390 LEU A CA 1
ATOM 3042 C C . LEU A 1 390 ? -12.548 5.632 -11.537 1.00 75.62 390 LEU A C 1
ATOM 3044 O O . LEU A 1 390 ? -13.150 5.608 -10.459 1.00 75.62 390 LEU A O 1
ATOM 3048 N N . PRO A 1 391 ? -12.806 4.759 -12.524 1.00 74.50 391 PRO A N 1
ATOM 3049 C CA . PRO A 1 391 ? -13.761 3.665 -12.380 1.00 74.50 391 PRO A CA 1
ATOM 3050 C C . PRO A 1 391 ? -13.231 2.538 -11.484 1.00 74.50 391 PRO A C 1
ATOM 3052 O O . PRO A 1 391 ? -12.032 2.425 -11.231 1.00 74.50 391 PRO A O 1
ATOM 3055 N N . GLY A 1 392 ? -14.138 1.669 -11.038 1.00 73.06 392 GLY A N 1
ATOM 3056 C CA . GLY A 1 392 ? -13.777 0.396 -10.406 1.00 73.06 392 GLY A CA 1
ATOM 3057 C C . GLY A 1 392 ? -13.369 0.471 -8.934 1.00 73.06 392 GLY A C 1
ATOM 3058 O O . GLY A 1 392 ? -12.792 -0.487 -8.434 1.00 73.06 392 GLY A O 1
ATOM 3059 N N . GLY A 1 393 ? -13.667 1.577 -8.243 1.00 78.12 393 GLY A N 1
ATOM 3060 C CA . GLY A 1 393 ? -13.470 1.685 -6.797 1.00 78.12 393 GLY A CA 1
ATOM 3061 C C . GLY A 1 393 ? -11.996 1.657 -6.367 1.00 78.12 393 GLY A C 1
ATOM 3062 O O . GLY A 1 393 ? -11.111 2.008 -7.154 1.00 78.12 393 GLY A O 1
ATOM 3063 N N . PRO A 1 394 ? -11.718 1.318 -5.098 1.00 79.50 394 PRO A N 1
ATOM 3064 C CA . PRO A 1 394 ? -10.359 1.259 -4.586 1.00 79.50 394 PRO A CA 1
ATOM 3065 C C . PRO A 1 394 ? -9.632 0.017 -5.116 1.00 79.50 394 PRO A C 1
ATOM 3067 O O . PRO A 1 394 ? -10.211 -1.064 -5.209 1.00 79.50 394 PRO A O 1
ATOM 3070 N N . LYS A 1 395 ? -8.352 0.171 -5.467 1.00 86.25 395 LYS A N 1
ATOM 3071 C CA . LYS A 1 395 ? -7.558 -0.894 -6.089 1.00 86.25 395 LYS A CA 1
ATOM 3072 C C . LYS A 1 395 ? -6.171 -1.013 -5.477 1.00 86.25 395 LYS A C 1
ATOM 3074 O O . LYS A 1 395 ? -5.548 0.030 -5.255 1.00 86.25 395 LYS A O 1
ATOM 3079 N N . PRO A 1 396 ? -5.664 -2.235 -5.252 1.00 87.56 396 PRO A N 1
ATOM 3080 C CA . PRO A 1 396 ? -4.258 -2.427 -4.932 1.00 87.56 396 PRO A CA 1
ATOM 3081 C C . PRO A 1 396 ? -3.380 -1.993 -6.120 1.00 87.56 396 PRO A C 1
ATOM 3083 O O . PRO A 1 396 ? -3.814 -2.103 -7.273 1.00 87.56 396 PRO A O 1
ATOM 3086 N N . PRO A 1 397 ? -2.163 -1.483 -5.874 1.00 88.88 397 PRO A N 1
ATOM 3087 C CA . PRO A 1 397 ? -1.251 -1.102 -6.938 1.00 88.88 397 PRO A CA 1
ATOM 3088 C C . PRO A 1 397 ? -0.786 -2.332 -7.714 1.00 88.88 397 PRO A C 1
ATOM 3090 O O . PRO A 1 397 ? -0.470 -3.370 -7.139 1.00 88.88 397 PRO A O 1
ATOM 3093 N N . LEU A 1 398 ? -0.677 -2.177 -9.027 1.00 92.00 398 LEU A N 1
ATOM 3094 C CA . LEU A 1 398 ? 0.126 -3.050 -9.867 1.00 92.00 398 LEU A CA 1
ATO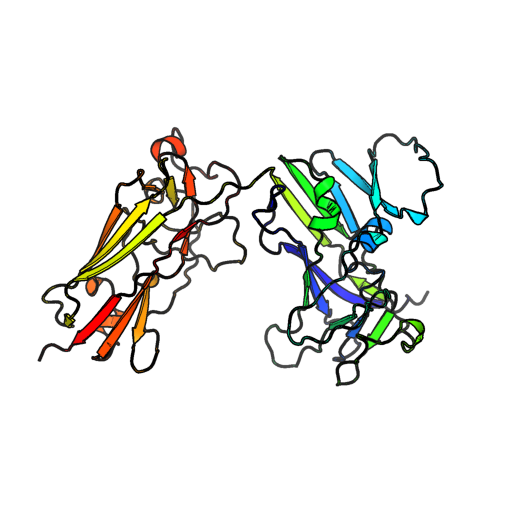M 3095 C C . LEU A 1 398 ? 1.583 -2.599 -9.763 1.00 92.00 398 LEU A C 1
ATOM 3097 O O . LEU A 1 398 ? 1.884 -1.451 -10.073 1.00 92.00 398 LEU A O 1
ATOM 3101 N N . ILE A 1 399 ? 2.504 -3.471 -9.371 1.00 92.31 399 ILE A N 1
ATOM 3102 C CA . ILE A 1 399 ? 3.923 -3.107 -9.345 1.00 92.31 399 ILE A CA 1
ATOM 3103 C C . ILE A 1 399 ? 4.541 -3.385 -10.716 1.00 92.31 399 ILE A C 1
ATOM 3105 O O . ILE A 1 399 ? 4.667 -4.534 -11.123 1.00 92.31 399 ILE A O 1
ATOM 3109 N N . LEU A 1 400 ? 4.951 -2.330 -11.421 1.00 93.56 400 LEU A N 1
ATOM 3110 C CA . LEU A 1 400 ? 5.806 -2.451 -12.597 1.00 93.56 400 LEU A CA 1
ATOM 3111 C C . LEU A 1 400 ? 7.239 -2.688 -12.127 1.00 93.56 400 LEU A C 1
ATOM 3113 O O . LEU A 1 400 ? 7.887 -1.765 -11.631 1.00 93.56 400 LEU A O 1
ATOM 3117 N N . ALA A 1 401 ? 7.715 -3.917 -12.271 1.00 93.88 401 ALA A N 1
ATOM 3118 C CA . ALA A 1 401 ? 9.086 -4.310 -11.989 1.00 93.88 401 ALA A CA 1
ATOM 3119 C C . ALA A 1 401 ? 9.596 -5.241 -13.093 1.00 93.88 401 ALA A C 1
ATOM 3121 O O . ALA A 1 401 ? 8.814 -5.826 -13.839 1.00 93.88 401 ALA A O 1
ATOM 3122 N N . SER A 1 402 ? 10.916 -5.337 -13.195 1.00 96.06 402 SER A N 1
ATOM 3123 C CA . SER A 1 402 ? 11.618 -6.237 -14.102 1.00 96.06 402 SER A CA 1
ATOM 3124 C C . SER A 1 402 ? 12.718 -6.917 -13.308 1.00 96.06 402 SER A C 1
ATOM 3126 O O . SER A 1 402 ? 13.442 -6.234 -12.579 1.00 96.06 402 SER A O 1
ATOM 3128 N N . ASP A 1 403 ? 12.859 -8.226 -13.487 1.00 94.44 403 ASP A N 1
ATOM 3129 C CA . ASP A 1 403 ? 13.969 -8.992 -12.916 1.00 94.44 403 ASP A CA 1
ATOM 3130 C C . ASP A 1 403 ? 15.252 -8.845 -13.751 1.00 94.44 403 ASP A C 1
ATOM 3132 O O . ASP A 1 403 ? 16.345 -9.141 -13.271 1.00 94.44 403 ASP A O 1
ATOM 3136 N N . ASP A 1 404 ? 15.136 -8.339 -14.986 1.00 96.44 404 ASP A N 1
ATOM 3137 C CA . ASP A 1 404 ? 16.280 -8.116 -15.866 1.00 96.44 404 ASP A CA 1
ATOM 3138 C C . ASP A 1 404 ? 17.289 -7.112 -15.293 1.00 96.44 404 ASP A C 1
ATOM 3140 O O . ASP A 1 404 ? 16.955 -6.027 -14.798 1.00 96.44 404 ASP A O 1
ATOM 3144 N N . GLU A 1 405 ? 18.565 -7.452 -15.467 1.00 96.25 405 GLU A N 1
ATOM 3145 C CA . GLU A 1 405 ? 19.700 -6.597 -15.154 1.00 96.25 405 GLU A CA 1
ATOM 3146 C C . GLU A 1 405 ? 20.522 -6.366 -16.415 1.00 96.25 405 GLU A C 1
ATOM 3148 O O . GLU A 1 405 ? 21.128 -7.286 -16.964 1.00 96.25 405 GLU A O 1
ATOM 3153 N N . VAL A 1 406 ? 20.579 -5.116 -16.864 1.00 96.50 406 VAL A N 1
ATOM 3154 C CA . VAL A 1 406 ? 21.324 -4.761 -18.069 1.00 96.50 406 VAL A CA 1
ATOM 3155 C C . VAL A 1 406 ? 22.694 -4.232 -17.675 1.00 96.50 406 VAL A C 1
ATOM 3157 O O . VAL A 1 406 ? 22.810 -3.223 -16.977 1.00 96.50 406 VAL A O 1
ATOM 3160 N N . ILE A 1 407 ? 23.746 -4.906 -18.130 1.00 96.94 407 ILE A N 1
ATOM 3161 C CA . ILE A 1 407 ? 25.131 -4.487 -17.900 1.00 96.94 407 ILE A CA 1
ATOM 3162 C C . ILE A 1 407 ? 25.623 -3.726 -19.126 1.00 96.94 407 ILE A C 1
ATOM 3164 O O . ILE A 1 407 ? 25.497 -4.202 -20.254 1.00 96.94 407 ILE A O 1
ATOM 3168 N N . PHE A 1 408 ? 26.215 -2.555 -18.905 1.00 95.31 408 PHE A N 1
ATOM 3169 C CA . PHE A 1 408 ? 26.802 -1.759 -19.974 1.00 95.31 408 PHE A CA 1
ATOM 3170 C C . PHE A 1 408 ? 28.126 -1.130 -19.556 1.00 95.31 408 PHE A C 1
ATOM 3172 O O . PHE A 1 408 ? 28.398 -0.913 -18.374 1.00 95.31 408 PHE A O 1
ATOM 3179 N N . ARG A 1 409 ? 28.963 -0.819 -20.547 1.00 94.75 409 ARG A N 1
ATOM 3180 C CA . ARG A 1 409 ? 30.269 -0.191 -20.332 1.00 94.75 409 ARG A CA 1
ATOM 3181 C C . ARG A 1 409 ? 30.284 1.214 -20.911 1.00 94.75 409 ARG A C 1
ATOM 3183 O O . ARG A 1 409 ? 30.089 1.373 -22.112 1.00 94.75 409 ARG A O 1
ATOM 3190 N N . LEU A 1 410 ? 30.563 2.211 -20.076 1.00 92.31 410 LEU A N 1
ATOM 3191 C CA . LEU A 1 410 ? 30.751 3.596 -20.501 1.00 92.31 410 LEU A CA 1
ATOM 3192 C C . LEU A 1 410 ? 32.218 3.830 -20.874 1.00 92.31 410 LEU A C 1
ATOM 3194 O O . LEU A 1 410 ? 33.114 3.567 -20.069 1.00 92.31 410 LEU A O 1
ATOM 3198 N N . LYS A 1 411 ? 32.460 4.334 -22.086 1.00 91.06 411 LYS A N 1
ATOM 3199 C CA . LYS A 1 411 ? 33.790 4.711 -22.583 1.00 91.06 411 LYS A CA 1
ATOM 3200 C C . LYS A 1 411 ? 33.827 6.168 -23.039 1.00 91.06 411 LYS A C 1
ATOM 3202 O O . LYS A 1 411 ? 32.840 6.714 -23.542 1.00 91.06 411 LYS A O 1
ATOM 3207 N N . GLU A 1 412 ? 34.998 6.778 -22.903 1.00 84.06 412 GLU A N 1
ATOM 3208 C CA . GLU A 1 412 ? 35.321 8.039 -23.567 1.00 84.06 412 GLU A CA 1
ATOM 3209 C C . GLU A 1 412 ? 35.726 7.756 -25.018 1.00 84.06 412 GLU A C 1
ATOM 3211 O O . GLU A 1 412 ? 36.328 6.720 -25.313 1.00 84.06 412 GLU A O 1
ATOM 3216 N N . HIS A 1 413 ? 35.347 8.646 -25.932 1.00 69.56 413 HIS A N 1
ATOM 3217 C CA . HIS A 1 413 ? 35.861 8.596 -27.294 1.00 69.56 413 HIS A CA 1
ATOM 3218 C C . HIS A 1 413 ? 37.251 9.236 -27.263 1.00 69.56 413 HIS A C 1
ATOM 3220 O O . HIS A 1 413 ? 37.351 10.421 -26.952 1.00 69.56 413 HIS A O 1
ATOM 3226 N N . THR A 1 414 ? 38.300 8.444 -27.492 1.00 57.44 414 THR A N 1
ATOM 3227 C CA . THR A 1 414 ? 39.659 8.956 -27.741 1.00 57.44 414 THR A CA 1
ATOM 3228 C C . THR A 1 414 ? 39.740 9.705 -29.054 1.00 57.44 414 THR A C 1
ATOM 3230 O O . THR A 1 414 ? 39.083 9.231 -30.016 1.00 57.44 414 THR A O 1
#

Mean predicted aligned error: 11.69 Å

Sequence (414 aa):
MEGTPCVKLRINLQPSHSLVFDLSGTNPFDLLLEVDRFRGDGGGWRSITLLLNGSLLDVPHALTNGLLELIDLDADCKFVFKSKDEGIARPTLSTQPSDSFDIVYLDEDSLVTLRPEDDNLTTSAPSAQPKNRVLTLLTRESGGRRKAQKIIPLRISETIKHLLKPGCRYRLQTTSIDLGVTWWRYGSQGELAIKDVPMELLPPSEPATMVATQVCHRDFSVVESLPVPPSVYISLALSPPVVYRSGDPTPTLEISITNTADQPVTMISFGSQPHISPTHTQSNNHARVISTGAKISLENFSITHMTCGKEMVQESYTCVLQVGWQRRQFTTLEPGVPLVQEIDFLKNAIAIRAGMDAGEYKLRLRARDVWWHWGTKEEILEGKPGTKRLPGGPKPPLILASDDEVIFRLKEHT